Protein AF-A0A934AI30-F1 (afdb_monomer_lite)

Sequence (534 aa):
MLIITSDLHLTDQTLAPSVPAVAFDKLHAELEKLVKLNGHAELVLLGDAFDILRSSEWLVEICSKTFVPRAVDVRPWSGIDGPLRRVVSRVLGKIQEQHGPGFQRLRDISGLKITWVPGNHDRLVYYTPEGREFLRNLGIQVASHKLIQEQYGVLLRHGHGFDKWNIRGTNYKLAPLGDAIVVEIISRLQVEVAMERQISRFDHEDIAFLGALEYVRPHLHIPAWLRAVAEGIEDELLTNAVKTAWARVLSSFKKSQMLSLLKGNVEGEIIRLFLQTANLDGALINLLAPVEGYFTGTDKAREDALSDLAVTKENVDCIVCGHTHALAQGKDKKGRRYFNTGWWERSWSSALPDSDPMMVRVPLLIIHPKKGEPEMRFIDINEPIHWKAASFETLTTDGLLRRMTEMKTEEGKNAVLEQAAMQVFAKTSGVAISRLTHAGKTGFDMLVRNSLSPRAAGNTVAVQVKHTIVSGDLARLQKATKKASAQHAWLVTSDKVSQRTKAAAFAKNVTILDADTICRVARGRGLKSALLNL

pLDDT: mean 85.94, std 11.66, range [36.78, 98.62]

Structure (mmCIF, N/CA/C/O backbone):
data_AF-A0A934AI30-F1
#
_entry.id   AF-A0A934AI30-F1
#
loop_
_atom_site.group_PDB
_atom_site.id
_atom_site.type_symbol
_atom_site.label_atom_id
_atom_site.label_alt_id
_atom_site.label_comp_id
_atom_site.label_asym_id
_atom_site.label_entity_id
_atom_site.label_seq_id
_atom_site.pdbx_PDB_ins_code
_atom_site.Cartn_x
_atom_site.Cartn_y
_atom_site.Cartn_z
_atom_site.occupancy
_atom_site.B_iso_or_equiv
_atom_site.auth_seq_id
_atom_site.auth_comp_id
_atom_site.auth_asym_id
_atom_site.auth_atom_id
_atom_site.pdbx_PDB_model_num
ATOM 1 N N . MET A 1 1 ? -21.086 -6.780 19.510 1.00 95.75 1 MET A N 1
ATOM 2 C CA . MET A 1 1 ? -19.774 -6.255 19.977 1.00 95.75 1 MET A CA 1
ATOM 3 C C . MET A 1 1 ? -19.098 -5.519 18.829 1.00 95.75 1 MET A C 1
ATOM 5 O O . MET A 1 1 ? -19.250 -5.965 17.699 1.00 95.75 1 MET A O 1
ATOM 9 N N . LEU A 1 2 ? -18.365 -4.437 19.102 1.00 97.62 2 LEU A N 1
ATOM 10 C CA . LEU A 1 2 ? -17.553 -3.727 18.110 1.00 97.62 2 LEU A CA 1
ATOM 11 C C . LEU A 1 2 ? -16.067 -4.010 18.353 1.00 97.62 2 LEU A C 1
ATOM 13 O O . LEU A 1 2 ? -15.613 -3.937 19.492 1.00 97.62 2 LEU A O 1
ATOM 17 N N . ILE A 1 3 ? -15.329 -4.343 17.300 1.00 97.88 3 ILE A N 1
ATOM 18 C CA . ILE A 1 3 ? -13.900 -4.666 17.337 1.00 97.88 3 ILE A CA 1
ATOM 19 C C . ILE A 1 3 ? -13.233 -3.810 16.271 1.00 97.88 3 ILE A C 1
ATOM 21 O O . ILE A 1 3 ? -13.662 -3.831 15.123 1.00 97.88 3 ILE A O 1
ATOM 25 N N . ILE A 1 4 ? -12.222 -3.031 16.631 1.00 97.62 4 ILE A N 1
ATOM 26 C CA . ILE A 1 4 ? -11.605 -2.056 15.730 1.00 97.62 4 ILE A CA 1
ATOM 27 C C . ILE A 1 4 ? -10.114 -2.342 15.635 1.00 97.62 4 ILE A C 1
ATOM 29 O O . ILE A 1 4 ? -9.443 -2.533 16.647 1.00 97.62 4 ILE A O 1
ATOM 33 N N . THR A 1 5 ? -9.605 -2.335 14.413 1.00 95.38 5 THR A N 1
ATOM 34 C CA . THR A 1 5 ? -8.178 -2.397 14.104 1.00 95.38 5 THR A CA 1
ATOM 35 C C . THR A 1 5 ? -7.902 -1.475 12.922 1.00 95.38 5 THR A C 1
ATOM 37 O O . THR A 1 5 ? -8.815 -1.188 12.145 1.00 95.38 5 THR A O 1
ATOM 40 N N . SER A 1 6 ? -6.681 -0.976 12.786 1.00 92.94 6 SER A N 1
ATOM 41 C CA . SER A 1 6 ? -6.343 0.039 11.788 1.00 92.94 6 SER A CA 1
ATOM 42 C C . SER A 1 6 ? -4.993 -0.222 11.147 1.00 92.94 6 SER A C 1
ATOM 44 O O . SER A 1 6 ? -4.207 -1.014 11.667 1.00 92.94 6 SER A O 1
ATOM 46 N N . ASP A 1 7 ? -4.754 0.457 10.023 1.00 90.12 7 ASP A N 1
ATOM 47 C CA . ASP A 1 7 ? -3.445 0.570 9.385 1.00 90.12 7 ASP A CA 1
ATOM 48 C C . ASP A 1 7 ? -2.885 -0.817 9.076 1.00 90.12 7 ASP A C 1
ATOM 50 O O . ASP A 1 7 ? -1.745 -1.147 9.399 1.00 90.12 7 ASP A O 1
ATOM 54 N N . LEU A 1 8 ? -3.728 -1.684 8.488 1.00 90.50 8 LEU A N 1
ATOM 55 C CA . LEU A 1 8 ? -3.347 -3.072 8.240 1.00 90.50 8 LEU A CA 1
ATOM 56 C C . LEU A 1 8 ? -2.148 -3.191 7.284 1.00 90.50 8 LEU A C 1
ATOM 58 O O . LEU A 1 8 ? -1.372 -4.141 7.391 1.00 90.50 8 LEU A O 1
ATOM 62 N N . HIS A 1 9 ? -2.013 -2.236 6.359 1.00 91.69 9 HIS A N 1
ATOM 63 C CA . HIS A 1 9 ? -0.986 -2.204 5.319 1.00 91.69 9 HIS A CA 1
ATOM 64 C C . HIS A 1 9 ? -0.788 -3.567 4.632 1.00 91.69 9 HIS A C 1
ATOM 66 O O . HIS A 1 9 ? 0.316 -4.110 4.524 1.00 91.69 9 HIS A O 1
ATOM 72 N N . LEU A 1 10 ? -1.890 -4.161 4.167 1.00 93.94 10 LEU A N 1
ATOM 73 C CA . LEU A 1 10 ? -1.850 -5.382 3.369 1.00 93.94 10 LEU A CA 1
ATOM 74 C C . LEU A 1 10 ? -1.297 -5.050 1.977 1.00 93.94 10 LEU A C 1
ATOM 76 O O . LEU A 1 10 ? -1.958 -4.366 1.199 1.00 93.94 10 LEU A O 1
ATOM 80 N N . THR A 1 11 ? -0.089 -5.528 1.676 1.00 93.62 11 THR A N 1
ATOM 81 C CA . THR A 1 11 ? 0.674 -5.221 0.456 1.00 93.62 11 THR A CA 1
ATOM 82 C C . THR A 1 11 ? 0.681 -6.413 -0.506 1.00 93.62 11 THR A C 1
ATOM 84 O O . THR A 1 11 ? 0.358 -7.543 -0.119 1.00 93.62 11 THR A O 1
ATOM 87 N N . ASP A 1 12 ? 1.109 -6.176 -1.752 1.00 93.12 12 ASP A N 1
ATOM 88 C CA . ASP A 1 12 ? 1.423 -7.224 -2.737 1.00 93.12 12 ASP A CA 1
ATOM 89 C C . ASP A 1 12 ? 2.824 -7.846 -2.565 1.00 93.12 12 ASP A C 1
ATOM 91 O O . ASP A 1 12 ? 3.274 -8.606 -3.423 1.00 93.12 12 ASP A O 1
ATOM 95 N N . GLN A 1 13 ? 3.519 -7.477 -1.483 1.00 89.81 13 GLN A N 1
ATOM 96 C CA . GLN A 1 13 ? 4.874 -7.889 -1.117 1.00 89.81 13 GLN A CA 1
ATOM 97 C C . GLN A 1 13 ? 5.975 -7.589 -2.134 1.00 89.81 13 GLN A C 1
ATOM 99 O O . GLN A 1 13 ? 7.076 -8.123 -2.025 1.00 89.81 13 GLN A O 1
ATOM 104 N N . THR A 1 14 ? 5.732 -6.711 -3.110 1.00 89.38 14 THR A N 1
ATOM 105 C CA . THR A 1 14 ? 6.777 -6.400 -4.088 1.00 89.38 14 THR A CA 1
ATOM 106 C C . THR A 1 14 ? 7.824 -5.418 -3.567 1.00 89.38 14 THR A C 1
ATOM 108 O O . THR A 1 14 ? 8.987 -5.626 -3.879 1.00 89.38 14 THR A O 1
ATOM 111 N N . LEU A 1 15 ? 7.460 -4.382 -2.796 1.00 90.50 15 LEU A N 1
ATOM 112 C CA . LEU A 1 15 ? 8.412 -3.389 -2.242 1.00 90.50 15 LEU A CA 1
ATOM 113 C C . LEU A 1 15 ? 8.284 -3.152 -0.730 1.00 90.50 15 LEU A C 1
ATOM 115 O O . LEU A 1 15 ? 8.999 -2.335 -0.147 1.00 90.50 15 LEU A O 1
ATOM 119 N N . ALA A 1 16 ? 7.343 -3.822 -0.081 1.00 86.88 16 ALA A N 1
ATOM 120 C CA . ALA A 1 16 ? 7.267 -3.838 1.368 1.00 86.88 16 ALA A CA 1
ATOM 121 C C . ALA A 1 16 ? 6.655 -5.154 1.811 1.00 86.88 16 ALA A C 1
ATOM 123 O O . ALA A 1 16 ? 5.686 -5.612 1.193 1.00 86.88 16 ALA A O 1
ATOM 124 N N . PRO A 1 17 ? 7.166 -5.751 2.888 1.00 83.38 17 PRO A N 1
ATOM 125 C CA . PRO A 1 17 ? 6.588 -6.974 3.379 1.00 83.38 17 PRO A CA 1
ATOM 126 C C . PRO A 1 17 ? 5.211 -6.708 3.997 1.00 83.38 17 PRO A C 1
ATOM 128 O O . PRO A 1 17 ? 4.879 -5.590 4.404 1.00 83.38 17 PRO A O 1
ATOM 131 N N . SER A 1 18 ? 4.401 -7.757 4.075 1.00 86.88 18 SER A N 1
ATOM 132 C CA . SER A 1 18 ? 3.021 -7.661 4.541 1.00 86.88 18 SER A CA 1
ATOM 133 C C . SER A 1 18 ? 2.797 -8.427 5.839 1.00 86.88 18 SER A C 1
ATOM 135 O O . SER A 1 18 ? 3.696 -9.063 6.381 1.00 86.88 18 SER A O 1
ATOM 137 N N . VAL A 1 19 ? 1.565 -8.358 6.331 1.00 84.00 19 VAL A N 1
ATOM 138 C CA . VAL A 1 19 ? 1.079 -9.162 7.448 1.00 84.00 19 VAL A CA 1
ATOM 139 C C . VAL A 1 19 ? 1.203 -10.649 7.088 1.00 84.00 19 VAL A C 1
ATOM 141 O O . VAL A 1 19 ? 0.696 -11.053 6.034 1.00 84.00 19 VAL A O 1
ATOM 144 N N . PRO A 1 20 ? 1.879 -11.472 7.912 1.00 84.56 20 PRO A N 1
ATOM 145 C CA . PRO A 1 20 ? 2.058 -12.888 7.628 1.00 84.56 20 PRO A CA 1
ATOM 146 C C . PRO A 1 20 ? 0.739 -13.649 7.816 1.00 84.56 20 PRO A C 1
ATOM 148 O O . PRO A 1 20 ? -0.124 -13.252 8.597 1.00 84.56 20 PRO A O 1
ATOM 151 N N . ALA A 1 21 ? 0.580 -14.781 7.127 1.00 87.25 21 ALA A N 1
ATOM 152 C CA . ALA A 1 21 ? -0.666 -15.559 7.150 1.00 87.25 21 ALA A CA 1
ATOM 153 C C . ALA A 1 21 ? -1.085 -15.997 8.569 1.00 87.25 21 ALA A C 1
ATOM 155 O O . ALA A 1 21 ? -2.267 -15.956 8.905 1.00 87.25 21 ALA A O 1
ATOM 156 N N . VAL A 1 22 ? -0.113 -16.323 9.422 1.00 88.25 22 VAL A N 1
ATOM 157 C CA . VAL A 1 22 ? -0.325 -16.683 10.834 1.00 88.25 22 VAL A CA 1
ATOM 158 C C . VAL A 1 22 ? -1.008 -15.575 11.644 1.00 88.25 22 VAL A C 1
ATOM 160 O O . VAL A 1 22 ? -1.770 -15.863 12.564 1.00 88.25 22 VAL A O 1
ATOM 163 N N . ALA A 1 23 ? -0.818 -14.301 11.287 1.00 88.25 23 ALA A N 1
ATOM 164 C CA . ALA A 1 23 ? -1.532 -13.201 11.928 1.00 88.25 23 ALA A CA 1
ATOM 165 C C . ALA A 1 23 ? -3.039 -13.265 11.643 1.00 88.25 23 ALA A C 1
ATOM 167 O O . ALA A 1 23 ? -3.841 -13.023 12.543 1.00 88.25 23 ALA A O 1
ATOM 168 N N . PHE A 1 24 ? -3.433 -13.652 10.422 1.00 91.19 24 PHE A N 1
ATOM 169 C CA . PHE A 1 24 ? -4.838 -13.898 10.091 1.00 91.19 24 PHE A CA 1
ATOM 170 C C . PHE A 1 24 ? -5.397 -15.107 10.836 1.00 91.19 24 PHE A C 1
ATOM 172 O O . PHE A 1 24 ? -6.557 -15.071 11.230 1.00 91.19 24 PHE A O 1
ATOM 179 N N . ASP A 1 25 ? -4.599 -16.151 11.066 1.00 92.69 25 ASP A N 1
ATOM 180 C CA . ASP A 1 25 ? -5.043 -17.325 11.829 1.00 92.69 25 ASP A CA 1
ATOM 181 C C . ASP A 1 25 ? -5.297 -16.976 13.296 1.00 92.69 25 ASP A C 1
ATOM 183 O O . ASP A 1 25 ? -6.338 -17.328 13.857 1.00 92.69 25 ASP A O 1
ATOM 187 N N . LYS A 1 26 ? -4.388 -16.205 13.900 1.00 94.69 26 LYS A N 1
ATOM 188 C CA . LYS A 1 26 ? -4.548 -15.702 15.268 1.00 94.69 26 LYS A CA 1
ATOM 189 C C . LYS A 1 26 ? -5.729 -14.734 15.381 1.00 94.69 26 LYS A C 1
ATOM 191 O O . LYS A 1 26 ? -6.534 -14.862 16.301 1.00 94.69 26 LYS A O 1
ATOM 196 N N . LEU A 1 27 ? -5.879 -13.815 14.423 1.00 94.69 27 LEU A N 1
ATOM 197 C CA . LEU A 1 27 ? -7.029 -12.912 14.354 1.00 94.69 27 LEU A CA 1
ATOM 198 C C . LEU A 1 27 ? -8.343 -13.683 14.196 1.00 94.69 27 LEU A C 1
ATOM 200 O O . LEU A 1 27 ? -9.305 -13.393 14.899 1.00 94.69 27 LEU A O 1
ATOM 204 N N . HIS A 1 28 ? -8.383 -14.689 13.323 1.00 96.88 28 HIS A N 1
ATOM 205 C CA . HIS A 1 28 ? -9.548 -15.547 13.137 1.00 96.88 28 HIS A CA 1
ATOM 206 C C . HIS A 1 28 ? -9.946 -16.242 14.444 1.00 96.88 28 HIS A C 1
ATOM 208 O O . HIS A 1 28 ? -11.100 -16.141 14.857 1.00 96.88 28 HIS A O 1
ATOM 214 N N . ALA A 1 29 ? -9.000 -16.905 15.119 1.00 97.06 29 ALA A N 1
ATOM 215 C CA . ALA A 1 29 ? -9.260 -17.597 16.382 1.00 97.06 29 ALA A CA 1
ATOM 216 C C . ALA A 1 29 ? -9.801 -16.645 17.464 1.00 97.06 29 ALA A C 1
ATOM 218 O O . ALA A 1 29 ? -10.749 -16.974 18.184 1.00 97.06 29 ALA A O 1
ATOM 219 N N . GLU A 1 30 ? -9.236 -15.440 17.547 1.00 96.88 30 GLU A N 1
ATOM 220 C CA . GLU A 1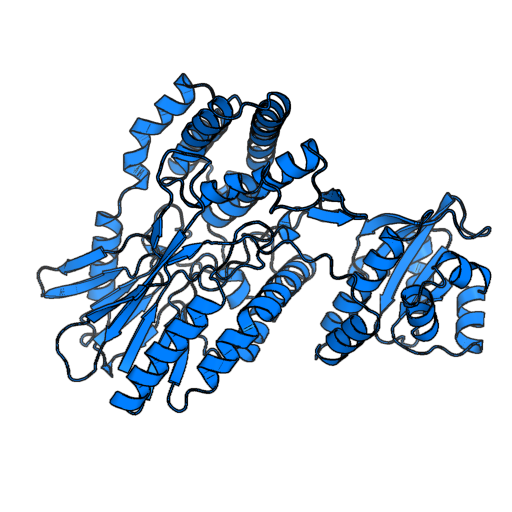 30 ? -9.666 -14.430 18.508 1.00 96.88 30 GLU A CA 1
ATOM 221 C C . GLU A 1 30 ? -11.077 -13.903 18.200 1.00 96.88 30 GLU A C 1
ATOM 223 O O . GLU A 1 30 ? -11.925 -13.813 19.092 1.00 96.88 30 GLU A O 1
ATOM 228 N N . LEU A 1 31 ? -11.377 -13.622 16.930 1.00 97.62 31 LEU A N 1
ATOM 229 C CA . LEU A 1 31 ? -12.705 -13.179 16.503 1.00 97.62 31 LEU A CA 1
ATOM 230 C C . LEU A 1 31 ? -13.761 -14.266 16.700 1.00 97.62 31 LEU A C 1
ATOM 232 O O . LEU A 1 31 ? -14.854 -13.970 17.180 1.00 97.62 31 LEU A O 1
ATOM 236 N N . GLU A 1 32 ? -13.441 -15.524 16.401 1.00 97.88 32 GLU A N 1
ATOM 237 C CA . GLU A 1 32 ? -14.349 -16.650 16.611 1.00 97.88 32 GLU A CA 1
ATOM 238 C C . GLU A 1 32 ? -14.714 -16.797 18.098 1.00 97.88 32 GLU A C 1
ATOM 240 O O . GLU A 1 32 ? -15.888 -16.948 18.447 1.00 97.88 32 GLU A O 1
ATOM 245 N N . LYS A 1 33 ? -13.729 -16.674 18.997 1.00 97.25 33 LYS A N 1
ATOM 246 C CA . LYS A 1 33 ? -13.949 -16.657 20.450 1.00 97.25 33 LYS A CA 1
ATOM 247 C C . LYS A 1 33 ? -14.855 -15.498 20.871 1.00 97.25 33 LYS A C 1
ATOM 249 O O . LYS A 1 33 ? -15.801 -15.703 21.634 1.00 97.25 33 LYS A O 1
ATOM 254 N N . LEU A 1 34 ? -14.591 -14.285 20.382 1.00 95.81 34 LEU A N 1
ATOM 255 C CA . LEU A 1 34 ? -15.389 -13.101 20.711 1.00 95.81 34 LEU A CA 1
ATOM 256 C C . LEU A 1 34 ? -16.832 -13.224 20.203 1.00 95.81 34 LEU A C 1
ATOM 258 O O . LEU A 1 34 ? -17.766 -12.879 20.932 1.00 95.81 34 LEU A O 1
ATOM 262 N N . VAL A 1 35 ? -17.037 -13.775 19.007 1.00 97.44 35 VAL A N 1
ATOM 263 C CA . VAL A 1 35 ? -18.371 -14.034 18.452 1.00 97.44 35 VAL A CA 1
ATOM 264 C C . VAL A 1 35 ? -19.100 -15.113 19.250 1.00 97.44 35 VAL A C 1
ATOM 266 O O . VAL A 1 35 ? -20.237 -14.875 19.649 1.00 97.44 35 VAL A O 1
ATOM 269 N N . LYS A 1 36 ? -18.454 -16.238 19.593 1.00 96.88 36 LYS A N 1
ATOM 270 C CA . LYS A 1 36 ? -19.055 -17.297 20.434 1.00 96.88 36 LYS A CA 1
ATOM 271 C C . LYS A 1 36 ? -19.569 -16.761 21.774 1.00 96.88 36 LYS A C 1
ATOM 273 O O . LYS A 1 36 ? -20.627 -17.175 22.233 1.00 96.88 36 LYS A O 1
ATOM 278 N N . LEU A 1 37 ? -18.852 -15.813 22.381 1.00 94.56 37 LEU A N 1
ATOM 279 C CA . LEU A 1 37 ? -19.237 -15.208 23.661 1.00 94.56 37 LEU A CA 1
ATOM 280 C C . LEU A 1 37 ? -20.383 -14.188 23.555 1.00 94.56 37 LEU A C 1
ATOM 282 O O . LEU A 1 37 ? -21.078 -13.959 24.541 1.00 94.56 37 LEU A O 1
ATOM 286 N N . ASN A 1 38 ? -20.568 -13.539 22.401 1.00 93.88 38 ASN A N 1
ATOM 287 C CA . ASN A 1 38 ? -21.497 -12.405 22.256 1.00 93.88 38 ASN A CA 1
ATOM 288 C C . ASN A 1 38 ? -22.635 -12.655 21.250 1.00 93.88 38 ASN A C 1
ATOM 290 O O . ASN A 1 38 ? -23.515 -11.807 21.096 1.00 93.88 38 ASN A O 1
ATOM 294 N N . GLY A 1 39 ? -22.603 -13.772 20.523 1.00 95.56 39 GLY A N 1
ATOM 295 C CA . GLY A 1 39 ? -23.504 -14.113 19.419 1.00 95.56 39 GLY A CA 1
ATOM 296 C C . GLY A 1 39 ? -23.260 -13.320 18.128 1.00 95.56 39 GLY A C 1
ATOM 297 O O . GLY A 1 39 ? -23.511 -13.837 17.045 1.00 95.56 39 GLY A O 1
ATOM 298 N N . HIS A 1 40 ? -22.766 -12.081 18.220 1.00 96.38 40 HIS A N 1
ATOM 299 C CA . HIS A 1 40 ? -22.479 -11.220 17.072 1.00 96.38 40 HIS A CA 1
ATOM 300 C C . HIS A 1 40 ? -21.312 -10.256 17.342 1.00 96.38 40 HIS A C 1
ATOM 302 O O . HIS A 1 40 ? -21.176 -9.686 18.437 1.00 96.38 40 HIS A O 1
ATOM 308 N N . ALA A 1 41 ? -20.507 -10.002 16.311 1.00 97.44 41 ALA A N 1
ATOM 309 C CA . ALA A 1 41 ? -19.459 -8.988 16.336 1.00 97.44 41 ALA A CA 1
ATOM 310 C C . ALA A 1 41 ? -19.353 -8.241 15.000 1.00 97.44 41 ALA A C 1
ATOM 312 O O . ALA A 1 41 ? -19.674 -8.776 13.942 1.00 97.44 41 ALA A O 1
ATOM 313 N N . GLU A 1 42 ? -18.882 -6.999 15.053 1.00 98.19 42 GLU A N 1
ATOM 314 C CA . GLU A 1 42 ? -18.486 -6.220 13.883 1.00 98.19 42 GLU A CA 1
ATOM 315 C C . GLU A 1 42 ? -16.998 -5.883 13.996 1.00 98.19 42 GLU A C 1
ATOM 317 O O . GLU A 1 42 ? -16.600 -5.169 14.916 1.00 98.19 42 GLU A O 1
ATOM 322 N N . LEU A 1 43 ? -16.195 -6.405 13.068 1.00 98.38 43 LEU A N 1
ATOM 323 C CA . LEU A 1 43 ? -14.812 -6.002 12.856 1.00 98.38 43 LEU A CA 1
ATOM 324 C C . LEU A 1 43 ? -14.791 -4.771 11.948 1.00 98.38 43 LEU A C 1
ATOM 326 O O . LEU A 1 43 ? -15.239 -4.835 10.803 1.00 98.38 43 LEU A O 1
ATOM 330 N N . VAL A 1 44 ? -14.241 -3.667 12.440 1.00 98.31 44 VAL A N 1
ATOM 331 C CA . VAL A 1 44 ? -14.003 -2.455 11.663 1.00 98.31 44 VAL A CA 1
ATOM 332 C C . VAL A 1 44 ? -12.522 -2.339 11.327 1.00 98.31 44 VAL A C 1
ATOM 334 O O . VAL A 1 44 ? -11.687 -2.260 12.225 1.00 98.31 44 VAL A O 1
ATOM 337 N N . LEU A 1 45 ? -12.222 -2.291 10.030 1.00 97.69 45 LEU A N 1
ATOM 338 C CA . LEU A 1 45 ? -10.912 -1.953 9.478 1.00 97.69 45 LEU A CA 1
ATOM 339 C C . LEU A 1 45 ? -10.845 -0.432 9.276 1.00 97.69 45 LEU A C 1
ATOM 341 O O . LEU A 1 45 ? -11.485 0.099 8.363 1.00 97.69 45 LEU A O 1
ATOM 345 N N . LEU A 1 46 ? -10.129 0.275 10.149 1.00 96.50 46 LEU A N 1
ATOM 346 C CA . LEU A 1 46 ? -10.175 1.735 10.289 1.00 96.50 46 LEU A CA 1
ATOM 347 C C . LEU A 1 46 ? -9.156 2.486 9.414 1.00 96.50 46 LEU A C 1
ATOM 349 O O . LEU A 1 46 ? -8.475 3.414 9.837 1.00 96.50 46 LEU A O 1
ATOM 353 N N . GLY A 1 47 ? -9.136 2.152 8.135 1.00 94.06 47 GLY A N 1
ATOM 354 C CA . GLY A 1 47 ? -8.333 2.847 7.138 1.00 94.06 47 GLY A CA 1
ATOM 355 C C . GLY A 1 47 ? -6.944 2.257 6.978 1.00 94.06 47 GLY A C 1
ATOM 356 O O . GLY A 1 47 ? -6.507 1.425 7.772 1.00 94.06 47 GLY A O 1
ATOM 357 N N . ASP A 1 48 ? -6.330 2.634 5.862 1.00 93.94 48 ASP A N 1
ATOM 358 C CA . ASP A 1 48 ? -5.026 2.202 5.361 1.00 93.94 48 ASP A CA 1
ATOM 359 C C . ASP A 1 48 ? -4.821 0.683 5.499 1.00 93.94 48 ASP A C 1
ATOM 361 O O . ASP A 1 48 ? -3.760 0.152 5.832 1.00 93.94 48 ASP A O 1
ATOM 365 N N . ALA A 1 49 ? -5.906 -0.049 5.229 1.00 95.06 49 ALA A N 1
ATOM 366 C CA . ALA A 1 49 ? -5.937 -1.496 5.357 1.00 95.06 49 ALA A CA 1
ATOM 367 C C . ALA A 1 49 ? -5.259 -2.177 4.162 1.00 95.06 49 ALA A C 1
ATOM 369 O O . ALA A 1 49 ? -4.638 -3.226 4.320 1.00 95.06 49 ALA A O 1
ATOM 370 N N . PHE A 1 50 ? -5.372 -1.585 2.970 1.00 96.31 50 PHE A N 1
ATOM 371 C CA . PHE A 1 50 ? -4.862 -2.144 1.721 1.00 96.31 50 PHE A CA 1
ATOM 372 C C . PHE A 1 50 ? -3.831 -1.196 1.121 1.00 96.31 50 PHE A C 1
ATOM 374 O O . PHE A 1 50 ? -4.168 -0.189 0.498 1.00 96.31 50 PHE A O 1
ATOM 381 N N . ASP A 1 51 ? -2.560 -1.540 1.281 1.00 94.62 51 ASP A N 1
ATOM 382 C CA . ASP A 1 51 ? -1.468 -0.696 0.830 1.00 94.62 51 ASP A CA 1
ATOM 383 C C . ASP A 1 51 ? -1.098 -1.032 -0.611 1.00 94.62 51 ASP A C 1
ATOM 385 O O . ASP A 1 51 ? -0.311 -1.931 -0.920 1.00 94.62 51 ASP A O 1
ATOM 389 N N . ILE A 1 52 ? -1.700 -0.269 -1.515 1.00 96.81 52 ILE A N 1
ATOM 390 C CA . ILE A 1 52 ? -1.374 -0.339 -2.932 1.00 96.81 52 ILE A CA 1
ATOM 391 C C . ILE A 1 52 ? -0.113 0.453 -3.280 1.00 96.81 52 ILE A C 1
ATOM 393 O O . ILE A 1 52 ? 0.407 0.274 -4.377 1.00 96.81 52 ILE A O 1
ATOM 397 N N . LEU A 1 53 ? 0.345 1.370 -2.422 1.00 96.19 53 LEU A N 1
ATOM 398 C CA . LEU A 1 53 ? 1.419 2.322 -2.725 1.00 96.19 53 LEU A CA 1
ATOM 399 C C . LEU A 1 53 ? 2.777 1.623 -2.747 1.00 96.19 53 LEU A C 1
ATOM 401 O O . LEU A 1 53 ? 3.641 1.967 -3.552 1.00 96.19 53 LEU A O 1
ATOM 405 N N . ARG A 1 54 ? 2.927 0.585 -1.924 1.00 93.62 54 ARG A N 1
ATOM 406 C CA . ARG A 1 54 ? 4.116 -0.271 -1.814 1.00 93.62 54 ARG A CA 1
ATOM 407 C C . ARG A 1 54 ? 4.260 -1.318 -2.921 1.00 93.62 54 ARG A C 1
ATOM 409 O O . ARG A 1 54 ? 4.856 -2.372 -2.707 1.00 93.62 54 ARG A O 1
ATOM 416 N N . SER A 1 55 ? 3.733 -1.030 -4.109 1.00 95.25 55 SER A N 1
ATOM 417 C CA . SER A 1 55 ? 3.855 -1.917 -5.261 1.00 95.25 55 SER A CA 1
ATOM 418 C C . SER A 1 55 ? 4.905 -1.438 -6.262 1.00 95.25 55 SER A C 1
ATOM 420 O O . SER A 1 55 ? 4.885 -0.288 -6.711 1.00 95.25 55 SER A O 1
ATOM 422 N N . SER A 1 56 ? 5.767 -2.350 -6.714 1.00 94.38 56 SER A N 1
ATOM 423 C CA . SER A 1 56 ? 6.691 -2.111 -7.830 1.00 94.38 56 SER A CA 1
ATOM 424 C C . SER A 1 56 ? 5.967 -1.782 -9.130 1.00 94.38 56 SER A C 1
ATOM 426 O O . SER A 1 56 ? 6.537 -1.129 -10.005 1.00 94.38 56 SER A O 1
ATOM 428 N N . GLU A 1 57 ? 4.677 -2.126 -9.225 1.00 94.12 57 GLU A N 1
ATOM 429 C CA . GLU A 1 57 ? 3.842 -1.837 -10.380 1.00 94.12 57 GLU A CA 1
ATOM 430 C C . GLU A 1 57 ? 3.731 -0.330 -10.682 1.00 94.12 57 GLU A C 1
ATOM 432 O O . GLU A 1 57 ? 3.398 0.015 -11.815 1.00 94.12 57 GLU A O 1
ATOM 437 N N . TRP A 1 58 ? 4.024 0.573 -9.743 1.00 95.88 58 TRP A N 1
ATOM 438 C CA . TRP A 1 58 ? 4.032 2.018 -10.015 1.00 95.88 58 TRP A CA 1
ATOM 439 C C . TRP A 1 58 ? 5.273 2.507 -10.757 1.00 95.88 58 TRP A C 1
ATOM 441 O O . TRP A 1 58 ? 5.221 3.556 -11.400 1.00 95.88 58 TRP A O 1
ATOM 451 N N . LEU A 1 59 ? 6.382 1.777 -10.652 1.00 95.44 59 LEU A N 1
ATOM 452 C CA . LEU A 1 59 ? 7.713 2.270 -11.005 1.00 95.44 59 LEU A CA 1
ATOM 453 C C . LEU A 1 59 ? 8.336 1.466 -12.145 1.00 95.44 59 LEU A C 1
ATOM 455 O O . LEU A 1 59 ? 8.872 2.045 -13.093 1.00 95.44 59 LEU A O 1
ATOM 459 N N . VAL A 1 60 ? 8.235 0.140 -12.072 1.00 92.69 60 VAL A N 1
ATOM 460 C CA . VAL A 1 60 ? 8.935 -0.774 -12.975 1.00 92.69 60 VAL A CA 1
ATOM 461 C C . VAL A 1 60 ? 8.053 -1.906 -13.466 1.00 92.69 60 VAL A C 1
ATOM 463 O O . VAL A 1 60 ? 6.982 -2.205 -12.936 1.00 92.69 60 VAL A O 1
ATOM 466 N N . GLU A 1 61 ? 8.535 -2.530 -14.529 1.00 85.75 61 GLU A N 1
ATOM 467 C CA . GLU A 1 61 ? 8.084 -3.812 -15.039 1.00 85.75 61 GLU A CA 1
ATOM 468 C C . GLU A 1 61 ? 9.242 -4.800 -14.971 1.00 85.75 61 GLU A C 1
ATOM 470 O O . GLU A 1 61 ? 10.411 -4.415 -14.986 1.00 85.75 61 GLU A O 1
ATOM 475 N N . ILE A 1 62 ? 8.915 -6.086 -14.902 1.00 75.00 62 ILE A N 1
ATOM 476 C CA . ILE A 1 62 ? 9.915 -7.148 -14.928 1.00 75.00 62 ILE A CA 1
ATOM 477 C C . ILE A 1 62 ? 9.966 -7.714 -16.343 1.00 75.00 62 ILE A C 1
ATOM 479 O O . ILE A 1 62 ? 9.022 -8.365 -16.794 1.00 75.00 62 ILE A O 1
ATOM 483 N N . CYS A 1 63 ? 11.091 -7.513 -17.021 1.00 69.50 63 CYS A N 1
ATOM 484 C CA . CYS A 1 63 ? 11.354 -8.022 -18.361 1.00 69.50 63 CYS A CA 1
ATOM 485 C C . CYS A 1 63 ? 12.573 -8.937 -18.309 1.00 69.50 63 CYS A C 1
ATOM 487 O O . CYS A 1 63 ? 13.660 -8.501 -17.972 1.00 69.50 63 CYS A O 1
ATOM 489 N N . SER A 1 64 ? 12.412 -10.225 -18.622 1.00 66.75 64 SER A N 1
ATOM 490 C CA . SER A 1 64 ? 13.538 -11.177 -18.683 1.00 66.75 64 SER A CA 1
ATOM 491 C C . SER A 1 64 ? 14.393 -11.224 -17.402 1.00 66.75 64 SER A C 1
ATOM 493 O O . SER A 1 64 ? 15.604 -11.397 -17.473 1.00 66.75 64 SER A O 1
ATOM 495 N N . LYS A 1 65 ? 13.745 -11.116 -16.230 1.00 70.12 65 LYS A N 1
ATOM 496 C CA . LYS A 1 65 ? 14.376 -11.015 -14.898 1.00 70.12 65 LYS A CA 1
ATOM 497 C C . LYS A 1 65 ? 15.142 -9.711 -14.639 1.00 70.12 65 LYS A C 1
ATOM 499 O O . LYS A 1 65 ? 15.893 -9.654 -13.680 1.00 70.12 65 LYS A O 1
ATOM 504 N N . THR A 1 66 ? 14.957 -8.660 -15.426 1.00 71.38 66 THR A N 1
ATOM 505 C CA . THR A 1 66 ? 15.477 -7.330 -15.095 1.00 71.38 66 THR A CA 1
ATOM 506 C C . THR A 1 66 ? 14.331 -6.364 -14.847 1.00 71.38 66 THR A C 1
ATOM 508 O O . THR A 1 66 ? 13.258 -6.473 -15.451 1.00 71.38 66 THR A O 1
ATOM 511 N N . PHE A 1 67 ? 14.545 -5.426 -13.928 1.00 84.94 67 PHE A N 1
ATOM 512 C CA . PHE A 1 67 ? 13.633 -4.308 -13.748 1.00 84.94 67 PHE A CA 1
ATOM 513 C C . PHE A 1 67 ? 13.868 -3.291 -14.857 1.00 84.94 67 PHE A C 1
ATOM 515 O O . PHE A 1 67 ? 14.991 -2.837 -15.078 1.00 84.94 67 PHE A O 1
ATOM 522 N N . VAL A 1 68 ? 12.798 -2.935 -15.556 1.00 82.31 68 VAL A N 1
ATOM 523 C CA . VAL A 1 68 ? 12.808 -1.865 -16.549 1.00 82.31 68 VAL A CA 1
ATOM 524 C C . VAL A 1 68 ? 11.823 -0.781 -16.128 1.00 82.31 68 VAL A C 1
ATOM 526 O O . VAL A 1 68 ? 10.734 -1.108 -15.645 1.00 82.31 68 VAL A O 1
ATOM 529 N N . PRO A 1 69 ? 12.158 0.508 -16.304 1.00 87.31 69 PRO A N 1
ATOM 530 C CA . PRO A 1 69 ? 11.211 1.582 -16.058 1.00 87.31 69 PRO A CA 1
ATOM 531 C C . PRO A 1 69 ? 9.926 1.375 -16.855 1.00 87.31 69 PRO A C 1
ATOM 533 O O . PRO A 1 69 ? 9.952 0.983 -18.026 1.00 87.31 69 PRO A O 1
ATOM 536 N N . ARG A 1 70 ? 8.794 1.682 -16.226 1.00 84.88 70 ARG A N 1
ATOM 537 C CA . ARG A 1 70 ? 7.491 1.691 -16.894 1.00 84.88 70 ARG A CA 1
ATOM 538 C C . ARG A 1 70 ? 7.522 2.572 -18.142 1.00 84.88 70 ARG A C 1
ATOM 540 O O . ARG A 1 70 ? 7.924 3.731 -18.090 1.00 84.88 70 ARG A O 1
ATOM 547 N N . ALA A 1 71 ? 6.986 2.055 -19.247 1.00 77.06 71 ALA A N 1
ATOM 548 C CA . ALA A 1 71 ? 6.847 2.829 -20.483 1.00 77.06 71 ALA A CA 1
ATOM 549 C C . ALA A 1 71 ? 5.851 3.999 -20.355 1.00 77.06 71 ALA A C 1
ATOM 551 O O . ALA A 1 71 ? 5.935 4.974 -21.103 1.00 77.06 71 ALA A O 1
ATOM 552 N N . VAL A 1 72 ? 4.881 3.888 -19.439 1.00 80.12 72 VAL A N 1
ATOM 553 C CA . VAL A 1 72 ? 3.888 4.930 -19.158 1.00 80.12 72 VAL A CA 1
ATOM 554 C C . VAL A 1 72 ? 4.055 5.389 -17.719 1.00 80.12 72 VAL A C 1
ATOM 556 O O . VAL A 1 72 ? 3.912 4.593 -16.792 1.00 80.12 72 VAL A O 1
ATOM 559 N N . ASP A 1 73 ? 4.310 6.681 -17.546 1.00 88.19 73 ASP A N 1
ATOM 560 C CA . ASP A 1 73 ? 4.486 7.291 -16.235 1.00 88.19 73 ASP A CA 1
ATOM 561 C C . ASP A 1 73 ? 3.125 7.517 -15.554 1.00 88.19 73 ASP A C 1
ATOM 563 O O . ASP A 1 73 ? 2.484 8.556 -15.716 1.00 88.19 73 ASP A O 1
ATOM 567 N N . VAL A 1 74 ? 2.635 6.489 -14.857 1.00 92.94 74 VAL A N 1
ATOM 568 C CA . VAL A 1 74 ? 1.370 6.506 -14.107 1.00 92.94 74 VAL A CA 1
ATOM 569 C C . VAL A 1 74 ? 1.674 6.398 -12.621 1.00 92.94 74 VAL A C 1
ATOM 571 O O . VAL A 1 74 ? 2.425 5.515 -12.206 1.00 92.94 74 VAL A O 1
ATOM 574 N N . ARG A 1 75 ? 1.071 7.270 -11.809 1.00 95.06 75 ARG A N 1
ATOM 575 C CA . ARG A 1 75 ? 1.277 7.316 -10.356 1.00 95.06 75 ARG A CA 1
ATOM 576 C C . ARG A 1 75 ? -0.035 7.374 -9.589 1.00 95.06 75 ARG A C 1
ATOM 578 O O . ARG A 1 75 ? -1.044 7.761 -10.174 1.00 95.06 75 ARG A O 1
ATOM 585 N N . PRO A 1 76 ? -0.047 7.065 -8.279 1.00 95.06 76 PRO A N 1
ATOM 586 C CA . PRO A 1 76 ? -1.281 7.081 -7.496 1.00 95.06 76 PRO A CA 1
ATOM 587 C C . PRO A 1 76 ? -2.022 8.422 -7.492 1.00 95.06 76 PRO A C 1
ATOM 589 O O . PRO A 1 76 ? -3.241 8.446 -7.336 1.00 95.06 76 PRO A O 1
ATOM 592 N N . TRP A 1 77 ? -1.320 9.540 -7.700 1.00 93.56 77 TRP A N 1
ATOM 593 C CA . TRP A 1 77 ? -1.906 10.882 -7.818 1.00 93.56 77 TRP A CA 1
ATOM 594 C C . TRP A 1 77 ? -2.301 11.282 -9.246 1.00 93.56 77 TRP A C 1
ATOM 596 O O . TRP A 1 77 ? -2.812 12.384 -9.446 1.00 93.56 77 TRP A O 1
ATOM 606 N N . SER A 1 78 ? -2.093 10.422 -10.246 1.00 93.44 78 SER A N 1
ATOM 607 C CA . SER A 1 78 ? -2.605 10.644 -11.600 1.00 93.44 78 SER A CA 1
ATOM 608 C C . SER A 1 78 ? -4.144 10.617 -11.625 1.00 93.44 78 SER A C 1
ATOM 610 O O . SER A 1 78 ? -4.810 10.141 -10.696 1.00 93.44 78 SER A O 1
ATOM 612 N N . GLY A 1 79 ? -4.729 11.138 -12.708 1.00 92.75 79 GLY A N 1
ATOM 613 C CA . GLY A 1 79 ? -6.174 11.071 -12.931 1.00 92.75 79 GLY A CA 1
ATOM 614 C C . GLY A 1 79 ? -6.683 9.626 -12.938 1.00 92.75 79 GLY A C 1
ATOM 615 O O . GLY A 1 79 ? -5.998 8.726 -13.419 1.00 92.75 79 GLY A O 1
ATOM 616 N N . ILE A 1 80 ? -7.890 9.397 -12.407 1.00 93.88 80 ILE A N 1
ATOM 617 C CA . ILE A 1 80 ? -8.513 8.065 -12.406 1.00 93.88 80 ILE A CA 1
ATOM 618 C C . ILE A 1 80 ? -9.022 7.745 -13.815 1.00 93.88 80 ILE A C 1
ATOM 620 O O . ILE A 1 80 ? -10.183 7.977 -14.146 1.00 93.88 80 ILE A O 1
ATOM 624 N N . ASP A 1 81 ? -8.129 7.222 -14.647 1.00 92.19 81 ASP A N 1
ATOM 625 C CA . ASP A 1 81 ? -8.376 6.840 -16.033 1.00 92.19 81 ASP A CA 1
ATOM 626 C C . ASP A 1 81 ? -7.986 5.371 -16.301 1.00 92.19 81 ASP A C 1
ATOM 628 O O . ASP A 1 81 ? -7.662 4.614 -15.387 1.00 92.19 81 ASP A O 1
ATOM 632 N N . GLY A 1 82 ? -8.066 4.928 -17.560 1.00 86.12 82 GLY A N 1
ATOM 633 C CA . GLY A 1 82 ? -7.759 3.543 -17.940 1.00 86.12 82 GLY A CA 1
ATOM 634 C C . GLY A 1 82 ? -6.355 3.068 -17.519 1.00 86.12 82 GLY A C 1
ATOM 635 O O . GLY A 1 82 ? -6.253 2.015 -16.889 1.00 86.12 82 GLY A O 1
ATOM 636 N N . PRO A 1 83 ? -5.271 3.796 -17.857 1.00 89.94 83 PRO A N 1
ATOM 637 C CA . PRO A 1 83 ? -3.917 3.490 -17.393 1.00 89.94 83 PRO A CA 1
ATOM 638 C C . PRO A 1 83 ? -3.788 3.302 -15.879 1.00 89.94 83 PRO A C 1
ATOM 640 O O . PRO A 1 83 ? -3.285 2.259 -15.459 1.00 89.94 83 PRO A O 1
ATOM 643 N N . LEU A 1 84 ? -4.277 4.249 -15.071 1.00 94.44 84 LEU A N 1
ATOM 644 C CA . LEU A 1 84 ? -4.234 4.130 -13.610 1.00 94.44 84 LEU A CA 1
ATOM 645 C C . LEU A 1 84 ? -5.031 2.919 -13.122 1.00 94.44 84 LEU A C 1
ATOM 647 O O . LEU A 1 84 ? -4.517 2.110 -12.350 1.00 94.44 84 LEU A O 1
ATOM 651 N N . ARG A 1 85 ? -6.261 2.751 -13.613 1.00 94.38 85 ARG A N 1
ATOM 652 C CA . ARG A 1 85 ? -7.136 1.639 -13.222 1.00 94.38 85 ARG A CA 1
ATOM 653 C C . ARG A 1 85 ? -6.516 0.272 -13.500 1.00 94.38 85 ARG A C 1
ATOM 655 O O . ARG A 1 85 ? -6.677 -0.632 -12.690 1.00 94.38 85 ARG A O 1
ATOM 662 N N . ARG A 1 86 ? -5.744 0.117 -14.583 1.00 89.88 86 ARG A N 1
ATOM 663 C CA . ARG A 1 86 ? -5.005 -1.130 -14.852 1.00 89.88 86 ARG A CA 1
ATOM 664 C C . ARG A 1 86 ? -3.911 -1.406 -13.827 1.00 89.88 86 ARG A C 1
ATOM 666 O O . ARG A 1 86 ? -3.758 -2.555 -13.428 1.00 89.88 86 ARG A O 1
ATOM 673 N N . VAL A 1 87 ? -3.160 -0.384 -13.408 1.00 94.38 87 VAL A N 1
ATOM 674 C CA . VAL A 1 87 ? -2.161 -0.549 -12.339 1.00 94.38 87 VAL A CA 1
ATOM 675 C C . VAL A 1 87 ? -2.867 -0.966 -11.051 1.00 94.38 87 VAL A C 1
ATOM 677 O O . VAL A 1 87 ? -2.537 -2.009 -10.500 1.00 94.38 87 VAL A O 1
ATOM 680 N N . VAL A 1 88 ? -3.915 -0.237 -10.651 1.00 96.69 88 VAL A N 1
ATOM 681 C CA . VAL A 1 88 ? -4.723 -0.555 -9.459 1.00 96.69 88 VAL A CA 1
ATOM 682 C C . VAL A 1 88 ? -5.264 -1.985 -9.514 1.00 96.69 88 VAL A C 1
ATOM 684 O O . VAL A 1 88 ? -5.099 -2.729 -8.554 1.00 96.69 88 VAL A O 1
ATOM 687 N N . SER A 1 89 ? -5.838 -2.407 -10.645 1.00 95.38 89 SER A N 1
ATOM 688 C CA . SER A 1 89 ? -6.347 -3.771 -10.827 1.00 95.38 89 SER A CA 1
ATOM 689 C C . SER A 1 89 ? -5.272 -4.834 -10.608 1.00 95.38 89 SER A C 1
ATOM 691 O O . SER A 1 89 ? -5.558 -5.859 -9.995 1.00 95.38 89 SER A O 1
ATOM 693 N N . ARG A 1 90 ? -4.048 -4.620 -11.114 1.00 93.44 90 ARG A N 1
ATOM 694 C CA . ARG A 1 90 ? -2.949 -5.581 -10.948 1.00 93.44 90 ARG A CA 1
ATOM 695 C C . ARG A 1 90 ? -2.479 -5.652 -9.501 1.00 93.44 90 ARG A C 1
ATOM 697 O O . ARG A 1 90 ? -2.316 -6.755 -8.989 1.00 93.44 90 ARG A O 1
ATOM 704 N N . VAL A 1 91 ? -2.303 -4.503 -8.848 1.00 96.31 91 VAL A N 1
ATOM 705 C CA . VAL A 1 91 ? -1.881 -4.448 -7.439 1.00 96.31 91 VAL A CA 1
ATOM 706 C C . VAL A 1 91 ? -2.922 -5.118 -6.543 1.00 96.31 91 VAL A C 1
ATOM 708 O O . VAL A 1 91 ? -2.593 -6.034 -5.796 1.00 96.31 91 VAL A O 1
ATOM 711 N N . LEU A 1 92 ? -4.198 -4.745 -6.682 1.00 97.12 92 LEU A N 1
ATOM 712 C CA . LEU A 1 92 ? -5.288 -5.345 -5.909 1.00 97.12 92 LEU A CA 1
ATOM 713 C C . LEU A 1 92 ? -5.464 -6.836 -6.199 1.00 97.12 92 LEU A C 1
ATOM 715 O O . LEU A 1 92 ? -5.761 -7.595 -5.284 1.00 97.12 92 LEU A O 1
ATOM 719 N N . GLY A 1 93 ? -5.247 -7.277 -7.441 1.00 94.75 93 GLY A N 1
ATOM 720 C CA . GLY A 1 93 ? -5.261 -8.697 -7.789 1.00 94.75 93 GLY A CA 1
ATOM 721 C C . GLY A 1 93 ? -4.206 -9.501 -7.024 1.00 94.75 93 GLY A C 1
ATOM 722 O O . GLY A 1 93 ? -4.513 -10.581 -6.528 1.00 94.75 93 GLY A O 1
ATOM 723 N N . LYS A 1 94 ? -2.992 -8.961 -6.864 1.00 94.19 94 LYS A N 1
ATOM 724 C CA . LYS A 1 94 ? -1.934 -9.602 -6.066 1.00 94.19 94 LYS A CA 1
ATOM 725 C C . LYS A 1 94 ? -2.239 -9.576 -4.565 1.00 94.19 94 LYS A C 1
ATOM 727 O O . LYS A 1 94 ? -2.063 -10.587 -3.894 1.00 94.19 94 LYS A O 1
ATOM 732 N N . ILE A 1 95 ? -2.754 -8.457 -4.046 1.00 95.56 95 ILE A N 1
ATOM 733 C CA . ILE A 1 95 ? -3.213 -8.362 -2.647 1.00 95.56 95 ILE A CA 1
ATOM 734 C C . ILE A 1 95 ? -4.319 -9.398 -2.385 1.00 95.56 95 ILE A C 1
ATOM 736 O O . ILE A 1 95 ? -4.283 -10.096 -1.374 1.00 95.56 95 ILE A O 1
ATOM 740 N N . GLN A 1 96 ? -5.275 -9.543 -3.309 1.00 94.88 96 GLN A N 1
ATOM 741 C CA . GLN A 1 96 ? -6.357 -10.529 -3.236 1.00 94.88 96 GLN A CA 1
ATOM 742 C C . GLN A 1 96 ? -5.823 -11.962 -3.236 1.00 94.88 96 GLN A C 1
ATOM 744 O O . GLN A 1 96 ? -6.280 -12.780 -2.446 1.00 94.88 96 GLN A O 1
ATOM 749 N N . GLU A 1 97 ? -4.878 -12.276 -4.119 1.00 89.31 97 GLU A N 1
ATOM 750 C CA . GLU A 1 97 ? -4.251 -13.598 -4.197 1.00 89.31 97 GLU A CA 1
ATOM 751 C C . GLU A 1 97 ? -3.564 -13.968 -2.878 1.00 89.31 97 GLU A C 1
ATOM 753 O O . GLU A 1 97 ? -3.680 -15.092 -2.395 1.00 89.31 97 GLU A O 1
ATOM 758 N N . GLN A 1 98 ? -2.902 -12.994 -2.260 1.00 89.75 98 GLN A N 1
ATOM 759 C CA . GLN A 1 98 ? -2.144 -13.206 -1.039 1.00 89.75 98 GLN A CA 1
ATOM 760 C C . GLN A 1 98 ? -3.017 -13.281 0.221 1.00 89.75 98 GLN A C 1
ATOM 762 O O . GLN A 1 98 ? -2.795 -14.142 1.070 1.00 89.75 98 GLN A O 1
ATOM 767 N N . HIS A 1 99 ? -4.001 -12.389 0.354 1.00 93.81 99 HIS A N 1
ATOM 768 C CA . HIS A 1 99 ? -4.761 -12.196 1.598 1.00 93.81 99 HIS A CA 1
ATOM 769 C C . HIS A 1 99 ? -6.218 -12.658 1.516 1.00 93.81 99 HIS A C 1
ATOM 771 O O . HIS A 1 99 ? -6.880 -12.820 2.541 1.00 93.81 99 HIS A O 1
ATOM 777 N N . GLY A 1 100 ? -6.725 -12.922 0.311 1.00 95.12 100 GLY A N 1
ATOM 778 C CA . GLY A 1 100 ? -8.082 -13.413 0.070 1.00 95.12 100 GLY A CA 1
ATOM 779 C C . GLY A 1 100 ? -8.443 -14.664 0.878 1.00 95.12 100 GLY A C 1
ATOM 780 O O . GLY A 1 100 ? -9.525 -14.675 1.467 1.00 95.12 100 GLY A O 1
ATOM 781 N N . PRO A 1 101 ? -7.561 -15.680 1.000 1.00 95.19 101 PRO A N 1
ATOM 782 C CA . PRO A 1 101 ? -7.824 -16.839 1.853 1.00 95.19 101 PRO A CA 1
ATOM 783 C C . PRO A 1 101 ? -8.040 -16.482 3.331 1.00 95.19 101 PRO A C 1
ATOM 785 O O . PRO A 1 101 ? -8.886 -17.090 3.982 1.00 95.19 101 PRO A O 1
ATOM 788 N N . GLY A 1 102 ? -7.318 -15.488 3.860 1.00 95.19 102 GLY A N 1
ATOM 789 C CA . GLY A 1 102 ? -7.500 -15.008 5.233 1.00 95.19 102 GLY A CA 1
ATOM 790 C C . GLY A 1 102 ? -8.875 -14.371 5.429 1.00 95.19 102 GLY A C 1
ATOM 791 O O . GLY A 1 102 ? -9.609 -14.740 6.341 1.00 95.19 102 GLY A O 1
ATOM 792 N N . PHE A 1 103 ? -9.281 -13.489 4.513 1.00 97.12 103 PHE A N 1
ATOM 793 C CA . PHE A 1 103 ? -10.619 -12.890 4.539 1.00 97.12 103 PHE A CA 1
ATOM 794 C C . PHE A 1 103 ? -11.743 -13.903 4.323 1.00 97.12 103 PHE A C 1
ATOM 796 O O . PHE A 1 103 ? -12.794 -13.761 4.940 1.00 97.12 103 PHE A O 1
ATOM 803 N N . GLN A 1 104 ? -11.542 -14.932 3.493 1.00 96.38 104 GLN A N 1
ATOM 804 C CA . GLN A 1 104 ? -12.510 -16.022 3.362 1.00 96.38 104 GLN A CA 1
ATOM 805 C C . GLN A 1 104 ? -12.763 -16.679 4.721 1.00 96.38 104 GLN A C 1
ATOM 807 O O . GLN A 1 104 ? -13.918 -16.762 5.124 1.00 96.38 104 GLN A O 1
ATOM 812 N N . ARG A 1 105 ? -11.702 -17.036 5.460 1.00 96.94 105 ARG A N 1
ATOM 813 C CA . ARG A 1 105 ? -11.843 -17.607 6.808 1.00 96.94 105 ARG A CA 1
ATOM 814 C C . ARG A 1 105 ? -12.603 -16.671 7.744 1.00 96.94 105 ARG A C 1
ATOM 816 O O . ARG A 1 105 ? -13.494 -17.112 8.455 1.00 96.94 105 ARG A O 1
ATOM 823 N N . LEU A 1 106 ? -12.301 -15.369 7.719 1.00 97.31 106 LEU A N 1
ATOM 824 C CA . LEU A 1 106 ? -13.031 -14.396 8.541 1.00 97.31 106 LEU A CA 1
ATOM 825 C C . LEU A 1 106 ? -14.531 -14.365 8.212 1.00 97.31 106 LEU A C 1
ATOM 827 O O . LEU A 1 106 ? -15.350 -14.288 9.121 1.00 97.31 106 LEU A O 1
ATOM 831 N N . ARG A 1 107 ? -14.911 -14.460 6.933 1.00 96.19 107 ARG A N 1
ATOM 832 C CA . ARG A 1 107 ? -16.326 -14.511 6.526 1.00 96.19 107 ARG A CA 1
ATOM 833 C C . ARG A 1 107 ? -17.052 -15.771 6.970 1.00 96.19 107 ARG A C 1
ATOM 835 O O . ARG A 1 107 ? -18.267 -15.725 7.137 1.00 96.19 107 ARG A O 1
ATOM 842 N N . ASP A 1 108 ? -16.329 -16.871 7.132 1.00 97.31 108 ASP A N 1
ATOM 843 C CA . ASP A 1 108 ? -16.908 -18.147 7.545 1.00 97.31 108 ASP A CA 1
ATOM 844 C C . ASP A 1 108 ? -17.299 -18.137 9.040 1.00 97.31 108 ASP A C 1
ATOM 846 O O . ASP A 1 108 ? -18.055 -18.999 9.495 1.00 97.31 108 ASP A O 1
ATOM 850 N N . ILE A 1 109 ? -16.868 -17.123 9.807 1.00 98.25 109 ILE A N 1
ATOM 851 C CA . ILE A 1 109 ? -17.311 -16.897 11.188 1.00 98.25 109 ILE A CA 1
ATOM 852 C C . ILE A 1 109 ? -18.764 -16.393 11.184 1.00 98.25 109 ILE A C 1
ATOM 854 O O . ILE A 1 109 ? -19.046 -15.203 11.024 1.00 98.25 109 ILE A O 1
ATOM 858 N N . SER A 1 110 ? -19.709 -17.306 11.420 1.00 98.06 110 SER A N 1
ATOM 859 C CA . SER A 1 110 ? -21.134 -16.976 11.549 1.00 98.06 110 SER A CA 1
ATOM 860 C C . SER A 1 110 ? -21.373 -15.917 12.631 1.00 98.06 110 SER A C 1
ATOM 862 O O . SER A 1 110 ? -21.019 -16.121 13.788 1.00 98.06 110 SER A O 1
ATOM 864 N N . GLY A 1 111 ? -22.022 -14.807 12.269 1.00 97.62 111 GLY A N 1
ATOM 865 C CA . GLY A 1 111 ? -22.291 -13.683 13.176 1.00 97.62 111 GLY A CA 1
ATOM 866 C C . GLY A 1 111 ? -21.199 -12.606 13.200 1.00 97.62 111 GLY A C 1
ATOM 867 O O . GLY A 1 111 ? -21.347 -11.621 13.929 1.00 97.62 111 GLY A O 1
ATOM 868 N N . LEU A 1 112 ? -20.133 -12.754 12.403 1.00 98.50 112 LEU A N 1
ATOM 869 C CA . LEU A 1 112 ? -19.151 -11.699 12.170 1.00 98.50 112 LEU A CA 1
ATOM 870 C C . LEU A 1 112 ? -19.541 -10.843 10.959 1.00 98.50 112 LEU A C 1
ATOM 872 O O . LEU A 1 112 ? -19.769 -11.337 9.857 1.00 98.50 112 LEU A O 1
ATOM 876 N N . LYS A 1 113 ? -19.553 -9.528 11.158 1.00 98.38 113 LYS A N 1
ATOM 877 C CA . LYS A 1 113 ? -19.634 -8.525 10.095 1.00 98.38 113 LYS A CA 1
ATOM 878 C C . LYS A 1 113 ? -18.277 -7.847 9.942 1.00 98.38 113 LYS A C 1
ATOM 880 O O . LYS A 1 113 ? -17.656 -7.513 10.946 1.00 98.38 113 LYS A O 1
ATOM 885 N N . ILE A 1 114 ? -17.842 -7.592 8.709 1.00 98.56 114 ILE A N 1
ATOM 886 C CA . ILE A 1 114 ? -16.613 -6.836 8.436 1.00 98.56 114 ILE A CA 1
ATOM 887 C C . ILE A 1 114 ? -16.981 -5.533 7.736 1.00 98.56 114 ILE A C 1
ATOM 889 O O . ILE A 1 114 ? -17.592 -5.547 6.665 1.00 98.56 114 ILE A O 1
ATOM 893 N N . THR A 1 115 ? -16.587 -4.412 8.328 1.00 98.62 115 THR A N 1
ATOM 894 C CA . THR A 1 115 ? -16.785 -3.070 7.780 1.00 98.62 115 THR A CA 1
ATOM 895 C C . THR A 1 115 ? -15.434 -2.391 7.605 1.00 98.62 115 THR A C 1
ATOM 897 O O . THR A 1 115 ? -14.556 -2.517 8.448 1.00 98.62 115 THR A O 1
ATOM 900 N N . TRP A 1 116 ? -15.253 -1.648 6.523 1.00 98.44 116 TRP A N 1
ATOM 901 C CA . TRP A 1 116 ? -14.051 -0.863 6.273 1.00 98.44 116 TRP A CA 1
ATOM 902 C C . TRP A 1 116 ? -14.392 0.616 6.156 1.00 98.44 116 TRP A C 1
ATOM 904 O O . TRP A 1 116 ? -15.336 0.999 5.457 1.00 98.44 116 TRP A O 1
ATOM 914 N N . VAL A 1 117 ? -13.614 1.430 6.862 1.00 97.31 117 VAL A N 1
ATOM 915 C CA . VAL A 1 117 ? -13.655 2.890 6.825 1.00 97.31 117 VAL A CA 1
ATOM 916 C C . VAL A 1 117 ? -12.381 3.341 6.110 1.00 97.31 117 VAL A C 1
ATOM 918 O O . VAL A 1 117 ? -11.310 3.106 6.649 1.00 97.31 117 VAL A O 1
ATOM 921 N N . PRO A 1 118 ? -12.451 3.958 4.922 1.00 95.50 118 PRO A N 1
ATOM 922 C CA . PRO A 1 118 ? -11.259 4.341 4.165 1.00 95.50 118 PRO A CA 1
ATOM 923 C C . PRO A 1 118 ? -10.349 5.332 4.909 1.00 95.50 118 PRO A C 1
ATOM 925 O O . PRO A 1 118 ? -10.817 6.303 5.515 1.00 95.50 118 PRO A O 1
ATOM 928 N N . GLY A 1 119 ? -9.040 5.099 4.799 1.00 92.94 119 GLY A N 1
ATOM 929 C CA . GLY A 1 119 ? -7.977 6.042 5.145 1.00 92.94 119 GLY A CA 1
ATOM 930 C C . GLY A 1 119 ? -7.572 6.950 3.978 1.00 92.94 119 GLY A C 1
ATOM 931 O O . GLY A 1 119 ? -8.271 7.052 2.965 1.00 92.94 119 GLY A O 1
ATOM 932 N N . ASN A 1 120 ? -6.464 7.677 4.127 1.00 90.25 120 ASN A N 1
ATOM 933 C CA . ASN A 1 120 ? -5.959 8.579 3.080 1.00 90.25 120 ASN A CA 1
ATOM 934 C C . ASN A 1 120 ? -5.234 7.824 1.963 1.00 90.25 120 ASN A C 1
ATOM 936 O O . ASN A 1 120 ? -5.352 8.224 0.802 1.00 90.25 120 ASN A O 1
ATOM 940 N N . HIS A 1 121 ? -4.532 6.736 2.283 1.00 92.12 121 HIS A N 1
ATOM 941 C CA . HIS A 1 121 ? -3.814 5.919 1.298 1.00 92.12 121 HIS A CA 1
ATOM 942 C C . HIS A 1 121 ? -4.757 4.958 0.547 1.00 92.12 121 HIS A C 1
ATOM 944 O O . HIS A 1 121 ? -4.489 4.522 -0.573 1.00 92.12 121 HIS A O 1
ATOM 950 N N . ASP A 1 122 ? -5.947 4.743 1.101 1.00 94.81 122 ASP A N 1
ATOM 951 C CA . ASP A 1 122 ? -7.030 3.926 0.554 1.00 94.81 122 ASP A CA 1
ATOM 952 C C . ASP A 1 122 ? -7.800 4.555 -0.626 1.00 94.81 122 ASP A C 1
ATOM 954 O O . ASP A 1 122 ? -8.705 3.938 -1.203 1.00 94.81 122 ASP A O 1
ATOM 958 N N . ARG A 1 123 ? -7.474 5.795 -1.011 1.00 94.56 123 ARG A N 1
ATOM 959 C CA . ARG A 1 123 ? -8.208 6.590 -2.012 1.00 94.56 123 ARG A CA 1
ATOM 960 C C . ARG A 1 123 ? -8.563 5.804 -3.273 1.00 94.56 123 ARG A C 1
ATOM 962 O O . ARG A 1 123 ? -9.704 5.837 -3.738 1.00 94.56 123 ARG A O 1
ATOM 969 N N . LEU A 1 124 ? -7.589 5.122 -3.869 1.00 97.12 124 LEU A N 1
ATOM 970 C CA . LEU A 1 124 ? -7.818 4.394 -5.117 1.00 97.12 124 LEU A CA 1
ATOM 971 C C . LEU A 1 124 ? -8.627 3.117 -4.904 1.00 97.12 124 LEU A C 1
ATOM 973 O O . LEU A 1 124 ? -9.385 2.749 -5.796 1.00 97.12 124 LEU A O 1
ATOM 977 N N . VAL A 1 125 ? -8.553 2.493 -3.730 1.00 97.88 125 VAL A N 1
ATOM 978 C CA . VAL A 1 125 ? -9.431 1.372 -3.374 1.00 97.88 125 VAL A CA 1
ATOM 979 C C . VAL A 1 125 ? -10.883 1.857 -3.271 1.00 97.88 125 VAL A C 1
ATOM 981 O O . VAL A 1 125 ? -11.798 1.230 -3.796 1.00 97.88 125 VAL A O 1
ATOM 984 N N . TYR A 1 126 ? -11.104 3.035 -2.684 1.00 96.88 126 TYR A N 1
ATOM 985 C CA . TYR A 1 126 ? -12.445 3.599 -2.520 1.00 96.88 126 TYR A CA 1
ATOM 986 C C . TYR A 1 126 ? -13.059 4.107 -3.842 1.00 96.88 126 TYR A C 1
ATOM 988 O O . TYR A 1 126 ? -14.214 3.815 -4.178 1.00 96.88 126 TYR A O 1
ATOM 996 N N . TYR A 1 127 ? -12.303 4.891 -4.618 1.00 96.38 127 TYR A N 1
ATOM 997 C CA . TYR A 1 127 ? -12.853 5.629 -5.761 1.00 96.38 127 TYR A CA 1
ATOM 998 C C . TYR A 1 127 ? -12.841 4.857 -7.088 1.00 96.38 127 TYR A C 1
ATOM 1000 O O . TYR A 1 127 ? -13.611 5.205 -7.991 1.00 96.38 127 TYR A O 1
ATOM 1008 N N . THR A 1 128 ? -12.051 3.790 -7.228 1.00 97.12 128 THR A N 1
ATOM 1009 C CA . THR A 1 128 ? -12.019 3.004 -8.474 1.00 97.12 128 THR A CA 1
ATOM 1010 C C . THR A 1 128 ? -13.097 1.908 -8.503 1.00 97.12 128 THR A C 1
ATOM 1012 O O . THR A 1 128 ? -13.466 1.366 -7.459 1.00 97.12 128 THR A O 1
ATOM 1015 N N . PRO A 1 129 ? -13.647 1.564 -9.684 1.00 97.00 129 PRO A N 1
ATOM 1016 C CA . PRO A 1 129 ? -14.477 0.368 -9.840 1.00 97.00 129 PRO A CA 1
ATOM 1017 C C . PRO A 1 129 ? -13.769 -0.915 -9.388 1.00 97.00 129 PRO A C 1
ATOM 1019 O O . PRO A 1 129 ? -14.387 -1.734 -8.714 1.00 97.00 129 PRO A O 1
ATOM 1022 N N . GLU A 1 130 ? -12.480 -1.042 -9.706 1.00 97.19 130 GLU A N 1
ATOM 1023 C CA . GLU A 1 130 ? -11.630 -2.184 -9.359 1.00 97.19 130 GLU A CA 1
ATOM 1024 C C . GLU A 1 130 ? -11.538 -2.371 -7.841 1.00 97.19 130 GLU A C 1
ATOM 1026 O O . GLU A 1 130 ? -11.729 -3.474 -7.337 1.00 97.19 130 GLU A O 1
ATOM 1031 N N . GLY A 1 131 ? -11.322 -1.283 -7.097 1.00 97.50 131 GLY A N 1
ATOM 1032 C CA . GLY A 1 131 ? -11.283 -1.310 -5.638 1.00 97.50 131 GLY A CA 1
ATOM 1033 C C . GLY A 1 131 ? -12.617 -1.691 -4.995 1.00 97.50 131 GLY A C 1
ATOM 1034 O O . GLY A 1 131 ? -12.652 -2.497 -4.066 1.00 97.50 131 GLY A O 1
ATOM 1035 N N . ARG A 1 132 ? -13.745 -1.218 -5.541 1.00 97.44 132 ARG A N 1
ATOM 1036 C CA . ARG A 1 132 ? -15.078 -1.636 -5.066 1.00 97.44 132 ARG A CA 1
ATOM 1037 C C . ARG A 1 132 ? -15.365 -3.111 -5.336 1.00 97.44 132 ARG A C 1
ATOM 1039 O O . ARG A 1 132 ? -16.018 -3.762 -4.523 1.00 97.44 132 ARG A O 1
ATOM 1046 N N . GLU A 1 133 ? -14.935 -3.632 -6.481 1.00 97.25 133 GLU A N 1
ATOM 1047 C CA . GLU A 1 133 ? -15.055 -5.058 -6.788 1.00 97.25 133 GLU A CA 1
ATOM 1048 C C . GLU A 1 133 ? -14.171 -5.902 -5.867 1.00 97.25 133 GLU A C 1
ATOM 1050 O O . GLU A 1 133 ? -14.653 -6.881 -5.302 1.00 97.25 133 GLU A O 1
ATOM 1055 N N . PHE A 1 134 ? -12.928 -5.477 -5.643 1.00 98.06 134 PHE A N 1
ATOM 1056 C CA . PHE A 1 134 ? -11.999 -6.091 -4.699 1.00 98.06 134 PHE A CA 1
ATOM 1057 C C . PHE A 1 134 ? -12.605 -6.213 -3.289 1.00 98.06 134 PHE A C 1
ATOM 1059 O O . PHE A 1 134 ? -12.723 -7.321 -2.768 1.00 98.06 134 PHE A O 1
ATOM 1066 N N . LEU A 1 135 ? -13.114 -5.119 -2.712 1.00 98.31 135 LEU A N 1
ATOM 1067 C CA . LEU A 1 135 ? -13.742 -5.135 -1.380 1.00 98.31 135 LEU A CA 1
ATOM 1068 C C . LEU A 1 135 ? -14.976 -6.048 -1.320 1.00 98.31 135 LEU A C 1
ATOM 1070 O O . LEU A 1 135 ? -15.175 -6.772 -0.343 1.00 98.31 135 LEU A O 1
ATOM 1074 N N . ARG A 1 136 ? -15.783 -6.074 -2.389 1.00 97.62 136 ARG A N 1
ATOM 1075 C CA . ARG A 1 136 ? -16.935 -6.981 -2.503 1.00 97.62 136 ARG A CA 1
ATOM 1076 C C . ARG A 1 136 ? -16.497 -8.444 -2.541 1.00 97.62 136 ARG A C 1
ATOM 1078 O O . ARG A 1 136 ? -17.115 -9.273 -1.882 1.00 97.62 136 ARG A O 1
ATOM 1085 N N . ASN A 1 137 ? -15.428 -8.756 -3.272 1.00 96.06 137 ASN A N 1
ATOM 1086 C CA . ASN A 1 137 ? -14.855 -10.100 -3.341 1.00 96.06 137 ASN A CA 1
ATOM 1087 C C . ASN A 1 137 ? -14.225 -10.531 -2.011 1.00 96.06 137 ASN A C 1
ATOM 1089 O O . ASN A 1 137 ? -14.140 -11.730 -1.755 1.00 96.06 137 ASN A O 1
ATOM 1093 N N . LEU A 1 138 ? -13.837 -9.584 -1.151 1.00 96.69 138 LEU A N 1
ATOM 1094 C CA . LEU A 1 138 ? -13.457 -9.817 0.246 1.00 96.69 138 LEU A CA 1
ATOM 1095 C C . LEU A 1 138 ? -14.652 -9.838 1.213 1.00 96.69 138 LEU A C 1
ATOM 1097 O O . LEU A 1 138 ? -14.502 -10.278 2.347 1.00 96.69 138 LEU A O 1
ATOM 1101 N N . GLY A 1 139 ? -15.869 -9.539 0.748 1.00 97.19 139 GLY A N 1
ATOM 1102 C CA . GLY A 1 139 ? -17.092 -9.517 1.561 1.00 97.19 139 GLY A CA 1
ATOM 1103 C C . GLY A 1 139 ? -17.045 -8.460 2.660 1.00 97.19 139 GLY A C 1
ATOM 1104 O O . GLY A 1 139 ? -17.581 -8.660 3.745 1.00 97.19 139 GLY A O 1
ATOM 1105 N N . ILE A 1 140 ? -16.382 -7.345 2.366 1.00 98.31 140 ILE A N 1
ATOM 1106 C CA . ILE A 1 140 ? -16.231 -6.205 3.261 1.00 98.31 140 ILE A CA 1
ATOM 1107 C C . ILE A 1 140 ? -17.316 -5.182 2.935 1.00 98.31 140 ILE A C 1
ATOM 1109 O O . ILE A 1 140 ? -17.482 -4.772 1.781 1.00 98.31 140 ILE A O 1
ATOM 1113 N N . GLN A 1 141 ? -18.038 -4.727 3.956 1.00 98.31 141 GLN A N 1
ATOM 1114 C CA . GLN A 1 141 ? -18.945 -3.597 3.823 1.00 98.31 141 GLN A CA 1
ATOM 1115 C C . GLN A 1 141 ? -18.157 -2.285 3.818 1.00 98.31 141 GLN A C 1
ATOM 1117 O O . GLN A 1 141 ? -17.342 -2.027 4.696 1.00 98.31 141 GLN A O 1
ATOM 1122 N N . VAL A 1 142 ? -18.441 -1.418 2.849 1.00 97.94 142 VAL A N 1
ATOM 1123 C CA . VAL A 1 142 ? -17.785 -0.112 2.729 1.00 97.94 142 VAL A CA 1
ATOM 1124 C C . VAL A 1 142 ? -18.592 0.945 3.473 1.00 97.94 142 VAL A C 1
ATOM 1126 O O . VAL A 1 142 ? -19.768 1.158 3.172 1.00 97.94 142 VAL A O 1
ATOM 1129 N N . ALA A 1 143 ? -17.962 1.611 4.436 1.00 97.06 143 ALA A N 1
ATOM 1130 C CA . ALA A 1 143 ? -18.486 2.812 5.069 1.00 97.06 143 ALA A CA 1
ATOM 1131 C C . ALA A 1 143 ? -18.000 4.075 4.336 1.00 97.06 143 ALA A C 1
ATOM 1133 O O . ALA A 1 143 ? -17.162 4.025 3.435 1.00 97.06 143 ALA A O 1
ATOM 1134 N N . SER A 1 144 ? -18.530 5.233 4.732 1.00 94.44 144 SER A N 1
ATOM 1135 C CA . SER A 1 144 ? -17.938 6.515 4.337 1.00 94.44 144 SER A CA 1
ATOM 1136 C C . SER A 1 144 ? -16.608 6.743 5.071 1.00 94.44 144 SER A C 1
ATOM 1138 O O . SER A 1 144 ? -16.231 5.951 5.928 1.00 94.44 144 SER A O 1
ATOM 1140 N N . HIS A 1 145 ? -15.938 7.872 4.828 1.00 93.06 145 HIS A N 1
ATOM 1141 C CA . HIS A 1 145 ? -14.724 8.297 5.558 1.00 93.06 145 HIS A CA 1
ATOM 1142 C C . HIS A 1 145 ? -14.910 8.494 7.076 1.00 93.06 145 HIS A C 1
ATOM 1144 O O . HIS A 1 145 ? -13.961 8.806 7.795 1.00 93.06 145 HIS A O 1
ATOM 1150 N N . LYS A 1 146 ? -16.143 8.329 7.560 1.00 93.62 146 LYS A N 1
ATOM 1151 C CA . LYS A 1 146 ? -16.503 8.191 8.968 1.00 93.62 146 LYS A CA 1
ATOM 1152 C C . LYS A 1 146 ? -17.607 7.148 9.150 1.00 93.62 146 LYS A C 1
ATOM 1154 O O . LYS A 1 146 ? -18.449 6.960 8.265 1.00 93.62 146 LYS A O 1
ATOM 1159 N N . LEU A 1 147 ? -17.648 6.525 10.321 1.00 95.50 147 LEU A N 1
ATOM 1160 C CA . LEU A 1 147 ? -18.696 5.598 10.736 1.00 95.50 147 LEU A CA 1
ATOM 1161 C C . LEU A 1 147 ? -19.135 5.936 12.163 1.00 95.50 147 LEU A C 1
ATOM 1163 O O . LEU A 1 147 ? -18.323 5.917 13.081 1.00 95.50 147 LEU A O 1
ATOM 1167 N N . ILE A 1 148 ? -20.416 6.258 12.343 1.00 95.38 148 ILE A N 1
ATOM 1168 C CA . ILE A 1 148 ? -21.011 6.486 13.666 1.00 95.38 148 ILE A CA 1
ATOM 1169 C C . ILE A 1 148 ? -21.739 5.212 14.075 1.00 95.38 148 ILE A C 1
ATOM 1171 O O . ILE A 1 148 ? -22.574 4.706 13.327 1.00 95.38 148 ILE A O 1
ATOM 1175 N N . GLN A 1 149 ? -21.435 4.721 15.269 1.00 94.56 149 GLN A N 1
ATOM 1176 C CA . GLN A 1 149 ? -22.083 3.570 15.875 1.00 94.56 149 GLN A CA 1
ATOM 1177 C C . GLN A 1 149 ? -22.770 4.002 17.171 1.00 94.56 149 GLN A C 1
ATOM 1179 O O . GLN A 1 149 ? -22.209 3.890 18.260 1.00 94.56 149 GLN A O 1
ATOM 1184 N N . GLU A 1 150 ? -23.996 4.513 17.045 1.00 92.25 150 GLU A N 1
ATOM 1185 C CA . GLU A 1 150 ? -24.751 5.115 18.158 1.00 92.25 150 GLU A CA 1
ATOM 1186 C C . GLU A 1 150 ? -24.967 4.135 19.314 1.00 92.25 150 GLU A C 1
ATOM 1188 O O . GLU A 1 150 ? -24.800 4.504 20.469 1.00 92.25 150 GLU A O 1
ATOM 1193 N N . GLN A 1 151 ? -25.223 2.861 19.005 1.00 91.31 151 GLN A N 1
ATOM 1194 C CA . GLN A 1 151 ? -25.359 1.787 19.998 1.00 91.31 151 GLN A CA 1
ATOM 1195 C C . GLN A 1 151 ? -24.112 1.580 20.880 1.00 91.31 151 GLN A C 1
ATOM 1197 O O . GLN A 1 151 ? -24.207 0.960 21.935 1.00 91.31 151 GLN A O 1
ATOM 1202 N N . TYR A 1 152 ? -22.946 2.056 20.432 1.00 92.81 152 TYR A N 1
ATOM 1203 C CA . TYR A 1 152 ? -21.684 1.991 21.167 1.00 92.81 152 TYR A CA 1
ATOM 1204 C C . TYR A 1 152 ? -21.200 3.376 21.624 1.00 92.81 152 TYR A C 1
ATOM 1206 O O . TYR A 1 152 ? -20.170 3.448 22.282 1.00 92.81 152 TYR A O 1
ATOM 1214 N N . GLY A 1 153 ? -21.896 4.464 21.267 1.00 92.44 153 GLY A N 1
ATOM 1215 C CA . GLY A 1 153 ? -21.475 5.837 21.569 1.00 92.44 153 GLY A CA 1
ATOM 1216 C C . GLY A 1 153 ? -20.192 6.280 20.855 1.00 92.44 153 GLY A C 1
ATOM 1217 O O . GLY A 1 153 ? -19.474 7.141 21.363 1.00 92.44 153 GLY A O 1
ATOM 1218 N N . VAL A 1 154 ? -19.868 5.686 19.697 1.00 94.44 154 VAL A N 1
ATOM 1219 C CA . VAL A 1 154 ? -18.538 5.813 19.070 1.00 94.44 154 VAL A CA 1
ATOM 1220 C C . VAL A 1 154 ? -18.593 6.419 17.664 1.00 94.44 154 VAL A C 1
ATOM 1222 O O . VAL A 1 154 ? -19.406 6.023 16.825 1.00 94.44 154 VAL A O 1
ATOM 1225 N N . LEU A 1 155 ? -17.668 7.343 17.392 1.00 95.31 155 LEU A N 1
ATOM 1226 C CA . LEU A 1 155 ? -17.306 7.841 16.065 1.00 95.31 155 LEU A CA 1
ATOM 1227 C C . LEU A 1 155 ? -15.971 7.225 15.630 1.00 95.31 155 LEU A C 1
ATOM 1229 O O . LEU A 1 155 ? -14.953 7.385 16.295 1.00 95.31 155 LEU A O 1
ATOM 1233 N N . LEU A 1 156 ? -15.972 6.562 14.480 1.00 95.69 156 LEU A N 1
ATOM 1234 C CA . LEU A 1 156 ? -14.792 5.968 13.861 1.00 95.69 156 LEU A CA 1
ATOM 1235 C C . LEU A 1 156 ? -14.405 6.783 12.626 1.00 95.69 156 LEU A C 1
ATOM 1237 O O . LEU A 1 156 ? -15.246 7.025 11.755 1.00 95.69 156 LEU A O 1
ATOM 1241 N N . ARG A 1 157 ? -13.139 7.180 12.520 1.00 93.25 157 ARG A N 1
ATOM 1242 C CA . ARG A 1 157 ? -12.540 7.748 11.300 1.00 93.25 157 ARG A CA 1
ATOM 1243 C C . ARG A 1 157 ? -11.042 7.476 11.293 1.00 93.25 157 ARG A C 1
ATOM 1245 O O . ARG A 1 157 ? -10.467 7.335 12.352 1.00 93.25 157 ARG A O 1
ATOM 1252 N N . HIS A 1 158 ? -10.386 7.470 10.138 1.00 91.69 158 HIS A N 1
ATOM 1253 C CA . HIS A 1 158 ? -8.951 7.164 10.103 1.00 91.69 158 HIS A CA 1
ATOM 1254 C C . HIS A 1 158 ? -8.094 8.207 10.858 1.00 91.69 158 HIS A C 1
ATOM 1256 O O . HIS A 1 158 ? -7.263 7.844 11.678 1.00 91.69 158 HIS A O 1
ATOM 1262 N N . GLY A 1 159 ? -8.346 9.510 10.676 1.00 87.88 159 GLY A N 1
ATOM 1263 C CA . GLY A 1 159 ? -7.700 10.580 11.465 1.00 87.88 159 GLY A CA 1
ATOM 1264 C C . GLY A 1 159 ? -6.729 11.485 10.696 1.00 87.88 159 GLY A C 1
ATOM 1265 O O . GLY A 1 159 ? -6.342 12.523 11.216 1.00 87.88 159 GLY A O 1
ATOM 1266 N N . HIS A 1 160 ? -6.433 11.191 9.427 1.00 86.69 160 HIS A N 1
ATOM 1267 C CA . HIS A 1 160 ? -5.569 12.030 8.573 1.00 86.69 160 HIS A CA 1
ATOM 1268 C C . HIS A 1 160 ? -6.049 13.463 8.357 1.00 86.69 160 HIS A C 1
ATOM 1270 O O . HIS A 1 160 ? -5.274 14.333 7.979 1.00 86.69 160 HIS A O 1
ATOM 1276 N N . GLY A 1 161 ? -7.331 13.733 8.614 1.00 84.12 161 GLY A N 1
ATOM 1277 C CA . GLY A 1 161 ? -7.862 15.095 8.596 1.00 84.12 161 GLY A CA 1
ATOM 1278 C C . GLY A 1 161 ? -7.253 16.006 9.667 1.00 84.12 161 GLY A C 1
ATOM 1279 O O . GLY A 1 161 ? -7.454 17.212 9.587 1.00 84.12 161 GLY A O 1
ATOM 1280 N N . PHE A 1 162 ? -6.534 15.442 10.642 1.00 84.12 162 PHE A N 1
ATOM 1281 C CA . PHE A 1 162 ? -5.836 16.164 11.706 1.00 84.12 162 PHE A CA 1
ATOM 1282 C C . PHE A 1 162 ? -4.315 16.248 11.471 1.00 84.12 162 PHE A C 1
ATOM 1284 O O . PHE A 1 162 ? -3.612 16.895 12.243 1.00 84.12 162 PHE A O 1
ATOM 1291 N N . ASP A 1 163 ? -3.797 15.625 10.405 1.00 79.19 163 ASP A N 1
ATOM 1292 C CA . ASP A 1 163 ? -2.375 15.661 10.056 1.00 79.19 163 ASP A CA 1
ATOM 1293 C C . ASP A 1 163 ? -2.094 16.680 8.946 1.00 79.19 163 ASP A C 1
ATOM 1295 O O . ASP A 1 163 ? -2.452 16.491 7.785 1.00 79.19 163 ASP A O 1
ATOM 1299 N N . LYS A 1 164 ? -1.360 17.740 9.291 1.00 75.94 164 LYS A N 1
ATOM 1300 C CA . LYS A 1 164 ? -0.955 18.832 8.389 1.00 75.94 164 LYS A CA 1
ATOM 1301 C C . LYS A 1 164 ? -0.305 18.361 7.086 1.00 75.94 164 LYS A C 1
ATOM 1303 O O . LYS A 1 164 ? -0.493 19.012 6.063 1.00 75.94 164 LYS A O 1
ATOM 1308 N N . TRP A 1 165 ? 0.392 17.226 7.088 1.00 71.44 165 TRP A N 1
ATOM 1309 C CA . TRP A 1 165 ? 1.093 16.699 5.911 1.00 71.44 165 TRP A CA 1
ATOM 1310 C C . TRP A 1 165 ? 0.192 15.898 4.970 1.00 71.44 165 TRP A C 1
ATOM 1312 O O . TRP A 1 165 ? 0.467 15.781 3.770 1.00 71.44 165 TRP A O 1
ATOM 1322 N N . ASN A 1 166 ? -0.915 15.390 5.504 1.00 74.31 166 ASN A N 1
ATOM 1323 C CA . ASN A 1 166 ? -1.932 14.658 4.762 1.00 74.31 166 ASN A CA 1
ATOM 1324 C C . ASN A 1 166 ? -3.187 15.509 4.482 1.00 74.31 166 ASN A C 1
ATOM 1326 O O . ASN A 1 166 ? -4.039 15.112 3.682 1.00 74.31 166 ASN A O 1
ATOM 1330 N N . ILE A 1 167 ? -3.280 16.720 5.050 1.00 61.16 167 ILE A N 1
ATOM 1331 C CA . ILE A 1 167 ? -4.379 17.664 4.826 1.00 61.16 167 ILE A CA 1
ATOM 1332 C C . ILE A 1 167 ? -4.302 18.252 3.408 1.00 61.16 167 ILE A C 1
ATOM 1334 O O . ILE A 1 167 ? -3.622 19.231 3.114 1.00 61.16 167 ILE A O 1
ATOM 1338 N N . ARG A 1 168 ? -5.140 17.703 2.525 1.00 66.75 168 ARG A N 1
ATOM 1339 C CA . ARG A 1 168 ? -5.795 18.462 1.441 1.00 66.75 168 ARG A CA 1
ATOM 1340 C C . ARG A 1 168 ? -7.240 18.793 1.817 1.00 66.75 168 ARG A C 1
ATOM 1342 O O . ARG A 1 168 ? -8.162 18.692 1.005 1.00 66.75 168 ARG A O 1
ATOM 1349 N N . GLY A 1 169 ? -7.434 19.140 3.088 1.00 62.81 169 GLY A N 1
ATOM 1350 C CA . GLY A 1 169 ? -8.744 19.299 3.711 1.00 62.81 169 GLY A CA 1
ATOM 1351 C C . GLY A 1 169 ? -9.539 17.992 3.734 1.00 62.81 169 GLY A C 1
ATOM 1352 O O . GLY A 1 169 ? -8.983 16.899 3.753 1.00 62.81 169 GLY A O 1
ATOM 1353 N N . THR A 1 170 ? -10.863 18.107 3.677 1.00 66.25 170 THR A N 1
ATOM 1354 C CA . THR A 1 170 ? -11.807 16.979 3.583 1.00 66.25 170 THR A CA 1
ATOM 1355 C C . THR A 1 170 ? -11.968 16.450 2.151 1.00 66.25 170 THR A C 1
ATOM 1357 O O . THR A 1 170 ? -12.914 15.716 1.857 1.00 66.25 170 THR A O 1
ATOM 1360 N N . ASN A 1 171 ? -11.074 16.815 1.222 1.00 83.75 171 ASN A N 1
ATOM 1361 C CA . ASN A 1 171 ? -11.140 16.345 -0.157 1.00 83.75 171 ASN A CA 1
ATOM 1362 C C . ASN A 1 171 ? -10.382 15.027 -0.338 1.00 83.75 171 ASN A C 1
ATOM 1364 O O . ASN A 1 171 ? -9.320 14.967 -0.958 1.00 83.75 171 ASN A O 1
ATOM 1368 N N . TYR A 1 172 ? -11.007 13.952 0.130 1.00 84.31 172 TYR A N 1
ATOM 1369 C CA . TYR A 1 172 ? -10.510 12.580 0.023 1.00 84.31 172 TYR A CA 1
ATOM 1370 C C . TYR A 1 172 ? -10.253 12.104 -1.418 1.00 84.31 172 TYR A C 1
ATOM 1372 O O . TYR A 1 172 ? -9.663 11.049 -1.621 1.00 84.31 172 TYR A O 1
ATOM 1380 N N . LYS A 1 173 ? -10.694 12.841 -2.450 1.00 87.50 173 LYS A N 1
ATOM 1381 C CA . LYS A 1 173 ? -10.417 12.490 -3.853 1.00 87.50 173 LYS A CA 1
ATOM 1382 C C . LYS A 1 173 ? -9.001 12.847 -4.289 1.00 87.50 173 LYS A C 1
ATOM 1384 O O . LYS A 1 173 ? -8.569 12.348 -5.331 1.00 87.50 173 LYS A O 1
ATOM 1389 N N . LEU A 1 174 ? -8.299 13.698 -3.545 1.00 88.00 174 LEU A N 1
ATOM 1390 C CA . LEU A 1 174 ? -6.925 14.087 -3.842 1.00 88.00 174 LEU A CA 1
ATOM 1391 C C . LEU A 1 174 ? -5.945 13.166 -3.112 1.00 88.00 174 LEU A C 1
ATOM 1393 O O . LEU A 1 174 ? -6.190 12.775 -1.979 1.00 88.00 174 LEU A O 1
ATOM 1397 N N . ALA A 1 175 ? -4.837 12.828 -3.769 1.00 90.25 175 ALA A N 1
ATOM 1398 C CA . ALA A 1 175 ? -3.767 12.066 -3.133 1.00 90.25 175 ALA A CA 1
ATOM 1399 C C . ALA A 1 175 ? -3.029 12.936 -2.095 1.00 90.25 175 ALA A C 1
ATOM 1401 O O . ALA A 1 175 ? -2.722 14.099 -2.407 1.00 90.25 175 ALA A O 1
ATOM 1402 N N . PRO A 1 176 ? -2.733 12.413 -0.894 1.00 88.94 176 PRO A N 1
ATOM 1403 C CA . PRO A 1 176 ? -1.900 13.107 0.081 1.00 88.94 176 PRO A CA 1
ATOM 1404 C C . PRO A 1 176 ? -0.441 13.208 -0.393 1.00 88.94 176 PRO A C 1
ATOM 1406 O O . PRO A 1 176 ? -0.009 12.490 -1.296 1.00 88.94 176 PRO A O 1
ATOM 1409 N N . LEU A 1 177 ? 0.349 14.098 0.221 1.00 87.38 177 LEU A N 1
ATOM 1410 C CA . LEU A 1 177 ? 1.792 14.169 -0.050 1.00 87.38 177 LEU A CA 1
ATOM 1411 C C . LEU A 1 177 ? 2.505 12.868 0.346 1.00 87.38 177 LEU A C 1
ATOM 1413 O O . LEU A 1 177 ? 3.436 12.456 -0.349 1.00 87.38 177 LEU A O 1
ATOM 1417 N N . GLY A 1 178 ? 2.026 12.211 1.409 1.00 87.75 178 GLY A N 1
ATOM 1418 C CA . GLY A 1 178 ? 2.531 10.920 1.867 1.00 87.75 178 GLY A CA 1
ATOM 1419 C C . GLY A 1 178 ? 2.595 9.870 0.754 1.00 87.75 178 GLY A C 1
ATOM 1420 O O . GLY A 1 178 ? 3.614 9.196 0.638 1.00 87.75 178 GLY A O 1
ATOM 1421 N N . ASP A 1 179 ? 1.602 9.809 -0.147 1.00 92.75 179 ASP A N 1
ATOM 1422 C CA . ASP A 1 179 ? 1.616 8.888 -1.300 1.00 92.75 179 ASP A CA 1
ATOM 1423 C C . ASP A 1 179 ? 2.863 9.082 -2.170 1.00 92.75 179 ASP A C 1
ATOM 1425 O O . ASP A 1 179 ? 3.484 8.124 -2.632 1.00 92.75 179 ASP A O 1
ATOM 1429 N N . ALA A 1 180 ? 3.234 10.341 -2.407 1.00 92.62 180 ALA A N 1
ATOM 1430 C CA . ALA A 1 180 ? 4.377 10.679 -3.239 1.00 92.62 180 ALA A CA 1
ATOM 1431 C C . ALA A 1 180 ? 5.696 10.345 -2.545 1.00 92.62 180 ALA A C 1
ATOM 1433 O O . ALA A 1 180 ? 6.603 9.848 -3.202 1.00 92.62 180 ALA A O 1
ATOM 1434 N N . ILE A 1 181 ? 5.794 10.566 -1.233 1.00 91.81 181 ILE A N 1
ATOM 1435 C CA . ILE A 1 181 ? 6.968 10.176 -0.441 1.00 91.81 181 ILE A CA 1
ATOM 1436 C C . ILE A 1 181 ? 7.126 8.649 -0.464 1.00 91.81 181 ILE A C 1
ATOM 1438 O O . ILE A 1 181 ? 8.205 8.142 -0.774 1.00 91.81 181 ILE A O 1
ATOM 1442 N N . VAL A 1 182 ? 6.046 7.904 -0.216 1.00 93.38 182 VAL A N 1
ATOM 1443 C CA . VAL A 1 182 ? 6.069 6.435 -0.222 1.00 93.38 182 VAL A CA 1
ATOM 1444 C C . VAL A 1 182 ? 6.503 5.894 -1.583 1.00 93.38 182 VAL A C 1
ATOM 1446 O O . VAL A 1 182 ? 7.377 5.027 -1.633 1.00 93.38 182 VAL A O 1
ATOM 1449 N N . VAL A 1 183 ? 5.950 6.404 -2.687 1.00 95.75 183 VAL A N 1
ATOM 1450 C CA . VAL A 1 183 ? 6.247 5.883 -4.032 1.00 95.75 183 VAL A CA 1
ATOM 1451 C C . VAL A 1 183 ? 7.574 6.399 -4.591 1.00 95.75 183 VAL A C 1
ATOM 1453 O O . VAL A 1 183 ? 8.398 5.607 -5.038 1.00 95.75 183 VAL A O 1
ATOM 1456 N N . GLU A 1 184 ? 7.803 7.712 -4.599 1.00 95.50 184 GLU A N 1
ATOM 1457 C CA . GLU A 1 184 ? 8.955 8.308 -5.294 1.00 95.50 184 GLU A CA 1
ATOM 1458 C C . GLU A 1 184 ? 10.230 8.336 -4.470 1.00 95.50 184 GLU A C 1
ATOM 1460 O O . GLU A 1 184 ? 11.293 8.468 -5.067 1.00 95.50 184 GLU A O 1
ATOM 1465 N N . ILE A 1 185 ? 10.140 8.254 -3.141 1.00 95.38 185 ILE A N 1
ATOM 1466 C CA . ILE A 1 185 ? 11.318 8.285 -2.272 1.00 95.38 185 ILE A CA 1
ATOM 1467 C C . ILE A 1 185 ? 11.598 6.883 -1.758 1.00 95.38 185 ILE A C 1
ATOM 1469 O O . ILE A 1 185 ? 12.612 6.289 -2.116 1.00 95.38 185 ILE A O 1
ATOM 1473 N N . ILE A 1 186 ? 10.682 6.325 -0.965 1.00 94.69 186 ILE A N 1
ATOM 1474 C CA . ILE A 1 186 ? 10.962 5.072 -0.261 1.00 94.69 186 ILE A CA 1
ATOM 1475 C C . ILE A 1 186 ? 10.990 3.886 -1.233 1.00 94.69 186 ILE A C 1
ATOM 1477 O O . ILE A 1 186 ? 11.972 3.153 -1.306 1.00 94.69 186 ILE A O 1
ATOM 1481 N N . SER A 1 187 ? 9.921 3.713 -2.009 1.00 95.69 187 SER A N 1
ATOM 1482 C CA . SER A 1 187 ? 9.764 2.577 -2.925 1.00 95.69 187 SER A CA 1
ATOM 1483 C C . SER A 1 187 ? 10.722 2.675 -4.118 1.00 95.69 187 SER A C 1
ATOM 1485 O O . SER A 1 187 ? 11.311 1.679 -4.535 1.00 95.69 187 SER A O 1
ATOM 1487 N N . ARG A 1 188 ? 10.941 3.887 -4.648 1.00 96.75 188 ARG A N 1
ATOM 1488 C CA . ARG A 1 188 ? 11.889 4.106 -5.749 1.00 96.75 188 ARG A CA 1
ATOM 1489 C C . ARG A 1 188 ? 13.333 3.829 -5.357 1.00 96.75 188 ARG A C 1
ATOM 1491 O O . ARG A 1 188 ? 14.057 3.313 -6.198 1.00 96.75 188 ARG A O 1
ATOM 1498 N N . LEU A 1 189 ? 13.756 4.119 -4.127 1.00 97.12 189 LEU A N 1
ATOM 1499 C CA . LEU A 1 189 ? 15.133 3.834 -3.719 1.00 97.12 189 LEU A CA 1
ATOM 1500 C C . LEU A 1 189 ? 15.469 2.345 -3.856 1.00 97.12 189 LEU A C 1
ATOM 1502 O O . LEU A 1 189 ? 16.489 2.012 -4.451 1.00 97.12 189 LEU A O 1
ATOM 1506 N N . GLN A 1 190 ? 14.574 1.460 -3.412 1.00 95.31 190 GLN A N 1
ATOM 1507 C CA . GLN A 1 190 ? 14.737 0.012 -3.585 1.00 95.31 190 GLN A CA 1
ATOM 1508 C C . GLN A 1 190 ? 14.862 -0.382 -5.063 1.00 95.31 190 GLN A C 1
ATOM 1510 O O . GLN A 1 190 ? 15.724 -1.174 -5.432 1.00 95.31 190 GLN A O 1
ATOM 1515 N N . VAL A 1 191 ? 14.023 0.205 -5.922 1.00 95.81 191 VAL A N 1
ATOM 1516 C CA . VAL A 1 191 ? 14.038 -0.022 -7.375 1.00 95.81 191 VAL A CA 1
ATOM 1517 C C . VAL A 1 191 ? 15.344 0.431 -8.020 1.00 95.81 191 VAL A C 1
ATOM 1519 O O . VAL A 1 191 ? 15.920 -0.309 -8.812 1.00 95.81 191 VAL A O 1
ATOM 1522 N N . GLU A 1 192 ? 15.815 1.632 -7.697 1.00 97.00 192 GLU A N 1
ATOM 1523 C CA . GLU A 1 192 ? 17.039 2.191 -8.273 1.00 97.00 192 GLU A CA 1
ATOM 1524 C C . GLU A 1 192 ? 18.272 1.391 -7.829 1.00 97.00 192 GLU A C 1
ATOM 1526 O O . GLU A 1 192 ? 19.123 1.093 -8.664 1.00 97.00 192 GLU A O 1
ATOM 1531 N N . VAL A 1 193 ? 18.336 0.963 -6.560 1.00 95.62 193 VAL A N 1
ATOM 1532 C CA . VAL A 1 193 ? 19.397 0.060 -6.075 1.00 95.62 193 VAL A CA 1
ATOM 1533 C C . VAL A 1 193 ? 19.335 -1.286 -6.796 1.00 95.62 193 VAL A C 1
ATOM 1535 O O . VAL A 1 193 ? 20.361 -1.766 -7.277 1.00 95.62 193 VAL A O 1
ATOM 1538 N N . ALA A 1 194 ? 18.140 -1.865 -6.959 1.00 93.50 194 ALA A N 1
ATOM 1539 C CA . ALA A 1 194 ? 17.970 -3.120 -7.685 1.00 93.50 194 ALA A CA 1
ATOM 1540 C C . ALA A 1 194 ? 18.444 -3.026 -9.139 1.00 93.50 194 ALA A C 1
ATOM 1542 O O . ALA A 1 194 ? 19.126 -3.921 -9.630 1.00 93.50 194 ALA A O 1
ATOM 1543 N N . MET A 1 195 ? 18.111 -1.935 -9.829 1.00 91.50 195 MET A N 1
ATOM 1544 C CA . MET A 1 195 ? 18.543 -1.703 -11.206 1.00 91.50 195 MET A CA 1
ATOM 1545 C C . MET A 1 195 ? 20.057 -1.493 -11.308 1.00 91.50 195 MET A C 1
ATOM 1547 O O . MET A 1 195 ? 20.682 -2.083 -12.187 1.00 91.50 195 MET A O 1
ATOM 1551 N N . GLU A 1 196 ? 20.646 -0.703 -10.407 1.00 90.88 196 GLU A N 1
ATOM 1552 C CA . GLU A 1 196 ? 22.092 -0.447 -10.370 1.00 90.88 196 GLU A CA 1
ATOM 1553 C C . GLU A 1 196 ? 22.885 -1.742 -10.139 1.00 90.88 196 GLU A C 1
ATOM 1555 O O . GLU A 1 196 ? 23.895 -1.986 -10.796 1.00 90.88 196 GLU A O 1
ATOM 1560 N N . ARG A 1 197 ? 22.381 -2.615 -9.258 1.00 89.69 197 ARG A N 1
ATOM 1561 C CA . ARG A 1 197 ? 22.987 -3.911 -8.912 1.00 89.69 197 ARG A CA 1
ATOM 1562 C C . ARG A 1 197 ? 22.548 -5.065 -9.818 1.00 89.69 197 ARG A C 1
ATOM 1564 O O . ARG A 1 197 ? 22.976 -6.195 -9.613 1.00 89.69 197 ARG A O 1
ATOM 1571 N N . GLN A 1 198 ? 21.697 -4.800 -10.813 1.00 86.06 198 GLN A N 1
ATOM 1572 C CA . GLN A 1 198 ? 21.106 -5.811 -11.703 1.00 86.06 198 GLN A CA 1
ATOM 1573 C C . GLN A 1 198 ? 20.402 -6.956 -10.951 1.00 86.06 198 GLN A C 1
ATOM 1575 O O . GLN A 1 198 ? 20.342 -8.098 -11.411 1.00 86.06 198 GLN A O 1
ATOM 1580 N N . ILE A 1 199 ? 19.840 -6.644 -9.788 1.00 86.81 199 ILE A N 1
ATOM 1581 C CA . ILE A 1 199 ? 19.106 -7.590 -8.965 1.00 86.81 199 ILE A CA 1
ATOM 1582 C C . ILE A 1 199 ? 17.682 -7.709 -9.501 1.00 86.81 199 ILE A C 1
ATOM 1584 O O . ILE A 1 199 ? 17.022 -6.728 -9.833 1.00 86.81 199 ILE A O 1
ATOM 1588 N N . SER A 1 200 ? 17.195 -8.944 -9.570 1.00 82.62 200 SER A N 1
ATOM 1589 C CA . SER A 1 200 ? 15.887 -9.271 -10.146 1.00 82.62 200 SER A CA 1
ATOM 1590 C C . SER A 1 200 ? 14.755 -9.371 -9.123 1.00 82.62 200 SER A C 1
ATOM 1592 O O . SER A 1 200 ? 13.592 -9.489 -9.508 1.00 82.62 200 SER A O 1
ATOM 1594 N N . ARG A 1 201 ? 15.076 -9.356 -7.824 1.00 84.12 201 ARG A N 1
ATOM 1595 C CA . ARG A 1 201 ? 14.130 -9.572 -6.725 1.00 84.12 201 ARG A CA 1
ATOM 1596 C C . ARG A 1 201 ? 14.376 -8.594 -5.583 1.00 84.12 201 ARG A C 1
ATOM 1598 O O . ARG A 1 201 ? 15.518 -8.370 -5.211 1.00 84.12 201 ARG A O 1
ATOM 1605 N N . PHE A 1 202 ? 13.309 -8.065 -4.998 1.00 87.56 202 PHE A N 1
ATOM 1606 C CA . PHE A 1 202 ? 13.412 -7.098 -3.902 1.00 87.56 202 PHE A CA 1
ATOM 1607 C C . PHE A 1 202 ? 13.685 -7.729 -2.531 1.00 87.56 202 PHE A C 1
ATOM 1609 O O . PHE A 1 202 ? 14.095 -7.026 -1.618 1.00 87.56 202 PHE A O 1
ATOM 1616 N N . ASP A 1 203 ? 13.523 -9.047 -2.401 1.00 84.00 203 ASP A N 1
ATOM 1617 C CA . ASP A 1 203 ? 13.871 -9.803 -1.193 1.00 84.00 203 ASP A CA 1
ATOM 1618 C C . ASP A 1 203 ? 15.349 -10.227 -1.140 1.00 84.00 203 ASP A C 1
ATOM 1620 O O . ASP A 1 203 ? 15.740 -11.001 -0.274 1.00 84.00 203 ASP A O 1
ATOM 1624 N N . HIS A 1 204 ? 16.171 -9.754 -2.080 1.00 85.88 204 HIS A N 1
ATOM 1625 C CA . HIS A 1 204 ? 17.618 -9.943 -2.039 1.00 85.88 204 HIS A CA 1
ATOM 1626 C C . HIS A 1 204 ? 18.218 -9.156 -0.868 1.00 85.88 204 HIS A C 1
ATOM 1628 O O . HIS A 1 204 ? 17.806 -8.021 -0.639 1.00 85.88 204 HIS A O 1
ATOM 1634 N N . GLU A 1 205 ? 19.213 -9.710 -0.173 1.00 83.50 205 GLU A N 1
ATOM 1635 C CA . GLU A 1 205 ? 19.833 -9.102 1.018 1.00 83.50 205 GLU A CA 1
ATOM 1636 C C . GLU A 1 205 ? 20.329 -7.662 0.776 1.00 83.50 205 GLU A C 1
ATOM 1638 O O . GLU A 1 205 ? 19.961 -6.762 1.526 1.00 83.50 205 GLU A O 1
ATOM 1643 N N . ASP A 1 206 ? 20.998 -7.410 -0.359 1.00 86.19 206 ASP A N 1
ATOM 1644 C CA . ASP A 1 206 ? 21.405 -6.074 -0.842 1.00 86.19 206 ASP A CA 1
ATOM 1645 C C . ASP A 1 206 ? 20.276 -5.028 -0.985 1.00 86.19 206 ASP A C 1
ATOM 1647 O O . ASP A 1 206 ? 20.555 -3.851 -1.211 1.00 86.19 206 ASP A O 1
ATOM 1651 N N . ILE A 1 207 ? 18.999 -5.420 -0.938 1.00 89.31 207 ILE A N 1
ATOM 1652 C CA . ILE A 1 207 ? 17.855 -4.503 -1.089 1.00 89.31 207 ILE A CA 1
ATOM 1653 C C . ILE A 1 207 ? 16.896 -4.594 0.092 1.00 89.31 207 ILE A C 1
ATOM 1655 O O . ILE A 1 207 ? 16.350 -3.571 0.502 1.00 89.31 207 ILE A O 1
ATOM 1659 N N . ALA A 1 208 ? 16.663 -5.789 0.634 1.00 85.12 208 ALA A N 1
ATOM 1660 C CA . ALA A 1 208 ? 15.607 -6.055 1.606 1.00 85.12 208 ALA A CA 1
ATOM 1661 C C . ALA A 1 208 ? 15.703 -5.147 2.845 1.00 85.12 208 ALA A C 1
ATOM 1663 O O . ALA A 1 208 ? 14.671 -4.711 3.368 1.00 85.12 208 ALA A O 1
ATOM 1664 N N . PHE A 1 209 ? 16.922 -4.773 3.261 1.00 85.00 209 PHE A N 1
ATOM 1665 C CA . PHE A 1 209 ? 17.152 -3.847 4.376 1.00 85.00 209 PHE A CA 1
ATOM 1666 C C . PHE A 1 209 ? 16.521 -2.461 4.145 1.00 85.00 209 PHE A C 1
ATOM 1668 O O . PHE A 1 209 ? 16.088 -1.806 5.091 1.00 85.00 209 PHE A O 1
ATOM 1675 N N . LEU A 1 210 ? 16.384 -2.010 2.892 1.00 89.88 210 LEU A N 1
ATOM 1676 C CA . LEU A 1 210 ? 15.728 -0.742 2.547 1.00 89.88 210 LEU A CA 1
ATOM 1677 C C . LEU A 1 210 ? 14.211 -0.781 2.794 1.00 89.88 210 LEU A C 1
ATOM 1679 O O . LEU A 1 210 ? 13.562 0.267 2.795 1.00 89.88 210 LEU A O 1
ATOM 1683 N N . GLY A 1 211 ? 13.629 -1.954 3.064 1.00 84.50 211 GLY A N 1
ATOM 1684 C CA . GLY A 1 211 ? 12.286 -2.067 3.636 1.00 84.50 211 GLY A CA 1
ATOM 1685 C C . GLY A 1 211 ? 12.145 -1.331 4.971 1.00 84.50 211 GLY A C 1
ATOM 1686 O O . GLY A 1 211 ? 11.073 -0.804 5.272 1.00 84.50 211 GLY A O 1
ATOM 1687 N N . ALA A 1 212 ? 13.237 -1.211 5.733 1.00 82.75 212 ALA A N 1
ATOM 1688 C CA . ALA A 1 212 ? 13.270 -0.535 7.027 1.00 82.75 212 ALA A CA 1
ATOM 1689 C C . ALA A 1 212 ? 12.967 0.970 6.954 1.00 82.75 212 ALA A C 1
ATOM 1691 O O . ALA A 1 212 ? 12.554 1.572 7.945 1.00 82.75 212 ALA A O 1
ATOM 1692 N N . LEU A 1 213 ? 13.114 1.589 5.776 1.00 86.88 213 LEU A N 1
ATOM 1693 C CA . LEU A 1 213 ? 12.792 3.003 5.549 1.00 86.88 213 LEU A CA 1
ATOM 1694 C C . LEU A 1 213 ? 11.353 3.355 5.923 1.00 86.88 213 LEU A C 1
ATOM 1696 O O . LEU A 1 213 ? 11.046 4.498 6.255 1.00 86.88 213 LEU A O 1
ATOM 1700 N N . GLU A 1 214 ? 10.456 2.372 5.876 1.00 81.44 214 GLU A N 1
ATOM 1701 C CA . GLU A 1 214 ? 9.09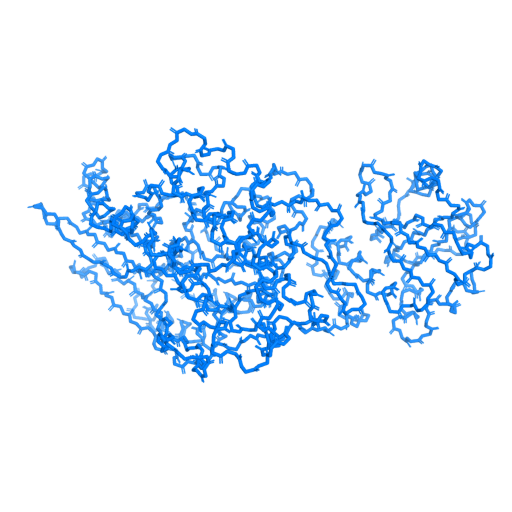2 2.520 6.358 1.00 81.44 214 GLU A CA 1
ATOM 1702 C C . GLU A 1 214 ? 8.994 2.908 7.828 1.00 81.44 214 GLU A C 1
ATOM 1704 O O . GLU A 1 214 ? 8.000 3.526 8.193 1.00 81.44 214 GLU A O 1
ATOM 1709 N N . TYR A 1 215 ? 9.978 2.585 8.656 1.00 78.06 215 TYR A N 1
ATOM 1710 C CA . TYR A 1 215 ? 9.933 2.821 10.102 1.00 78.06 215 TYR A CA 1
ATOM 1711 C C . TYR A 1 215 ? 10.696 4.063 10.514 1.00 78.06 215 TYR A C 1
ATOM 1713 O O . TYR A 1 215 ? 10.574 4.507 11.651 1.00 78.06 215 TYR A O 1
ATOM 1721 N N . VAL A 1 216 ? 11.429 4.670 9.582 1.00 81.44 216 VAL A N 1
ATOM 1722 C CA . VAL A 1 216 ? 12.112 5.927 9.846 1.00 81.44 216 VAL A CA 1
ATOM 1723 C C . VAL A 1 216 ? 11.050 7.014 10.006 1.00 81.44 216 VAL A C 1
ATOM 1725 O O . VAL A 1 216 ? 10.370 7.415 9.052 1.00 81.44 216 VAL A O 1
ATOM 1728 N N . ARG A 1 217 ? 10.837 7.421 11.258 1.00 78.62 217 ARG A N 1
ATOM 1729 C CA . ARG A 1 217 ? 9.872 8.440 11.664 1.00 78.62 217 ARG A CA 1
ATOM 1730 C C . ARG A 1 217 ? 10.569 9.486 12.535 1.00 78.62 217 ARG A C 1
ATOM 1732 O O . ARG A 1 217 ? 11.272 9.092 13.458 1.00 78.62 217 ARG A O 1
ATOM 1739 N N . PRO A 1 218 ? 10.313 10.779 12.278 1.00 80.62 218 PRO A N 1
ATOM 1740 C CA . PRO A 1 218 ? 9.639 11.316 11.088 1.00 80.62 218 PRO A CA 1
ATOM 1741 C C . PRO A 1 218 ? 10.393 10.968 9.789 1.00 80.62 218 PRO A C 1
ATOM 1743 O O . PRO A 1 218 ? 11.592 10.707 9.805 1.00 80.62 218 PRO A O 1
ATOM 1746 N N . HIS A 1 219 ? 9.713 10.980 8.633 1.00 85.38 219 HIS A N 1
ATOM 1747 C CA . HIS A 1 219 ? 10.359 10.660 7.341 1.00 85.38 219 HIS A CA 1
ATOM 1748 C C . HIS A 1 219 ? 11.533 11.589 6.997 1.00 85.38 219 HIS A C 1
ATOM 1750 O O . HIS A 1 219 ? 12.382 11.229 6.186 1.00 85.38 219 HIS A O 1
ATOM 1756 N N . LEU A 1 220 ? 11.625 12.759 7.633 1.00 86.06 220 LEU A N 1
ATOM 1757 C CA . LEU A 1 220 ? 12.793 13.632 7.524 1.00 86.06 220 LEU A CA 1
ATOM 1758 C C . LEU A 1 220 ? 14.100 12.994 8.004 1.00 86.06 220 LEU A C 1
ATOM 1760 O O . LEU A 1 220 ? 15.159 13.456 7.596 1.00 86.06 220 LEU A O 1
ATOM 1764 N N . HIS A 1 221 ? 14.052 11.951 8.833 1.00 87.75 221 HIS A N 1
ATOM 1765 C CA . HIS A 1 221 ? 15.246 11.241 9.298 1.00 87.75 221 HIS A CA 1
ATOM 1766 C C . HIS A 1 221 ? 15.779 10.221 8.290 1.00 87.75 221 HIS A C 1
ATOM 1768 O O . HIS A 1 221 ? 16.866 9.687 8.494 1.00 87.75 221 HIS A O 1
ATOM 1774 N N . ILE A 1 222 ? 15.069 9.965 7.183 1.00 91.19 222 ILE A N 1
ATOM 1775 C CA . ILE A 1 222 ? 15.507 9.019 6.142 1.00 91.19 222 ILE A CA 1
ATOM 1776 C C . ILE A 1 222 ? 16.958 9.264 5.687 1.00 91.19 222 ILE A C 1
ATOM 1778 O O . ILE A 1 222 ? 17.705 8.293 5.627 1.00 91.19 222 ILE A O 1
ATOM 1782 N N . PRO A 1 223 ? 17.415 10.502 5.413 1.00 92.88 223 PRO A N 1
ATOM 1783 C CA . PRO A 1 223 ? 18.790 10.744 4.990 1.00 92.88 223 PRO A CA 1
ATOM 1784 C C . PRO A 1 223 ? 19.814 10.414 6.085 1.00 92.88 223 PRO A C 1
ATOM 1786 O O . PRO A 1 223 ? 20.862 9.853 5.783 1.00 92.88 223 PRO A O 1
ATOM 1789 N N . ALA A 1 224 ? 19.508 10.721 7.352 1.00 88.19 224 ALA A N 1
ATOM 1790 C CA . ALA A 1 224 ? 20.365 10.378 8.490 1.00 88.19 224 ALA A CA 1
ATOM 1791 C C . ALA A 1 224 ? 20.500 8.859 8.637 1.00 88.19 224 ALA A C 1
ATOM 1793 O O . ALA A 1 224 ? 21.607 8.334 8.735 1.00 88.19 224 ALA A O 1
ATOM 1794 N N . TRP A 1 225 ? 19.366 8.158 8.584 1.00 90.50 225 TRP A N 1
ATOM 1795 C CA . TRP A 1 225 ? 19.319 6.704 8.651 1.00 90.50 225 TRP A CA 1
ATOM 1796 C C . TRP A 1 225 ? 20.060 6.058 7.473 1.00 90.50 225 TRP A C 1
ATOM 1798 O O . TRP A 1 225 ? 20.915 5.205 7.683 1.00 90.50 225 TRP A O 1
ATOM 1808 N N . LEU A 1 226 ? 19.808 6.514 6.240 1.00 91.69 226 LEU A N 1
ATOM 1809 C CA . LEU A 1 226 ? 20.485 6.009 5.040 1.00 91.69 226 LEU A CA 1
ATOM 1810 C C . LEU A 1 226 ? 21.991 6.215 5.102 1.00 91.69 226 LEU A C 1
ATOM 1812 O O . LEU A 1 226 ? 22.737 5.347 4.659 1.00 91.69 226 LEU A O 1
ATOM 1816 N N . ARG A 1 227 ? 22.439 7.351 5.641 1.00 90.31 227 ARG A N 1
ATOM 1817 C CA . ARG A 1 227 ? 23.859 7.611 5.847 1.00 90.31 227 ARG A CA 1
ATOM 1818 C C . ARG A 1 227 ? 24.467 6.591 6.807 1.00 90.31 227 ARG A C 1
ATOM 1820 O O . ARG A 1 227 ? 25.461 5.977 6.444 1.00 90.31 227 ARG A O 1
ATOM 1827 N N . ALA A 1 228 ? 23.860 6.396 7.978 1.00 85.50 228 ALA A N 1
ATOM 1828 C CA . ALA A 1 228 ? 24.351 5.444 8.972 1.00 85.50 228 ALA A CA 1
ATOM 1829 C C . ALA A 1 228 ? 24.402 4.012 8.415 1.00 85.50 228 ALA A C 1
ATOM 1831 O O . ALA A 1 228 ? 25.392 3.311 8.595 1.00 85.50 228 ALA A O 1
ATOM 1832 N N . VAL A 1 229 ? 23.372 3.601 7.669 1.00 85.38 229 VAL A N 1
ATOM 1833 C CA . VAL A 1 229 ? 23.352 2.292 7.005 1.00 85.38 229 VAL A CA 1
ATOM 1834 C C . VAL A 1 229 ? 24.442 2.190 5.940 1.00 85.38 229 VAL A C 1
ATOM 1836 O O . VAL A 1 229 ? 25.183 1.218 5.930 1.00 85.38 229 VAL A O 1
ATOM 1839 N N . ALA A 1 230 ? 24.597 3.198 5.080 1.00 87.44 230 ALA A N 1
ATOM 1840 C CA . ALA A 1 230 ? 25.638 3.209 4.053 1.00 87.44 230 ALA A CA 1
ATOM 1841 C C . ALA A 1 230 ? 27.065 3.239 4.634 1.00 87.44 230 ALA A C 1
ATOM 1843 O O . ALA A 1 230 ? 27.989 2.768 3.982 1.00 87.44 230 ALA A O 1
ATOM 1844 N N . GLU A 1 231 ? 27.261 3.798 5.831 1.00 86.38 231 GLU A N 1
ATOM 1845 C CA . GLU A 1 231 ? 28.535 3.751 6.565 1.00 86.38 231 GLU A CA 1
ATOM 1846 C C . GLU A 1 231 ? 28.794 2.373 7.203 1.00 86.38 231 GLU A C 1
ATOM 1848 O O . GLU A 1 231 ? 29.950 2.026 7.428 1.00 86.38 231 GLU A O 1
ATOM 1853 N N . GLY A 1 232 ? 27.743 1.587 7.465 1.00 83.50 232 GLY A N 1
ATOM 1854 C CA . GLY A 1 232 ? 27.829 0.234 8.024 1.00 83.50 232 GLY A CA 1
ATOM 1855 C C . GLY A 1 232 ? 27.908 -0.904 6.996 1.00 83.50 232 GLY A C 1
ATOM 1856 O O . GLY A 1 232 ? 28.141 -2.043 7.387 1.00 83.50 232 GLY A O 1
ATOM 1857 N N . ILE A 1 233 ? 27.709 -0.634 5.702 1.00 86.00 233 ILE A N 1
ATOM 1858 C CA . ILE A 1 233 ? 27.813 -1.641 4.634 1.00 86.00 233 ILE A CA 1
ATOM 1859 C C . ILE A 1 233 ? 29.290 -1.850 4.259 1.00 86.00 233 ILE A C 1
ATOM 1861 O O . ILE A 1 233 ? 29.944 -0.929 3.768 1.00 86.00 233 ILE A O 1
ATOM 1865 N N . GLU A 1 234 ? 29.794 -3.078 4.427 1.00 86.19 234 GLU A N 1
ATOM 1866 C CA . GLU A 1 234 ? 31.171 -3.451 4.053 1.00 86.19 234 GLU A CA 1
ATOM 1867 C C . GLU A 1 234 ? 31.393 -3.497 2.526 1.00 86.19 234 GLU A C 1
ATOM 1869 O O . GLU A 1 234 ? 32.485 -3.188 2.047 1.00 86.19 234 GLU A O 1
ATOM 1874 N N . ASP A 1 235 ? 30.364 -3.848 1.742 1.00 84.81 235 ASP A N 1
ATOM 1875 C CA . ASP A 1 235 ? 30.425 -3.866 0.273 1.00 84.81 235 ASP A CA 1
ATOM 1876 C C . ASP A 1 235 ? 30.427 -2.434 -0.300 1.00 84.81 235 ASP A C 1
ATOM 1878 O O . ASP A 1 235 ? 29.387 -1.786 -0.447 1.00 84.81 235 ASP A O 1
ATOM 1882 N N . GLU A 1 236 ? 31.608 -1.953 -0.697 1.00 92.00 236 GLU A N 1
ATOM 1883 C CA . GLU A 1 236 ? 31.793 -0.627 -1.297 1.00 92.00 236 GLU A CA 1
ATOM 1884 C C . GLU A 1 236 ? 30.928 -0.409 -2.556 1.00 92.00 236 GLU A C 1
ATOM 1886 O O . GLU A 1 236 ? 30.404 0.691 -2.774 1.00 92.00 236 GLU A O 1
ATOM 1891 N N . LEU A 1 237 ? 30.720 -1.445 -3.378 1.00 86.88 237 LEU A N 1
ATOM 1892 C CA . LEU A 1 237 ? 29.865 -1.345 -4.563 1.00 86.88 237 LEU A CA 1
ATOM 1893 C C . LEU A 1 237 ? 28.405 -1.134 -4.160 1.00 86.88 237 LEU A C 1
ATOM 1895 O O . LEU A 1 237 ? 27.678 -0.415 -4.847 1.00 86.88 237 LEU A O 1
ATOM 1899 N N . LEU A 1 238 ? 27.955 -1.752 -3.066 1.00 90.38 238 LEU A N 1
ATOM 1900 C CA . LEU A 1 238 ? 26.584 -1.605 -2.579 1.00 90.38 238 LEU A CA 1
ATOM 1901 C C . LEU A 1 238 ? 26.392 -0.219 -1.964 1.00 90.38 238 LEU A C 1
ATOM 1903 O O . LEU A 1 238 ? 25.435 0.477 -2.303 1.00 90.38 238 LEU A O 1
ATOM 1907 N N . THR A 1 239 ? 27.352 0.235 -1.161 1.00 91.88 239 THR A N 1
ATOM 1908 C CA . THR A 1 239 ? 27.388 1.596 -0.611 1.00 91.88 239 THR A CA 1
ATOM 1909 C C . THR A 1 239 ? 27.305 2.657 -1.711 1.00 91.88 239 THR A C 1
ATOM 1911 O O . THR A 1 239 ? 26.506 3.598 -1.627 1.00 91.88 239 THR A O 1
ATOM 1914 N N . ASN A 1 240 ? 28.081 2.498 -2.786 1.00 92.38 240 ASN A N 1
ATOM 1915 C CA . ASN A 1 240 ? 28.052 3.409 -3.931 1.00 92.38 240 ASN A CA 1
ATOM 1916 C C . ASN A 1 240 ? 26.730 3.336 -4.709 1.00 92.38 240 ASN A C 1
ATOM 1918 O O . ASN A 1 240 ? 26.212 4.378 -5.128 1.00 92.38 240 ASN A O 1
ATOM 1922 N N . ALA A 1 241 ? 26.149 2.141 -4.860 1.00 93.50 241 ALA A N 1
ATOM 1923 C CA . ALA A 1 241 ? 24.835 1.966 -5.472 1.00 93.50 241 ALA A CA 1
ATOM 1924 C C . ALA A 1 241 ? 23.735 2.685 -4.675 1.00 93.50 241 ALA A C 1
ATOM 1926 O O . ALA A 1 241 ? 22.949 3.425 -5.265 1.00 93.50 241 ALA A O 1
ATOM 1927 N N . VAL A 1 242 ? 23.717 2.559 -3.342 1.00 93.69 242 VAL A N 1
ATOM 1928 C CA . VAL A 1 242 ? 22.750 3.242 -2.461 1.00 93.69 242 VAL A CA 1
ATOM 1929 C C . VAL A 1 242 ? 22.873 4.763 -2.565 1.00 93.69 242 VAL A C 1
ATOM 1931 O O . VAL A 1 242 ? 21.868 5.445 -2.769 1.00 93.69 242 VAL A O 1
ATOM 1934 N N . LYS A 1 243 ? 24.094 5.312 -2.492 1.00 95.38 243 LYS A N 1
ATOM 1935 C CA . LYS A 1 243 ? 24.337 6.764 -2.609 1.00 95.38 243 LYS A CA 1
ATOM 1936 C C . LYS A 1 243 ? 23.893 7.306 -3.970 1.00 95.38 243 LYS A C 1
ATOM 1938 O O . LYS A 1 243 ? 23.212 8.330 -4.052 1.00 95.38 243 LYS A O 1
ATOM 1943 N N . THR A 1 244 ? 24.232 6.588 -5.039 1.00 95.88 244 THR A N 1
ATOM 1944 C CA . THR A 1 244 ? 23.866 6.958 -6.411 1.00 95.88 244 THR A CA 1
ATOM 1945 C C . THR A 1 244 ? 22.353 6.892 -6.613 1.00 95.88 244 THR A C 1
ATOM 1947 O O . THR A 1 244 ? 21.752 7.836 -7.135 1.00 95.88 244 THR A O 1
ATOM 1950 N N . ALA A 1 245 ? 21.716 5.811 -6.158 1.00 96.62 245 ALA A N 1
ATOM 1951 C CA . ALA A 1 245 ? 20.271 5.633 -6.206 1.00 96.62 245 ALA A CA 1
ATOM 1952 C C . ALA A 1 245 ? 19.544 6.732 -5.417 1.00 96.62 245 ALA A C 1
ATOM 1954 O O . ALA A 1 245 ? 18.585 7.311 -5.925 1.00 96.62 245 ALA A O 1
ATOM 1955 N N . TRP A 1 246 ? 20.038 7.102 -4.231 1.00 97.50 246 TRP A N 1
ATOM 1956 C CA . TRP A 1 246 ? 19.481 8.191 -3.426 1.00 97.50 246 TRP A CA 1
ATOM 1957 C C . TRP A 1 246 ? 19.503 9.538 -4.158 1.00 97.50 246 TRP A C 1
ATOM 1959 O O . TRP A 1 246 ? 18.481 10.227 -4.250 1.00 97.50 246 TRP A O 1
ATOM 1969 N N . ALA A 1 247 ? 20.636 9.894 -4.766 1.00 96.56 247 ALA A N 1
ATOM 1970 C CA . ALA A 1 247 ? 20.743 11.116 -5.554 1.00 96.56 247 ALA A CA 1
ATOM 1971 C C . ALA A 1 247 ? 19.761 11.127 -6.746 1.00 96.56 247 ALA A C 1
ATOM 1973 O O . ALA A 1 247 ? 19.112 12.149 -7.013 1.00 96.56 247 ALA A O 1
ATOM 1974 N N . ARG A 1 248 ? 19.596 9.989 -7.442 1.00 96.81 248 ARG A N 1
ATOM 1975 C CA . ARG A 1 248 ? 18.623 9.836 -8.543 1.00 96.81 248 ARG A CA 1
ATOM 1976 C C . ARG A 1 248 ? 17.182 9.953 -8.055 1.00 96.81 248 ARG A C 1
ATOM 1978 O O . ARG A 1 248 ? 16.401 10.677 -8.673 1.00 96.81 248 ARG A O 1
ATOM 1985 N N . VAL A 1 249 ? 16.850 9.317 -6.933 1.00 96.94 249 VAL A N 1
ATOM 1986 C CA . VAL A 1 249 ? 15.543 9.399 -6.267 1.00 96.94 249 VAL A CA 1
ATOM 1987 C C . VAL A 1 249 ? 15.162 10.850 -5.992 1.00 96.94 249 VAL A C 1
ATOM 1989 O O . VAL A 1 249 ? 14.114 11.306 -6.452 1.00 96.94 249 VAL A O 1
ATOM 1992 N N . LEU A 1 250 ? 16.032 11.619 -5.331 1.00 96.06 250 LEU A N 1
ATOM 1993 C CA . LEU A 1 250 ? 15.753 13.025 -5.027 1.00 96.06 250 LEU A CA 1
ATOM 1994 C C . LEU A 1 250 ? 15.658 13.887 -6.293 1.00 96.06 250 LEU A C 1
ATOM 1996 O O . LEU A 1 250 ? 14.820 14.786 -6.372 1.00 96.06 250 LEU A O 1
ATOM 2000 N N . SER A 1 251 ? 16.480 13.606 -7.308 1.00 95.25 251 SER A N 1
ATOM 2001 C CA . SER A 1 251 ? 16.406 14.270 -8.617 1.00 95.25 251 SER A CA 1
ATOM 2002 C C . SER A 1 251 ? 15.089 13.981 -9.351 1.00 95.25 251 SER A C 1
ATOM 2004 O O . SER A 1 251 ? 14.507 14.881 -9.959 1.00 95.25 251 SER A O 1
ATOM 2006 N N . SER A 1 252 ? 14.582 12.749 -9.264 1.00 93.06 252 SER A N 1
ATOM 2007 C CA . SER A 1 252 ? 13.271 12.363 -9.794 1.00 93.06 252 SER A CA 1
ATOM 2008 C C . SER A 1 252 ? 12.145 13.046 -9.019 1.00 93.06 252 SER A C 1
ATOM 2010 O O . SER A 1 252 ? 11.274 13.678 -9.618 1.00 93.06 252 SER A O 1
ATOM 2012 N N . PHE A 1 253 ? 12.201 13.018 -7.683 1.00 93.94 253 PHE A N 1
ATOM 2013 C CA . PHE A 1 253 ? 11.187 13.644 -6.839 1.00 93.94 253 PHE A CA 1
ATOM 2014 C C . PHE A 1 253 ? 11.088 15.153 -7.081 1.00 93.94 253 PHE A C 1
ATOM 2016 O O . PHE A 1 253 ? 9.977 15.664 -7.199 1.00 93.94 253 PHE A O 1
ATOM 2023 N N . LYS A 1 254 ? 12.224 15.847 -7.285 1.00 93.31 254 LYS A N 1
ATOM 2024 C CA . LYS A 1 254 ? 12.291 17.266 -7.705 1.00 93.31 254 LYS A CA 1
ATOM 2025 C C . LYS A 1 254 ? 11.435 17.583 -8.938 1.00 93.31 254 LYS A C 1
ATOM 2027 O O . LYS A 1 254 ? 10.958 18.707 -9.074 1.00 93.31 254 LYS A O 1
ATOM 2032 N N . LYS A 1 255 ? 11.238 16.608 -9.828 1.00 91.12 255 LYS A N 1
ATOM 2033 C CA . LYS A 1 255 ? 10.460 16.739 -11.070 1.00 91.12 255 LYS A CA 1
ATOM 2034 C C . LYS A 1 255 ? 8.998 16.312 -10.905 1.00 91.12 255 LYS A C 1
ATOM 2036 O O . LYS A 1 255 ? 8.211 16.494 -11.832 1.00 91.12 255 LYS A O 1
ATOM 2041 N N . SER A 1 256 ? 8.621 15.751 -9.755 1.00 88.38 256 SER A N 1
ATOM 2042 C CA . SER A 1 256 ? 7.258 15.290 -9.501 1.00 88.38 256 SER A CA 1
ATOM 2043 C C . SER A 1 256 ? 6.276 16.458 -9.491 1.00 88.38 256 SER A C 1
ATOM 2045 O O . SER A 1 256 ? 6.505 17.497 -8.867 1.00 88.38 256 SER A O 1
ATOM 2047 N N . GLN A 1 257 ? 5.114 16.249 -10.112 1.00 87.31 257 GLN A N 1
ATOM 2048 C CA . GLN A 1 257 ? 4.000 17.199 -10.073 1.00 87.31 257 GLN A CA 1
ATOM 2049 C C . GLN A 1 257 ? 3.553 17.504 -8.634 1.00 87.31 257 GLN A C 1
ATOM 2051 O O . GLN A 1 257 ? 3.051 18.593 -8.372 1.00 87.31 257 GLN A O 1
ATOM 2056 N N . MET A 1 258 ? 3.778 16.593 -7.683 1.00 86.19 258 MET A N 1
ATOM 2057 C CA . MET A 1 258 ? 3.373 16.773 -6.287 1.00 86.19 258 MET A CA 1
ATOM 2058 C C . MET A 1 258 ? 4.124 17.904 -5.575 1.00 86.19 258 MET A C 1
ATOM 2060 O O . MET A 1 258 ? 3.512 18.614 -4.783 1.00 86.19 258 MET A O 1
ATOM 2064 N N . LEU A 1 259 ? 5.395 18.154 -5.905 1.00 84.38 259 LEU A N 1
ATOM 2065 C CA . LEU A 1 259 ? 6.142 19.281 -5.330 1.00 84.38 259 LEU A CA 1
ATOM 2066 C C . LEU A 1 259 ? 5.584 20.635 -5.750 1.00 84.38 259 LEU A C 1
ATOM 2068 O O . LEU A 1 259 ? 5.660 21.601 -4.995 1.00 84.38 259 LEU A O 1
ATOM 2072 N N . SER A 1 260 ? 5.001 20.716 -6.949 1.00 85.44 260 SER A N 1
ATOM 2073 C CA . SER A 1 260 ? 4.381 21.959 -7.409 1.00 85.44 260 SER A CA 1
ATOM 2074 C C . SER A 1 260 ? 3.220 22.400 -6.510 1.00 85.44 260 SER A C 1
ATOM 2076 O O . SER A 1 260 ? 2.961 23.596 -6.405 1.00 85.44 260 SER A O 1
ATOM 2078 N N . LEU A 1 261 ? 2.587 21.452 -5.810 1.00 80.94 261 LEU A N 1
ATOM 2079 C CA . LEU A 1 261 ? 1.450 21.678 -4.916 1.00 80.94 261 LEU A CA 1
ATOM 2080 C C . LEU A 1 261 ? 1.871 22.186 -3.529 1.00 80.94 261 LEU A C 1
ATOM 2082 O O . LEU A 1 261 ? 1.017 22.610 -2.761 1.00 80.94 261 LEU A O 1
ATOM 2086 N N . LEU A 1 262 ? 3.173 22.173 -3.231 1.00 81.62 262 LEU A N 1
ATOM 2087 C CA . LEU A 1 262 ? 3.770 22.700 -2.000 1.00 81.62 262 LEU A CA 1
ATOM 2088 C C . LEU A 1 262 ? 4.455 24.059 -2.225 1.00 81.62 262 LEU A C 1
ATOM 2090 O O . LEU A 1 262 ? 5.258 24.519 -1.419 1.00 81.62 262 LEU A O 1
ATOM 2094 N N . LYS A 1 263 ? 4.245 24.713 -3.371 1.00 81.81 263 LYS A N 1
ATOM 2095 C CA . LYS A 1 263 ? 4.880 26.012 -3.617 1.00 81.81 263 LYS A CA 1
ATOM 2096 C C . LYS A 1 263 ? 4.269 27.082 -2.708 1.00 81.81 263 LYS A C 1
ATOM 2098 O O . LYS A 1 263 ? 3.083 27.367 -2.813 1.00 81.81 263 LYS A O 1
ATOM 2103 N N . GLY A 1 264 ? 5.110 27.709 -1.884 1.00 80.94 264 GLY A N 1
ATOM 2104 C CA . GLY A 1 264 ? 4.748 28.878 -1.076 1.00 80.94 264 GLY A CA 1
ATOM 2105 C C . GLY A 1 264 ? 4.262 28.571 0.342 1.00 80.94 264 GLY A C 1
ATOM 2106 O O . GLY A 1 264 ? 3.847 29.498 1.028 1.00 80.94 264 GLY A O 1
ATOM 2107 N N . ASN A 1 265 ? 4.320 27.312 0.791 1.00 84.25 265 ASN A N 1
ATOM 2108 C CA . ASN A 1 265 ? 4.061 26.937 2.183 1.00 84.25 265 ASN A CA 1
ATOM 2109 C C . ASN A 1 265 ? 5.339 26.454 2.894 1.00 84.25 265 ASN A C 1
ATOM 2111 O O . ASN A 1 265 ? 6.351 26.150 2.256 1.00 84.25 265 ASN A O 1
ATOM 2115 N N . VAL A 1 266 ? 5.287 26.401 4.228 1.00 86.12 266 VAL A N 1
ATOM 2116 C CA . VAL A 1 266 ? 6.417 25.995 5.086 1.00 86.12 266 VAL A CA 1
ATOM 2117 C C . VAL A 1 266 ? 6.839 24.557 4.779 1.00 86.12 266 VAL A C 1
ATOM 2119 O O . VAL A 1 266 ? 8.028 24.258 4.698 1.00 86.12 266 VAL A O 1
ATOM 2122 N N . GLU A 1 267 ? 5.868 23.684 4.525 1.00 84.44 267 GLU A N 1
ATOM 2123 C CA . GLU A 1 267 ? 6.074 22.290 4.148 1.00 84.44 267 GLU A CA 1
ATOM 2124 C C . GLU A 1 267 ? 6.931 22.163 2.883 1.00 84.44 267 GLU A C 1
ATOM 2126 O O . GLU A 1 267 ? 7.843 21.340 2.817 1.00 84.44 267 GLU A O 1
ATOM 2131 N N . GLY A 1 268 ? 6.685 23.012 1.887 1.00 87.81 268 GLY A N 1
ATOM 2132 C CA . GLY A 1 268 ? 7.457 23.064 0.655 1.00 87.81 268 GLY A CA 1
ATOM 2133 C C . GLY A 1 268 ? 8.905 23.484 0.866 1.00 87.81 268 GLY A C 1
ATOM 2134 O O . GLY A 1 268 ? 9.786 22.908 0.229 1.00 87.81 268 GLY A O 1
ATOM 2135 N N . GLU A 1 269 ? 9.174 24.445 1.754 1.00 89.50 269 GLU A N 1
ATOM 2136 C CA . GLU A 1 269 ? 10.552 24.830 2.094 1.00 89.50 269 GLU A CA 1
ATOM 2137 C C . GLU A 1 269 ? 11.284 23.705 2.828 1.00 89.50 269 GLU A C 1
ATOM 2139 O O . GLU A 1 269 ? 12.425 23.388 2.486 1.00 89.50 269 GLU A O 1
ATOM 2144 N N . ILE A 1 270 ? 10.611 23.030 3.764 1.00 88.88 270 ILE A N 1
ATOM 2145 C CA . ILE A 1 270 ? 11.189 21.881 4.469 1.00 88.88 270 ILE A CA 1
ATOM 2146 C C . ILE A 1 270 ? 11.523 20.754 3.484 1.00 88.88 270 ILE A C 1
ATOM 2148 O O . ILE A 1 270 ? 12.618 20.193 3.521 1.00 88.88 270 ILE A O 1
ATOM 2152 N N . ILE A 1 271 ? 10.621 20.450 2.547 1.00 89.38 271 ILE A N 1
ATOM 2153 C CA . ILE A 1 271 ? 10.881 19.442 1.515 1.00 89.38 271 ILE A CA 1
ATOM 2154 C C . ILE A 1 271 ? 12.027 19.872 0.587 1.00 89.38 271 ILE A C 1
ATOM 2156 O O . ILE A 1 271 ? 12.823 19.031 0.171 1.00 89.38 271 ILE A O 1
ATOM 2160 N N . ARG A 1 272 ? 12.186 21.164 0.276 1.00 90.44 272 ARG A N 1
ATOM 2161 C CA . ARG A 1 272 ? 13.349 21.642 -0.494 1.00 90.44 272 ARG A CA 1
ATOM 2162 C C . ARG A 1 272 ? 14.658 21.458 0.259 1.00 90.44 272 ARG A C 1
ATOM 2164 O O . ARG A 1 272 ? 15.629 21.054 -0.375 1.00 90.44 272 ARG A O 1
ATOM 2171 N N . LEU A 1 273 ? 14.676 21.703 1.569 1.00 89.94 273 LEU A N 1
ATOM 2172 C CA . LEU A 1 273 ? 15.836 21.423 2.415 1.00 89.94 273 LEU A CA 1
ATOM 2173 C C . LEU A 1 273 ? 16.150 19.919 2.429 1.00 89.94 273 LEU A C 1
ATOM 2175 O O . LEU A 1 273 ? 17.277 19.525 2.145 1.00 89.94 273 LEU A O 1
ATOM 2179 N N . PHE A 1 274 ? 15.140 19.065 2.625 1.00 91.38 274 PHE A N 1
ATOM 2180 C CA . PHE A 1 274 ? 15.287 17.607 2.530 1.00 91.38 274 PHE A CA 1
ATOM 2181 C C . PHE A 1 274 ? 15.905 17.174 1.192 1.00 91.38 274 PHE A C 1
ATOM 2183 O O . PHE A 1 274 ? 16.814 16.347 1.142 1.00 91.38 274 PHE A O 1
ATOM 2190 N N . LEU A 1 275 ? 15.475 17.786 0.089 1.00 92.38 275 LEU A N 1
ATOM 2191 C CA . LEU A 1 275 ? 15.961 17.506 -1.262 1.00 92.38 275 LEU A CA 1
ATOM 2192 C C . LEU A 1 275 ? 17.423 17.928 -1.526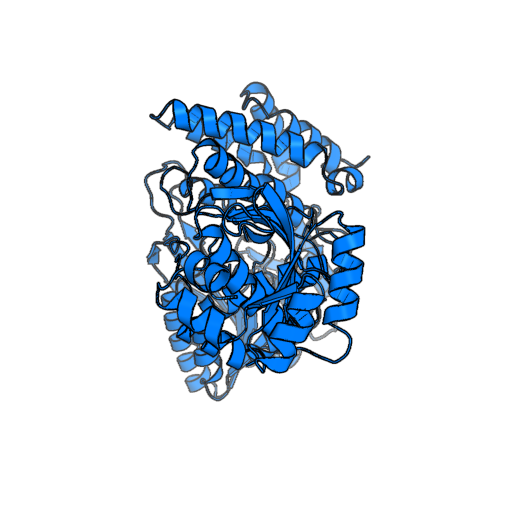 1.00 92.38 275 LEU A C 1
ATOM 2194 O O . LEU A 1 275 ? 17.965 17.611 -2.595 1.00 92.38 275 LEU A O 1
ATOM 2198 N N . GLN A 1 276 ? 18.060 18.653 -0.603 1.00 92.62 276 GLN A N 1
ATOM 2199 C CA . GLN A 1 276 ? 19.489 18.986 -0.655 1.00 92.62 276 GLN A CA 1
ATOM 2200 C C . GLN A 1 276 ? 20.372 17.867 -0.083 1.00 92.62 276 GLN A C 1
ATOM 2202 O O . GLN A 1 276 ? 21.571 17.850 -0.342 1.00 92.62 276 GLN A O 1
ATOM 2207 N N . THR A 1 277 ? 19.795 16.865 0.587 1.00 92.00 277 THR A N 1
ATOM 2208 C CA . THR A 1 277 ? 20.527 15.732 1.188 1.00 92.00 277 THR A CA 1
ATOM 2209 C C . THR A 1 277 ? 20.986 14.664 0.180 1.00 92.00 277 THR A C 1
ATOM 2211 O O . THR A 1 277 ? 21.303 13.542 0.565 1.00 92.00 277 THR A O 1
ATOM 2214 N N . ALA A 1 278 ? 21.052 14.983 -1.119 1.00 92.75 278 ALA A N 1
ATOM 2215 C CA . ALA A 1 278 ? 21.384 14.032 -2.191 1.00 92.75 278 ALA A CA 1
ATOM 2216 C C . ALA A 1 278 ? 22.763 13.379 -2.037 1.00 92.75 278 ALA A C 1
ATOM 2218 O O . ALA A 1 278 ? 22.940 12.235 -2.442 1.00 92.75 278 ALA A O 1
ATOM 2219 N N . ASN A 1 279 ? 23.708 14.083 -1.414 1.00 90.25 279 ASN A N 1
ATOM 2220 C CA . ASN A 1 279 ? 25.055 13.578 -1.152 1.00 90.25 279 ASN A CA 1
ATOM 2221 C C . ASN A 1 279 ? 25.200 12.943 0.241 1.00 90.25 279 ASN A C 1
ATOM 2223 O O . ASN A 1 279 ? 26.310 12.589 0.622 1.00 90.25 279 ASN A O 1
ATOM 2227 N N . LEU A 1 280 ? 24.106 12.839 1.010 1.00 88.88 280 LEU A N 1
ATOM 2228 C CA . LEU A 1 280 ? 24.109 12.389 2.408 1.00 88.88 280 LEU A CA 1
ATOM 2229 C C . LEU A 1 280 ? 25.107 13.166 3.293 1.00 88.88 280 LEU A C 1
ATOM 2231 O O . LEU A 1 280 ? 25.718 12.613 4.203 1.00 88.88 280 LEU A O 1
ATOM 2235 N N . ASP A 1 281 ? 25.269 14.465 3.029 1.00 87.00 281 ASP A N 1
ATOM 2236 C CA . ASP A 1 281 ? 26.143 15.349 3.804 1.00 87.00 281 ASP A CA 1
ATOM 2237 C C . ASP A 1 281 ? 25.601 15.558 5.228 1.00 87.00 281 ASP A C 1
ATOM 2239 O O . ASP A 1 281 ? 24.447 15.953 5.424 1.00 87.00 281 ASP A O 1
ATOM 2243 N N . GLY A 1 282 ? 26.446 15.321 6.233 1.00 84.25 282 GLY A N 1
ATOM 2244 C CA . GLY A 1 282 ? 26.071 15.420 7.642 1.00 84.25 282 GLY A CA 1
ATOM 2245 C C . GLY A 1 282 ? 25.602 16.789 8.104 1.00 84.25 282 GLY A C 1
ATOM 2246 O O . GLY A 1 282 ? 24.685 16.864 8.917 1.00 84.25 282 GLY A O 1
ATOM 2247 N N . ALA A 1 283 ? 26.198 17.868 7.601 1.00 84.94 283 ALA A N 1
ATOM 2248 C CA . ALA A 1 283 ? 25.823 19.214 8.011 1.00 84.94 283 ALA A CA 1
ATOM 2249 C C . ALA A 1 283 ? 24.399 19.541 7.544 1.00 84.94 283 ALA A C 1
ATOM 2251 O O . ALA A 1 283 ? 23.596 20.045 8.328 1.00 84.94 283 ALA A O 1
ATOM 2252 N N . LEU A 1 284 ? 24.054 19.177 6.304 1.00 83.56 284 LEU A N 1
ATOM 2253 C CA . LEU A 1 284 ? 22.701 19.357 5.766 1.00 83.56 284 LEU A CA 1
ATOM 2254 C C . LEU A 1 284 ? 21.667 18.480 6.478 1.00 83.56 284 LEU A C 1
ATOM 2256 O O . LEU A 1 284 ? 20.549 18.925 6.723 1.00 83.56 284 LEU A O 1
ATOM 2260 N N . ILE A 1 285 ? 22.040 17.252 6.839 1.00 85.88 285 ILE A N 1
ATOM 2261 C CA . ILE A 1 285 ? 21.176 16.354 7.614 1.00 85.88 285 ILE A CA 1
ATOM 2262 C C . ILE A 1 285 ? 20.890 16.944 9.000 1.00 85.88 285 ILE A C 1
ATOM 2264 O O . ILE A 1 285 ? 19.738 16.973 9.429 1.00 85.88 285 ILE A O 1
ATOM 2268 N N . ASN A 1 286 ? 21.904 17.490 9.674 1.00 85.44 286 ASN A N 1
ATOM 2269 C CA . ASN A 1 286 ? 21.741 18.100 10.995 1.00 85.44 286 ASN A CA 1
ATOM 2270 C C . ASN A 1 286 ? 20.837 19.344 10.968 1.00 85.44 286 ASN A C 1
ATOM 2272 O O . ASN A 1 286 ? 20.162 19.627 11.956 1.00 85.44 286 ASN A O 1
ATOM 2276 N N . LEU A 1 287 ? 20.753 20.053 9.835 1.00 86.12 287 LEU A N 1
ATOM 2277 C CA . LEU A 1 287 ? 19.809 21.164 9.654 1.00 86.12 287 LEU A CA 1
ATOM 2278 C C . LEU A 1 287 ? 18.336 20.718 9.616 1.00 86.12 287 LEU A C 1
ATOM 2280 O O . LEU A 1 287 ? 17.455 21.560 9.782 1.00 86.12 287 LEU A O 1
ATOM 2284 N N . LEU A 1 288 ? 18.044 19.424 9.427 1.00 84.44 288 LEU A N 1
ATOM 2285 C CA . LEU A 1 288 ? 16.677 18.893 9.487 1.00 84.44 288 LEU A CA 1
ATOM 2286 C C . LEU A 1 288 ? 16.193 18.639 10.923 1.00 84.44 288 LEU A C 1
ATOM 2288 O O . LEU A 1 288 ? 14.986 18.612 11.153 1.00 84.44 288 LEU A O 1
ATOM 2292 N N . ALA A 1 289 ? 17.093 18.489 11.899 1.00 83.44 289 ALA A N 1
ATOM 2293 C CA . ALA A 1 289 ? 16.704 18.185 13.278 1.00 83.44 289 ALA A CA 1
ATOM 2294 C C . ALA A 1 289 ? 15.853 19.297 13.938 1.00 83.44 289 ALA A C 1
ATOM 2296 O O . ALA A 1 289 ? 14.824 18.980 14.530 1.00 83.44 289 ALA A O 1
ATOM 2297 N N . PRO A 1 290 ? 16.162 20.605 13.796 1.00 82.56 290 PRO A N 1
ATOM 2298 C CA . PRO A 1 290 ? 15.354 21.661 14.414 1.00 82.56 290 PRO A CA 1
ATOM 2299 C C . PRO A 1 290 ? 13.920 21.761 13.875 1.00 82.56 290 PRO A C 1
ATOM 2301 O O . PRO A 1 290 ? 13.041 22.270 14.570 1.00 82.56 290 PRO A O 1
ATOM 2304 N N . VAL A 1 291 ? 13.661 21.293 12.647 1.00 82.94 291 VAL A N 1
ATOM 2305 C CA . VAL A 1 291 ? 12.314 21.329 12.049 1.00 82.94 291 VAL A CA 1
ATOM 2306 C C . VAL A 1 291 ? 11.470 20.107 12.413 1.00 82.94 291 VAL A C 1
ATOM 2308 O O . VAL A 1 291 ? 10.278 20.093 12.122 1.00 82.94 291 VAL A O 1
ATOM 2311 N N . GLU A 1 292 ? 12.035 19.112 13.100 1.00 76.50 292 GLU A N 1
ATOM 2312 C CA . GLU A 1 292 ? 11.340 17.891 13.525 1.00 76.50 292 GLU A CA 1
ATOM 2313 C C . GLU A 1 292 ? 10.118 18.163 14.407 1.00 76.50 292 GLU A C 1
ATOM 2315 O O . GLU A 1 292 ? 9.081 17.528 14.223 1.00 76.50 292 GLU A O 1
ATOM 2320 N N . GLY A 1 293 ? 10.188 19.154 15.301 1.00 73.56 293 GLY A N 1
ATOM 2321 C CA . GLY A 1 293 ? 9.053 19.539 16.150 1.00 73.56 293 GLY A CA 1
ATOM 2322 C C . GLY A 1 293 ? 7.810 19.968 15.357 1.00 73.56 293 GLY A C 1
ATOM 2323 O O . GLY A 1 293 ? 6.694 19.930 15.869 1.00 73.56 293 GLY A O 1
ATOM 2324 N N . TYR A 1 294 ? 7.975 20.329 14.080 1.00 73.12 294 TYR A N 1
ATOM 2325 C CA . TYR A 1 294 ? 6.861 20.602 13.175 1.00 73.12 294 TYR A CA 1
ATOM 2326 C C . TYR A 1 294 ? 6.118 19.322 12.736 1.00 73.12 294 TYR A C 1
ATOM 2328 O O . TYR A 1 294 ? 4.940 19.383 12.380 1.00 73.12 294 TYR A O 1
ATOM 2336 N N . PHE A 1 295 ? 6.786 18.165 12.773 1.00 67.81 295 PHE A N 1
ATOM 2337 C CA . PHE A 1 295 ? 6.276 16.864 12.325 1.00 67.81 295 PHE A CA 1
ATOM 2338 C C . PHE A 1 295 ? 5.673 16.023 13.451 1.00 67.81 295 PHE A C 1
ATOM 2340 O O . PHE A 1 295 ? 4.830 15.174 13.185 1.00 67.81 295 PHE A O 1
ATOM 2347 N N . THR A 1 296 ? 6.071 16.245 14.703 1.00 65.31 296 THR A N 1
ATOM 2348 C CA . THR A 1 296 ? 5.738 15.362 15.835 1.00 65.31 296 THR A CA 1
ATOM 2349 C C . THR A 1 296 ? 4.525 15.814 16.658 1.00 65.31 296 THR A C 1
ATOM 2351 O O . THR A 1 296 ? 4.330 15.348 17.776 1.00 65.31 296 THR A O 1
ATOM 2354 N N . GLY A 1 297 ? 3.667 16.690 16.119 1.00 63.09 297 GLY A N 1
ATOM 2355 C CA . GLY A 1 297 ? 2.525 17.304 16.819 1.00 63.09 297 GLY A CA 1
ATOM 2356 C C . GLY A 1 297 ? 1.333 16.382 17.135 1.00 63.09 297 GLY A C 1
ATOM 2357 O O . GLY A 1 297 ? 0.190 16.759 16.874 1.00 63.09 297 GLY A O 1
ATOM 2358 N N . THR A 1 298 ? 1.569 15.193 17.694 1.00 61.94 298 THR A N 1
ATOM 2359 C CA . THR A 1 298 ? 0.550 14.188 18.055 1.00 61.94 298 THR A CA 1
ATOM 2360 C C . THR A 1 298 ? -0.493 14.719 19.043 1.00 61.94 298 THR A C 1
ATOM 2362 O O . THR A 1 298 ? -1.675 14.388 18.927 1.00 61.94 298 THR A O 1
ATOM 2365 N N . ASP A 1 299 ? -0.094 15.603 19.961 1.00 66.88 299 ASP A N 1
ATOM 2366 C CA . ASP A 1 299 ? -1.009 16.240 20.912 1.00 66.88 299 ASP A CA 1
ATOM 2367 C C . ASP A 1 299 ? -2.072 17.091 20.223 1.00 66.88 299 ASP A C 1
ATOM 2369 O O . ASP A 1 299 ? -3.252 17.007 20.566 1.00 66.88 299 ASP A O 1
ATOM 2373 N N . LYS A 1 300 ? -1.686 17.830 19.180 1.00 80.12 300 LYS A N 1
ATOM 2374 C CA . LYS A 1 300 ? -2.634 18.644 18.422 1.00 80.12 300 LYS A CA 1
ATOM 2375 C C . LYS A 1 300 ? -3.651 17.776 17.681 1.00 80.12 300 LYS A C 1
ATOM 2377 O O . LYS A 1 300 ? -4.836 18.087 17.691 1.00 80.12 300 LYS A O 1
ATOM 2382 N N . ALA A 1 301 ? -3.219 16.659 17.093 1.00 79.56 301 ALA A N 1
ATOM 2383 C CA . ALA A 1 301 ? -4.133 15.751 16.401 1.00 79.56 301 ALA A CA 1
ATOM 2384 C C . ALA A 1 301 ? -5.194 15.163 17.350 1.00 79.56 301 ALA A C 1
ATOM 2386 O O . ALA A 1 301 ? -6.362 15.039 16.980 1.00 79.56 301 ALA A O 1
ATOM 2387 N N . ARG A 1 302 ? -4.807 14.848 18.594 1.00 85.00 302 ARG A N 1
ATOM 2388 C CA . ARG A 1 302 ? -5.732 14.419 19.654 1.00 85.00 302 ARG A CA 1
ATOM 2389 C C . ARG A 1 302 ? -6.719 15.526 20.034 1.00 85.00 302 ARG A C 1
ATOM 2391 O O . ARG A 1 302 ? -7.912 15.256 20.160 1.00 85.00 302 ARG A O 1
ATOM 2398 N N . GLU A 1 303 ? -6.241 16.751 20.234 1.00 86.50 303 GLU A N 1
ATOM 2399 C CA . GLU A 1 303 ? -7.089 17.905 20.564 1.00 86.50 303 GLU A CA 1
ATOM 2400 C C . GLU A 1 303 ? -8.092 18.222 19.446 1.00 86.50 303 GLU A C 1
ATOM 2402 O O . GLU A 1 303 ? -9.282 18.418 19.717 1.00 86.50 303 GLU A O 1
ATOM 2407 N N . ASP A 1 304 ? -7.642 18.195 18.191 1.00 87.06 304 ASP A N 1
ATOM 2408 C CA . ASP A 1 304 ? -8.483 18.405 17.013 1.00 87.06 304 ASP A CA 1
ATOM 2409 C C . ASP A 1 304 ? -9.539 17.286 16.890 1.00 87.06 304 ASP A C 1
ATOM 2411 O O . ASP A 1 304 ? -10.715 17.562 16.640 1.00 87.06 304 ASP A O 1
ATOM 2415 N N . ALA A 1 305 ? -9.168 16.029 17.165 1.00 85.69 305 ALA A N 1
ATOM 2416 C CA . ALA A 1 305 ? -10.092 14.892 17.186 1.00 85.69 305 ALA A CA 1
ATOM 2417 C C . ALA A 1 305 ? -11.165 15.007 18.287 1.00 85.69 305 ALA A C 1
ATOM 2419 O O . ALA A 1 305 ? -12.350 14.774 18.042 1.00 85.69 305 ALA A O 1
ATOM 2420 N N . LEU A 1 306 ? -10.782 15.407 19.502 1.00 86.19 306 LEU A N 1
ATOM 2421 C CA . LEU A 1 306 ? -11.727 15.647 20.602 1.00 86.19 306 LEU A CA 1
ATOM 2422 C C . LEU A 1 306 ? -12.632 16.866 20.344 1.00 86.19 306 LEU A C 1
ATOM 2424 O O . LEU A 1 306 ? -13.775 16.916 20.816 1.00 86.19 306 LEU A O 1
ATOM 2428 N N . SER A 1 307 ? -12.142 17.838 19.575 1.00 86.62 307 SER A N 1
ATOM 2429 C CA . SER A 1 307 ? -12.926 18.988 19.118 1.00 86.62 307 SER A CA 1
ATOM 2430 C C . SER A 1 307 ? -13.956 18.582 18.057 1.00 86.62 307 SER A C 1
ATOM 2432 O O . SER A 1 307 ? -15.111 18.990 18.153 1.00 86.62 307 SER A O 1
ATOM 2434 N N . ASP A 1 308 ? -13.597 17.699 17.120 1.00 83.06 308 ASP A N 1
ATOM 2435 C CA . ASP A 1 308 ? -14.518 17.104 16.130 1.00 83.06 308 ASP A CA 1
ATOM 2436 C C . ASP A 1 308 ? -15.664 16.325 16.803 1.00 83.06 308 ASP A C 1
ATOM 2438 O O . ASP A 1 308 ? -16.831 16.397 16.406 1.00 83.06 308 ASP A O 1
ATOM 2442 N N . LEU A 1 309 ? -15.369 15.652 17.917 1.00 81.75 309 LEU A N 1
ATOM 2443 C CA . LEU A 1 309 ? -16.391 15.000 18.730 1.00 81.75 309 LEU A CA 1
ATOM 2444 C C . LEU A 1 309 ? -17.366 16.009 19.372 1.00 81.75 309 LEU A C 1
ATOM 2446 O O . LEU A 1 309 ? -18.516 15.670 19.619 1.00 81.75 309 LEU A O 1
ATOM 2450 N N . ALA A 1 310 ? -16.946 17.256 19.637 1.00 74.00 310 ALA A N 1
ATOM 2451 C CA . ALA A 1 310 ? -17.788 18.278 20.293 1.00 74.00 310 ALA A CA 1
ATOM 2452 C C . ALA A 1 310 ? -18.906 18.812 19.411 1.00 74.00 310 ALA A C 1
ATOM 2454 O O . ALA A 1 310 ? -19.899 19.320 19.923 1.00 74.00 310 ALA A O 1
ATOM 2455 N N . VAL A 1 311 ? -18.727 18.687 18.102 1.00 75.75 311 VAL A N 1
ATOM 2456 C CA . VAL A 1 311 ? -19.696 19.102 17.089 1.00 75.75 311 VAL A CA 1
ATOM 2457 C C . VAL A 1 311 ? -20.492 17.919 16.526 1.00 75.75 311 VAL A C 1
ATOM 2459 O O . VAL A 1 311 ? -21.320 18.095 15.634 1.00 75.75 311 VAL A O 1
ATOM 2462 N N . THR A 1 312 ? -20.248 16.706 17.031 1.00 78.19 312 THR A N 1
ATOM 2463 C CA . THR A 1 312 ? -20.968 15.486 16.642 1.00 78.19 312 THR A CA 1
ATOM 2464 C C . THR A 1 312 ? -22.245 15.313 17.489 1.00 78.19 312 THR A C 1
ATOM 2466 O O . THR A 1 312 ? -22.427 15.999 18.490 1.00 78.19 312 THR A O 1
ATOM 2469 N N . LYS A 1 313 ? -23.168 14.433 17.060 1.00 73.81 313 LYS A N 1
ATOM 2470 C CA . LYS A 1 313 ? -24.436 14.106 17.748 1.00 73.81 313 LYS A CA 1
ATOM 2471 C C . LYS A 1 313 ? -24.255 13.915 19.264 1.00 73.81 313 LYS A C 1
ATOM 2473 O O . LYS A 1 313 ? -23.271 13.318 19.686 1.00 73.81 313 LYS A O 1
ATOM 2478 N N . GLU A 1 314 ? -25.268 14.301 20.044 1.00 72.44 314 GLU A N 1
ATOM 2479 C CA . GLU A 1 314 ? -25.252 14.286 21.521 1.00 72.44 314 GLU A CA 1
ATOM 2480 C C . GLU A 1 314 ? -24.918 12.920 22.150 1.00 72.44 314 GLU A C 1
ATOM 2482 O O . GLU A 1 314 ? -24.361 12.870 23.241 1.00 72.44 314 GLU A O 1
ATOM 2487 N N . ASN A 1 315 ? -25.188 11.814 21.449 1.00 83.62 315 ASN A N 1
ATOM 2488 C CA . ASN A 1 315 ? -25.008 10.451 21.966 1.00 83.62 315 ASN A CA 1
ATOM 2489 C C . ASN A 1 315 ? -23.637 9.822 21.642 1.00 83.62 315 ASN A C 1
ATOM 2491 O O . ASN A 1 315 ? -23.501 8.602 21.720 1.00 83.62 315 ASN A O 1
ATOM 2495 N N . VAL A 1 316 ? -22.637 10.604 21.222 1.00 89.44 316 VAL A N 1
ATOM 2496 C CA . VAL A 1 316 ? -21.285 10.097 20.928 1.00 89.44 316 VAL A CA 1
ATOM 2497 C C . VAL A 1 316 ? -20.286 10.684 21.921 1.00 89.44 316 VAL A C 1
ATOM 2499 O O . VAL A 1 316 ? -20.050 11.890 21.938 1.00 89.44 316 VAL A O 1
ATOM 2502 N N . ASP A 1 317 ? -19.666 9.824 22.728 1.00 91.12 317 ASP A N 1
ATOM 2503 C CA . ASP A 1 317 ? -18.710 10.217 23.771 1.00 91.12 317 ASP A CA 1
ATOM 2504 C C . ASP A 1 317 ? -17.291 9.682 23.533 1.00 91.12 317 ASP A C 1
ATOM 2506 O O . ASP A 1 317 ? -16.384 9.961 24.318 1.00 91.12 317 ASP A O 1
ATOM 2510 N N . CYS A 1 318 ? -17.087 8.944 22.441 1.00 93.62 318 CYS A N 1
ATOM 2511 C CA . CYS A 1 318 ? -15.823 8.317 22.095 1.00 93.62 318 CYS A CA 1
ATOM 2512 C C . CYS A 1 318 ? -15.492 8.526 20.613 1.00 93.62 318 CYS A C 1
ATOM 2514 O O . CYS A 1 318 ? -16.313 8.250 19.738 1.00 93.62 318 CYS A O 1
ATOM 2516 N N . ILE A 1 319 ? -14.264 8.953 20.318 1.00 94.06 319 ILE A N 1
ATOM 2517 C CA . ILE A 1 319 ? -13.704 8.968 18.963 1.00 94.06 319 ILE A CA 1
ATOM 2518 C C . ILE A 1 319 ? -12.535 7.986 18.865 1.00 94.06 319 ILE A C 1
ATOM 2520 O O . ILE A 1 319 ? -11.682 7.932 19.752 1.00 94.06 319 ILE A O 1
ATOM 2524 N N . VAL A 1 320 ? -12.504 7.205 17.787 1.00 95.06 320 VAL A N 1
ATOM 2525 C CA . VAL A 1 320 ? -11.410 6.278 17.480 1.00 95.06 320 VAL A CA 1
ATOM 2526 C C . VAL A 1 320 ? -10.790 6.653 16.139 1.00 95.06 320 VAL A C 1
ATOM 2528 O O . VAL A 1 320 ? -11.506 6.829 15.148 1.00 95.06 320 VAL A O 1
ATOM 2531 N N . CYS A 1 321 ? -9.463 6.755 16.145 1.00 93.19 321 CYS A N 1
ATOM 2532 C CA . CYS A 1 321 ? -8.582 7.039 15.018 1.00 93.19 321 CYS A CA 1
ATOM 2533 C C . CYS A 1 321 ? -7.543 5.919 14.823 1.00 93.19 321 CYS A C 1
ATOM 2535 O O . CYS A 1 321 ? -7.329 5.117 15.728 1.00 93.19 321 CYS A O 1
ATOM 2537 N N . GLY A 1 322 ? -6.883 5.893 13.664 1.00 84.06 322 GLY A N 1
ATOM 2538 C CA . GLY A 1 322 ? -5.762 4.991 13.345 1.00 84.06 322 GLY A CA 1
ATOM 2539 C C . GLY A 1 322 ? -4.502 5.671 12.780 1.00 84.06 322 GLY A C 1
ATOM 2540 O O . GLY A 1 322 ? -3.390 5.184 12.932 1.00 84.06 322 GLY A O 1
ATOM 2541 N N . HIS A 1 323 ? -4.652 6.879 12.240 1.00 81.19 323 HIS A N 1
ATOM 2542 C CA . HIS A 1 323 ? -3.678 7.533 11.365 1.00 81.19 323 HIS A CA 1
ATOM 2543 C C . HIS A 1 323 ? -2.295 7.860 11.945 1.00 81.19 323 HIS A C 1
ATOM 2545 O O . HIS A 1 323 ? -1.320 7.936 11.210 1.00 81.19 323 HIS A O 1
ATOM 2551 N N . THR A 1 324 ? -2.164 8.143 13.244 1.00 70.06 324 THR A N 1
ATOM 2552 C CA . THR A 1 324 ? -0.877 8.658 13.766 1.00 70.06 324 THR A CA 1
ATOM 2553 C C . THR A 1 324 ? 0.158 7.557 13.977 1.00 70.06 324 THR A C 1
ATOM 2555 O O . THR A 1 324 ? 1.247 7.854 14.464 1.00 70.06 324 THR A O 1
ATOM 2558 N N . HIS A 1 325 ? -0.188 6.298 13.671 1.00 70.62 325 HIS A N 1
ATOM 2559 C CA . HIS A 1 325 ? 0.615 5.075 13.814 1.00 70.62 325 HIS A CA 1
ATOM 2560 C C . HIS A 1 325 ? 1.116 4.779 15.243 1.00 70.62 325 HIS A C 1
ATOM 2562 O O . HIS A 1 325 ? 1.578 3.677 15.521 1.00 70.62 325 HIS A O 1
ATOM 2568 N N . ALA A 1 326 ? 0.983 5.728 16.167 1.00 77.50 326 ALA A N 1
ATOM 2569 C CA . ALA A 1 326 ? 1.236 5.594 17.587 1.00 77.50 326 ALA A CA 1
ATOM 2570 C C . ALA A 1 326 ? -0.072 5.329 18.335 1.00 77.50 326 ALA A C 1
ATOM 2572 O O . ALA A 1 326 ? -1.057 6.057 18.170 1.00 77.50 326 ALA A O 1
ATOM 2573 N N . LEU A 1 327 ? -0.042 4.315 19.198 1.00 84.25 327 LEU A N 1
ATOM 2574 C CA . LEU A 1 327 ? -1.090 4.075 20.179 1.00 84.25 327 LEU A CA 1
ATOM 2575 C C . LEU A 1 327 ? -1.201 5.288 21.100 1.00 84.25 327 LEU A C 1
ATOM 2577 O O . LEU A 1 327 ? -0.221 5.718 21.707 1.00 84.25 327 LEU A O 1
ATOM 2581 N N . ALA A 1 328 ? -2.405 5.832 21.215 1.00 87.12 328 ALA A N 1
ATOM 2582 C CA . ALA A 1 328 ? -2.666 6.967 22.084 1.00 87.12 328 ALA A CA 1
ATOM 2583 C C . ALA A 1 328 ? -4.069 6.868 22.671 1.00 87.12 328 ALA A C 1
ATOM 2585 O O . ALA A 1 328 ? -5.003 6.406 22.023 1.00 87.12 328 ALA A O 1
ATOM 2586 N N . GLN A 1 329 ? -4.227 7.342 23.898 1.00 91.50 329 GLN A N 1
ATOM 2587 C CA . GLN A 1 329 ? -5.529 7.461 24.536 1.00 91.50 329 GLN A CA 1
ATOM 2588 C C . GLN A 1 329 ? -5.604 8.763 25.319 1.00 91.50 329 GLN A C 1
ATOM 2590 O O . GLN A 1 329 ? -4.595 9.273 25.805 1.00 91.50 329 GLN A O 1
ATOM 2595 N N . GLY A 1 330 ? -6.803 9.316 25.441 1.00 90.81 330 GLY A N 1
ATOM 2596 C CA . GLY A 1 330 ? -7.009 10.538 26.201 1.00 90.81 330 GLY A CA 1
ATOM 2597 C C . GLY A 1 330 ? -8.468 10.778 26.532 1.00 90.81 330 GLY A C 1
ATOM 2598 O O . GLY A 1 330 ? -9.365 10.167 25.951 1.00 90.81 330 GLY A O 1
ATOM 2599 N N . LYS A 1 331 ? -8.693 11.696 27.471 1.00 92.06 331 LYS A N 1
ATOM 2600 C CA . LYS A 1 331 ? -10.016 12.222 27.793 1.00 92.06 331 LYS A CA 1
ATOM 2601 C C . LYS A 1 331 ? -9.984 13.746 27.755 1.00 92.06 331 LYS A C 1
ATOM 2603 O O . LYS A 1 331 ? -8.954 14.348 28.060 1.00 92.06 331 LYS A O 1
ATOM 2608 N N . ASP A 1 332 ? -11.091 14.363 27.369 1.00 89.62 332 ASP A N 1
ATOM 2609 C CA . ASP A 1 332 ? -11.269 15.808 27.500 1.00 89.62 332 ASP A CA 1
ATOM 2610 C C . ASP A 1 332 ? -11.845 16.189 28.880 1.00 89.62 332 ASP A C 1
ATOM 2612 O O . ASP A 1 332 ? -12.131 15.334 29.721 1.00 89.62 332 ASP A O 1
ATOM 2616 N N . LYS A 1 333 ? -12.066 17.490 29.114 1.00 88.94 333 LYS A N 1
ATOM 2617 C CA . LYS A 1 333 ? -12.647 18.001 30.373 1.00 88.94 333 LYS A CA 1
ATOM 2618 C C . LYS A 1 333 ? -14.077 17.514 30.646 1.00 88.94 333 LYS A C 1
ATOM 2620 O O . LYS A 1 333 ? -14.519 17.578 31.786 1.00 88.94 333 LYS A O 1
ATOM 2625 N N . LYS A 1 334 ? -14.803 17.062 29.619 1.00 87.81 334 LYS A N 1
ATOM 2626 C CA . LYS A 1 334 ? -16.163 16.514 29.723 1.00 87.81 334 LYS A CA 1
ATOM 2627 C C . LYS A 1 334 ? -16.161 14.986 29.875 1.00 87.81 334 LYS A C 1
ATOM 2629 O O . LYS A 1 334 ? -17.227 14.383 29.868 1.00 87.81 334 LYS A O 1
ATOM 2634 N N . GLY A 1 335 ? -14.986 14.361 29.997 1.00 90.19 335 GLY A N 1
ATOM 2635 C CA . GLY A 1 335 ? -14.832 12.911 30.110 1.00 90.19 335 GLY A CA 1
ATOM 2636 C C . GLY A 1 335 ? -14.947 12.153 28.785 1.00 90.19 335 GLY A C 1
ATOM 2637 O O . GLY A 1 335 ? -14.900 10.923 28.793 1.00 90.19 335 GLY A O 1
ATOM 2638 N N . ARG A 1 336 ? -15.060 12.857 27.653 1.00 91.25 336 ARG A N 1
ATOM 2639 C CA . ARG A 1 336 ? -15.145 12.257 26.319 1.00 91.25 336 ARG A CA 1
ATOM 2640 C C . ARG A 1 336 ? -13.804 11.668 25.927 1.00 91.25 336 ARG A C 1
ATOM 2642 O O . ARG A 1 336 ? -12.762 12.258 26.202 1.00 91.25 336 ARG A O 1
ATOM 2649 N N . ARG A 1 337 ? -13.836 10.508 25.286 1.00 92.88 337 ARG A N 1
ATOM 2650 C CA . ARG A 1 337 ? -12.683 9.636 25.069 1.00 92.88 337 ARG A CA 1
ATOM 2651 C C . ARG A 1 337 ? -12.136 9.765 23.656 1.00 92.88 337 ARG A C 1
ATOM 2653 O O . ARG A 1 337 ? -12.885 9.893 22.692 1.00 92.88 337 ARG A O 1
ATOM 2660 N N . TYR A 1 338 ? -10.820 9.668 23.550 1.00 93.19 338 TYR A N 1
ATOM 2661 C CA . TYR A 1 338 ? -10.083 9.524 22.304 1.00 93.19 338 TYR A CA 1
ATOM 2662 C C . TYR A 1 338 ? -9.236 8.262 22.380 1.00 93.19 338 TYR A C 1
ATOM 2664 O O . TYR A 1 338 ? -8.524 8.064 23.366 1.00 93.19 338 TYR A O 1
ATOM 2672 N N . PHE A 1 339 ? -9.278 7.463 21.320 1.00 93.75 339 PHE A N 1
ATOM 2673 C CA . PHE A 1 339 ? -8.358 6.360 21.092 1.00 93.75 339 PHE A CA 1
ATOM 2674 C C . PHE A 1 339 ? -7.712 6.513 19.724 1.00 93.75 339 PHE A C 1
ATOM 2676 O O . PHE A 1 339 ? -8.385 6.779 18.732 1.00 93.75 339 PHE A O 1
ATOM 2683 N N . ASN A 1 340 ? -6.412 6.285 19.667 1.00 90.75 340 ASN A N 1
ATOM 2684 C CA . ASN A 1 340 ? -5.707 5.963 18.449 1.00 90.75 340 ASN A CA 1
ATOM 2685 C C . ASN A 1 340 ? -5.260 4.512 18.539 1.00 90.75 340 ASN A C 1
ATOM 2687 O O . ASN A 1 340 ? -4.515 4.161 19.456 1.00 90.75 340 ASN A O 1
ATOM 2691 N N . THR A 1 341 ? -5.733 3.672 17.624 1.00 87.06 341 THR A N 1
ATOM 2692 C CA . THR A 1 341 ? -5.348 2.258 17.587 1.00 87.06 341 THR A CA 1
ATOM 2693 C C . THR A 1 341 ? -3.927 2.059 17.073 1.00 87.06 341 THR A C 1
ATOM 2695 O O . THR A 1 341 ? -3.408 0.958 17.209 1.00 87.06 341 THR A O 1
ATOM 2698 N N . GLY A 1 342 ? -3.293 3.105 16.531 1.00 77.44 342 GLY A N 1
ATOM 2699 C CA . GLY A 1 342 ? -1.941 3.058 15.990 1.00 77.44 342 GLY A CA 1
ATOM 2700 C C . GLY A 1 342 ? -1.789 2.077 14.825 1.00 77.44 342 GLY A C 1
ATOM 2701 O O . GLY A 1 342 ? -2.770 1.597 14.256 1.00 77.44 342 GLY A O 1
ATOM 2702 N N . TRP A 1 343 ? -0.529 1.784 14.507 1.00 72.25 343 TRP A N 1
ATOM 2703 C CA . TRP A 1 343 ? -0.104 0.714 13.604 1.00 72.25 343 TRP A CA 1
ATOM 2704 C C . TRP A 1 343 ? 0.271 -0.518 14.456 1.00 72.25 343 TRP A C 1
ATOM 2706 O O . TRP A 1 343 ? 0.591 -0.403 15.639 1.00 72.25 343 TRP A O 1
ATOM 2716 N N . TRP A 1 344 ? 0.263 -1.710 13.864 1.00 68.69 344 TRP A N 1
ATOM 2717 C CA . TRP A 1 344 ? 0.989 -2.896 14.351 1.00 68.69 344 TRP A CA 1
ATOM 2718 C C . TRP A 1 344 ? 2.375 -2.564 14.928 1.00 68.69 344 TRP A C 1
ATOM 2720 O O . TRP A 1 344 ? 3.193 -1.885 14.302 1.00 68.69 344 TRP A O 1
ATOM 2730 N N . GLU A 1 345 ? 2.695 -3.135 16.082 1.00 57.25 345 GLU A N 1
ATOM 2731 C CA . GLU A 1 345 ? 4.029 -2.990 16.654 1.00 57.25 345 GLU A CA 1
ATOM 2732 C C . GLU A 1 345 ? 4.997 -3.887 15.865 1.00 57.25 345 GLU A C 1
ATOM 2734 O O . GLU A 1 345 ? 4.881 -5.117 15.890 1.00 57.25 345 GLU A O 1
ATOM 2739 N N . ARG A 1 346 ? 5.919 -3.277 15.111 1.00 57.75 346 ARG A N 1
ATOM 2740 C CA . ARG A 1 346 ? 7.060 -3.964 14.489 1.00 57.75 346 ARG A CA 1
ATOM 2741 C C . ARG A 1 346 ? 8.312 -3.566 15.257 1.00 57.75 346 ARG A C 1
ATOM 2743 O O . ARG A 1 346 ? 8.648 -2.385 15.294 1.00 57.75 346 ARG A O 1
ATOM 2750 N N . SER A 1 347 ? 8.999 -4.521 15.874 1.00 45.53 347 SER A N 1
ATOM 2751 C CA . SER A 1 347 ? 10.289 -4.235 16.494 1.00 45.53 347 SER A CA 1
ATOM 2752 C C . SER A 1 347 ? 11.359 -4.316 15.416 1.00 45.53 347 SER A C 1
ATOM 2754 O O . SER A 1 347 ? 11.712 -5.404 14.965 1.00 45.53 347 SER A O 1
ATOM 2756 N N . TRP A 1 348 ? 11.868 -3.159 15.011 1.00 48.41 348 TRP A N 1
ATOM 2757 C CA . TRP A 1 348 ? 13.243 -3.064 14.541 1.00 48.41 348 TRP A CA 1
ATOM 2758 C C . TRP A 1 348 ? 14.078 -2.748 15.768 1.00 48.41 348 TRP A C 1
ATOM 2760 O O . TRP A 1 348 ? 13.800 -1.757 16.449 1.00 48.41 348 TRP A O 1
ATOM 2770 N N . SER A 1 349 ? 15.080 -3.571 16.081 1.00 41.19 349 SER A N 1
ATOM 2771 C CA . SER A 1 349 ? 16.120 -3.078 16.978 1.00 41.19 349 SER A CA 1
ATOM 2772 C C . SER A 1 349 ? 16.757 -1.900 16.238 1.00 41.19 349 SER A C 1
ATOM 2774 O O . SER A 1 349 ? 17.242 -2.036 15.118 1.00 41.19 349 SER A O 1
ATOM 2776 N N . SER A 1 350 ? 16.581 -0.697 16.768 1.00 36.78 350 SER A N 1
ATOM 2777 C CA . SER A 1 350 ? 16.666 0.565 16.029 1.00 36.78 350 SER A CA 1
ATOM 2778 C C . SER A 1 350 ? 18.090 0.987 15.637 1.00 36.78 350 SER A C 1
ATOM 2780 O O . SER A 1 350 ? 18.384 2.179 15.626 1.00 36.78 350 SER A O 1
ATOM 2782 N N . ALA A 1 351 ? 18.997 0.054 15.342 1.00 38.22 351 ALA A N 1
ATOM 2783 C CA . ALA A 1 351 ? 20.390 0.386 15.058 1.00 38.22 351 ALA A CA 1
ATOM 2784 C C . ALA A 1 351 ? 21.182 -0.625 14.216 1.00 38.22 351 ALA A C 1
ATOM 2786 O O . ALA A 1 351 ? 22.276 -0.262 13.795 1.00 38.22 351 ALA A O 1
ATOM 2787 N N . LEU A 1 352 ? 20.707 -1.853 13.968 1.00 44.38 352 LEU A N 1
ATOM 2788 C CA . LEU A 1 352 ? 21.551 -2.874 13.334 1.00 44.38 352 LEU A CA 1
ATOM 2789 C C . LEU A 1 352 ? 20.879 -3.518 12.107 1.00 44.38 352 LEU A C 1
ATOM 2791 O O . LEU A 1 352 ? 19.720 -3.925 12.208 1.00 44.38 352 LEU A O 1
ATOM 2795 N N . PRO A 1 353 ? 21.597 -3.637 10.968 1.00 49.06 353 PRO A N 1
ATOM 2796 C CA . PRO A 1 353 ? 21.131 -4.339 9.768 1.00 49.06 353 PRO A CA 1
ATOM 2797 C C . PRO A 1 353 ? 20.776 -5.819 10.004 1.00 49.06 353 PRO A C 1
ATOM 2799 O O . PRO A 1 353 ? 20.053 -6.394 9.196 1.00 49.06 353 PRO A O 1
ATOM 2802 N N . ASP A 1 354 ? 21.237 -6.411 11.112 1.00 47.88 354 ASP A N 1
ATOM 2803 C CA . ASP A 1 354 ? 21.197 -7.861 11.349 1.00 47.88 354 ASP A CA 1
ATOM 2804 C C . ASP A 1 354 ? 19.965 -8.362 12.122 1.00 47.88 354 ASP A C 1
ATOM 2806 O O . ASP A 1 354 ? 19.827 -9.565 12.342 1.00 47.88 354 ASP A O 1
ATOM 2810 N N . SER A 1 355 ? 19.065 -7.482 12.583 1.00 53.47 355 SER A N 1
ATOM 2811 C CA . SER A 1 355 ? 17.831 -7.937 13.239 1.00 53.47 355 SER A CA 1
ATOM 2812 C C . SER A 1 355 ? 16.700 -8.053 12.226 1.00 53.47 355 SER A C 1
ATOM 2814 O O . SER A 1 355 ? 16.244 -7.031 11.707 1.00 53.47 355 SER A O 1
ATOM 2816 N N . ASP A 1 356 ? 16.214 -9.275 11.998 1.00 54.12 356 ASP A N 1
ATOM 2817 C CA . ASP A 1 356 ? 15.024 -9.507 11.184 1.00 54.12 356 ASP A CA 1
ATOM 2818 C C . ASP A 1 356 ? 13.853 -8.657 11.705 1.00 54.12 356 ASP A C 1
ATOM 2820 O O . ASP A 1 356 ? 13.568 -8.670 12.911 1.00 54.12 356 ASP A O 1
ATOM 2824 N N . PRO A 1 357 ? 13.135 -7.927 10.832 1.00 60.75 357 PRO A N 1
ATOM 2825 C CA . PRO A 1 357 ? 11.925 -7.238 11.241 1.00 60.75 357 PRO A CA 1
ATOM 2826 C C . PRO A 1 357 ? 10.944 -8.243 11.829 1.00 60.75 357 PRO A C 1
ATOM 2828 O O . PRO A 1 357 ? 10.509 -9.160 11.138 1.00 60.75 357 PRO A O 1
ATOM 2831 N N . MET A 1 358 ? 10.549 -8.058 13.084 1.00 61.31 358 MET A N 1
ATOM 2832 C CA . MET A 1 358 ? 9.527 -8.899 13.700 1.00 61.31 358 MET A CA 1
ATOM 2833 C C . MET A 1 358 ? 8.188 -8.181 13.708 1.00 61.31 358 MET A C 1
ATOM 2835 O O . MET A 1 358 ? 8.090 -7.019 14.110 1.00 61.31 358 MET A O 1
ATOM 2839 N N . MET A 1 359 ? 7.132 -8.887 13.305 1.00 66.31 359 MET A N 1
ATOM 2840 C CA . MET A 1 359 ? 5.776 -8.448 13.591 1.00 66.31 359 MET A CA 1
ATOM 2841 C C . MET A 1 359 ? 5.436 -8.905 15.000 1.00 66.31 359 MET A C 1
ATOM 2843 O O . MET A 1 359 ? 5.317 -10.103 15.261 1.00 66.31 359 MET A O 1
ATOM 2847 N N . VAL A 1 360 ? 5.301 -7.946 15.911 1.00 69.69 360 VAL A N 1
ATOM 2848 C CA . VAL A 1 360 ? 5.146 -8.239 17.333 1.00 69.69 360 VAL A CA 1
ATOM 2849 C C . VAL A 1 360 ? 3.669 -8.376 17.656 1.00 69.69 360 VAL A C 1
ATOM 2851 O O . VAL A 1 360 ? 3.264 -9.446 18.100 1.00 69.69 360 VAL A O 1
ATOM 2854 N N . ARG A 1 361 ? 2.843 -7.347 17.395 1.00 84.06 361 ARG A N 1
ATOM 2855 C CA . ARG A 1 361 ? 1.436 -7.345 17.845 1.00 84.06 361 ARG A CA 1
ATOM 2856 C C . ARG A 1 361 ? 0.451 -6.653 16.909 1.00 84.06 361 ARG A C 1
ATOM 2858 O O . ARG A 1 361 ? 0.794 -5.676 16.246 1.00 84.06 361 ARG A O 1
ATOM 2865 N N . VAL A 1 362 ? -0.802 -7.112 16.951 1.00 86.81 362 VAL A N 1
ATOM 2866 C CA . VAL A 1 362 ? -1.975 -6.434 16.364 1.00 86.81 362 VAL A CA 1
ATOM 2867 C C . VAL A 1 362 ? -2.802 -5.779 17.467 1.00 86.81 362 VAL A C 1
ATOM 2869 O O . VAL A 1 362 ? -3.285 -6.508 18.339 1.00 86.81 362 VAL A O 1
ATOM 2872 N N . PRO A 1 363 ? -3.016 -4.454 17.449 1.00 91.44 363 PRO A N 1
ATOM 2873 C CA . PRO A 1 363 ? -3.946 -3.810 18.364 1.00 91.44 363 PRO A CA 1
ATOM 2874 C C . PRO A 1 363 ? -5.398 -4.046 17.923 1.00 91.44 363 PRO A C 1
ATOM 2876 O O . PRO A 1 363 ? -5.766 -3.830 16.763 1.00 91.44 363 PRO A O 1
ATOM 2879 N N . LEU A 1 364 ? -6.226 -4.466 18.878 1.00 95.06 364 LEU A N 1
ATOM 2880 C CA . LEU A 1 364 ? -7.673 -4.597 18.765 1.00 95.06 364 LEU A CA 1
ATOM 2881 C C . LEU A 1 364 ? -8.340 -3.764 19.861 1.00 95.06 364 LEU A C 1
ATOM 2883 O O . LEU A 1 364 ? -8.245 -4.095 21.042 1.00 95.06 364 LEU A O 1
ATOM 2887 N N . LEU A 1 365 ? -9.076 -2.723 19.482 1.00 96.19 365 LEU A N 1
ATOM 2888 C CA . LEU A 1 365 ? -9.937 -1.999 20.414 1.00 96.19 365 LEU A CA 1
ATOM 2889 C C . LEU A 1 365 ? -11.322 -2.651 20.438 1.00 96.19 365 LEU A C 1
ATOM 2891 O O . LEU A 1 365 ? -12.036 -2.660 19.435 1.00 96.19 365 LEU A O 1
ATOM 2895 N N . ILE A 1 366 ? -11.704 -3.192 21.589 1.00 96.69 366 ILE A N 1
ATOM 2896 C CA . ILE A 1 366 ? -12.955 -3.918 21.797 1.00 96.69 366 ILE A CA 1
ATOM 2897 C C . ILE A 1 366 ? -13.920 -3.036 22.587 1.00 96.69 366 ILE A C 1
ATOM 2899 O O . ILE A 1 366 ? -13.616 -2.582 23.689 1.00 96.69 366 ILE A O 1
ATOM 2903 N N . ILE A 1 367 ? -15.120 -2.831 22.044 1.00 95.50 367 ILE A N 1
ATOM 2904 C CA . ILE A 1 367 ? -16.183 -2.050 22.678 1.00 95.50 367 ILE A CA 1
ATOM 2905 C C . ILE A 1 367 ? -17.425 -2.929 22.822 1.00 95.50 367 ILE A C 1
ATOM 2907 O O . ILE A 1 367 ? -18.012 -3.432 21.855 1.00 95.50 367 ILE A O 1
ATOM 2911 N N . HIS A 1 368 ? -17.825 -3.135 24.072 1.00 92.44 368 HIS A N 1
ATOM 2912 C CA . HIS A 1 368 ? -19.054 -3.834 24.415 1.00 92.44 368 HIS A CA 1
ATOM 2913 C C . HIS A 1 368 ? -20.191 -2.825 24.613 1.00 92.44 368 HIS A C 1
ATOM 2915 O O . HIS A 1 368 ? -19.979 -1.805 25.253 1.00 92.44 368 HIS A O 1
ATOM 2921 N N . PRO A 1 369 ? -21.426 -3.138 24.191 1.00 82.81 369 PRO A N 1
ATOM 2922 C CA . PRO A 1 369 ? -22.554 -2.219 24.362 1.00 82.81 369 PRO A CA 1
ATOM 2923 C C . PRO A 1 369 ? -23.013 -2.105 25.827 1.00 82.81 369 PRO A C 1
ATOM 2925 O O . PRO A 1 369 ? -23.675 -1.146 26.198 1.00 82.81 369 PRO A O 1
ATOM 2928 N N . LYS A 1 370 ? -22.692 -3.107 26.661 1.00 80.00 370 LYS A N 1
ATOM 2929 C CA . LYS A 1 370 ? -23.118 -3.200 28.069 1.00 80.00 370 LYS A CA 1
ATOM 2930 C C . LYS A 1 370 ? -21.982 -3.021 29.084 1.00 80.00 370 LYS A C 1
ATOM 2932 O O . LYS A 1 370 ? -22.260 -3.000 30.277 1.00 80.00 370 LYS A O 1
ATOM 2937 N N . LYS A 1 371 ? -20.717 -2.956 28.646 1.00 69.75 371 LYS A N 1
ATOM 2938 C CA . LYS A 1 371 ? -19.575 -2.703 29.545 1.00 69.75 371 LYS A CA 1
ATOM 2939 C C . LYS A 1 371 ? -19.117 -1.258 29.363 1.00 69.75 371 LYS A C 1
ATOM 2941 O O . LYS A 1 371 ? -19.146 -0.761 28.246 1.00 69.75 371 LYS A O 1
ATOM 2946 N N . GLY A 1 372 ? -18.715 -0.606 30.453 1.00 71.56 372 GLY A N 1
ATOM 2947 C CA . GLY A 1 372 ? -18.475 0.842 30.464 1.00 71.56 372 GLY A CA 1
ATOM 2948 C C . GLY A 1 372 ? -17.269 1.316 29.643 1.00 71.56 372 GLY A C 1
ATOM 2949 O O . GLY A 1 372 ? -17.380 2.301 28.914 1.00 71.56 372 GLY A O 1
ATOM 2950 N N . GLU A 1 373 ? -16.120 0.641 29.743 1.00 86.12 373 GLU A N 1
ATOM 2951 C CA . GLU A 1 373 ? -14.865 1.120 29.142 1.00 86.12 373 GLU A CA 1
ATOM 2952 C C . GLU A 1 373 ? -14.399 0.231 27.969 1.00 86.12 373 GLU A C 1
ATOM 2954 O O . GLU A 1 373 ? -14.439 -1.000 28.092 1.00 86.12 373 GLU A O 1
ATOM 2959 N N . PRO A 1 374 ? -13.965 0.830 26.838 1.00 93.12 374 PRO A N 1
ATOM 2960 C CA . PRO A 1 374 ? -13.248 0.141 25.774 1.00 93.12 374 PRO A CA 1
ATOM 2961 C C . PRO A 1 374 ? -12.020 -0.605 26.299 1.00 93.12 374 PRO A C 1
ATOM 2963 O O . PRO A 1 374 ? -11.281 -0.098 27.141 1.00 93.12 374 PRO A O 1
ATOM 2966 N N . GLU A 1 375 ? -11.787 -1.799 25.769 1.00 93.88 375 GLU A N 1
ATOM 2967 C CA . GLU A 1 375 ? -10.652 -2.653 26.113 1.00 93.88 375 GLU A CA 1
ATOM 2968 C C . GLU A 1 375 ? -9.673 -2.682 24.937 1.00 93.88 375 GLU A C 1
ATOM 2970 O O . GLU A 1 375 ? -10.052 -3.061 23.830 1.00 93.88 375 GLU A O 1
ATOM 2975 N N . MET A 1 376 ? -8.412 -2.308 25.164 1.00 93.25 376 MET A N 1
ATOM 2976 C CA . MET A 1 376 ? -7.348 -2.546 24.188 1.00 93.25 376 MET A CA 1
ATOM 2977 C C . MET A 1 376 ? -6.778 -3.946 24.407 1.00 93.25 376 MET A C 1
ATOM 2979 O O . MET A 1 376 ? -6.250 -4.246 25.478 1.00 93.25 376 MET A O 1
ATOM 2983 N N . ARG A 1 377 ? -6.870 -4.795 23.387 1.00 93.62 377 ARG A N 1
ATOM 2984 C CA . ARG A 1 377 ? -6.298 -6.141 23.360 1.00 93.62 377 ARG A CA 1
ATOM 2985 C C . ARG A 1 377 ? -5.211 -6.210 22.296 1.00 93.62 377 ARG A C 1
ATOM 2987 O O . ARG A 1 377 ? -5.302 -5.549 21.267 1.00 93.62 377 ARG A O 1
ATOM 2994 N N . PHE A 1 378 ? -4.200 -7.034 22.538 1.00 91.94 378 PHE A N 1
ATOM 2995 C CA . PHE A 1 378 ? -3.121 -7.278 21.590 1.00 91.94 378 PHE A CA 1
ATOM 2996 C C . PHE A 1 378 ? -3.121 -8.743 21.171 1.00 91.94 378 PHE A C 1
ATOM 2998 O O . PHE A 1 378 ? -3.253 -9.628 22.014 1.00 91.94 378 PHE A O 1
ATOM 3005 N N . ILE A 1 379 ? -2.985 -8.992 19.871 1.00 90.56 379 ILE A N 1
ATOM 3006 C CA . ILE A 1 379 ? -2.687 -10.325 19.347 1.00 90.56 379 ILE A CA 1
ATOM 3007 C C . ILE A 1 379 ? -1.185 -10.399 19.124 1.00 90.56 379 ILE A C 1
ATOM 3009 O O . ILE A 1 379 ? -0.681 -9.758 18.202 1.00 90.56 379 ILE A O 1
ATOM 3013 N N . ASP A 1 380 ? -0.489 -11.192 19.934 1.00 88.94 380 ASP A N 1
ATOM 3014 C CA . ASP A 1 380 ? 0.941 -11.437 19.760 1.00 88.94 380 ASP A CA 1
ATOM 3015 C C . ASP A 1 380 ? 1.177 -12.333 18.544 1.00 88.94 380 ASP A C 1
ATOM 3017 O O . ASP A 1 380 ? 0.729 -13.483 18.489 1.00 88.94 380 ASP A O 1
ATOM 3021 N N . ILE A 1 381 ? 1.893 -11.811 17.557 1.00 83.25 381 ILE A N 1
ATOM 3022 C CA . ILE A 1 381 ? 2.282 -12.530 16.349 1.00 83.25 381 ILE A CA 1
ATOM 3023 C C . ILE A 1 381 ? 3.642 -13.184 16.589 1.00 83.25 381 ILE A C 1
ATOM 3025 O O . ILE A 1 381 ? 3.699 -14.410 16.532 1.00 83.25 381 ILE A O 1
ATOM 3029 N N . ASN A 1 382 ? 4.658 -12.402 16.969 1.00 80.69 382 ASN A N 1
ATOM 3030 C CA . ASN A 1 382 ? 6.043 -12.831 17.210 1.00 80.69 382 ASN A CA 1
ATOM 3031 C C . ASN A 1 382 ? 6.649 -13.619 16.041 1.00 80.69 382 ASN A C 1
ATOM 3033 O O . ASN A 1 382 ? 7.302 -14.638 16.245 1.00 80.69 382 ASN A O 1
ATOM 3037 N N . GLU A 1 383 ? 6.417 -13.145 14.818 1.00 77.00 383 GLU A N 1
ATOM 3038 C CA . GLU A 1 383 ? 6.872 -13.822 13.600 1.00 77.00 383 GLU A CA 1
ATOM 3039 C C . GLU A 1 383 ? 7.792 -12.902 12.806 1.00 77.00 383 GLU A C 1
ATOM 3041 O O . GLU A 1 383 ? 7.488 -11.703 12.682 1.00 77.00 383 GLU A O 1
ATOM 3046 N N . PRO A 1 384 ? 8.896 -13.433 12.252 1.00 70.44 384 PRO A N 1
ATOM 3047 C CA . PRO A 1 384 ? 9.705 -12.691 11.310 1.00 70.44 384 PRO A CA 1
ATOM 3048 C C . PRO A 1 384 ? 8.854 -12.263 10.119 1.00 70.44 384 PRO A C 1
ATOM 3050 O O . PRO A 1 384 ? 8.043 -13.010 9.560 1.00 70.44 384 PRO A O 1
ATOM 3053 N N . ILE A 1 385 ? 9.050 -11.023 9.713 1.00 67.44 385 ILE A N 1
ATOM 3054 C CA . ILE A 1 385 ? 8.432 -10.466 8.532 1.00 67.44 385 ILE A CA 1
ATOM 3055 C C . ILE A 1 385 ? 9.268 -10.928 7.342 1.00 67.44 385 ILE A C 1
ATOM 3057 O O . ILE A 1 385 ? 10.199 -10.260 6.897 1.00 67.44 385 ILE A O 1
ATOM 3061 N N . HIS A 1 386 ? 8.937 -12.107 6.828 1.00 65.56 386 HIS A N 1
ATOM 3062 C CA . HIS A 1 386 ? 9.563 -12.606 5.616 1.00 65.56 386 HIS A CA 1
ATOM 3063 C C . HIS A 1 386 ? 9.063 -11.810 4.411 1.00 65.56 386 HIS A C 1
ATOM 3065 O O . HIS A 1 386 ? 7.858 -11.717 4.161 1.00 65.56 386 HIS A O 1
ATOM 3071 N N . TRP A 1 387 ? 9.995 -11.280 3.623 1.00 67.56 387 TRP A N 1
ATOM 3072 C CA . TRP A 1 387 ? 9.693 -10.898 2.254 1.00 67.56 387 TRP A CA 1
ATOM 3073 C C . TRP A 1 387 ? 9.368 -12.179 1.500 1.00 67.56 387 TRP A C 1
ATOM 3075 O O . TRP A 1 387 ? 10.235 -13.034 1.309 1.00 67.56 387 TRP A O 1
ATOM 3085 N N . LYS A 1 388 ? 8.117 -12.355 1.073 1.00 54.00 388 LYS A N 1
ATOM 3086 C CA . LYS A 1 388 ? 7.839 -13.409 0.109 1.00 54.00 388 LYS A CA 1
ATOM 3087 C C . LYS A 1 388 ? 8.606 -13.027 -1.148 1.00 54.00 388 LYS A C 1
ATOM 3089 O O . LYS A 1 388 ? 8.271 -12.040 -1.801 1.00 54.00 388 LYS A O 1
ATOM 3094 N N . ALA A 1 389 ? 9.625 -13.819 -1.474 1.00 48.22 389 ALA A N 1
ATOM 3095 C CA . ALA A 1 389 ? 10.220 -13.840 -2.796 1.00 48.22 389 ALA A CA 1
ATOM 3096 C C . ALA A 1 389 ? 9.114 -13.647 -3.815 1.00 48.22 389 ALA A C 1
ATOM 3098 O O . ALA A 1 389 ? 8.150 -14.419 -3.791 1.00 48.22 389 ALA A O 1
ATOM 3099 N N . ALA A 1 390 ? 9.224 -12.626 -4.672 1.00 43.53 390 ALA A N 1
ATOM 3100 C CA . ALA A 1 390 ? 8.340 -12.520 -5.817 1.00 43.53 390 ALA A CA 1
ATOM 3101 C C . ALA A 1 390 ? 8.459 -13.858 -6.540 1.00 43.53 390 ALA A C 1
ATOM 3103 O O . ALA A 1 390 ? 9.478 -14.147 -7.173 1.00 43.53 390 ALA A O 1
ATOM 3104 N N . SER A 1 391 ? 7.476 -14.736 -6.340 1.00 39.78 391 SER A N 1
ATOM 3105 C CA . SER A 1 391 ? 7.526 -16.051 -6.925 1.00 39.78 391 SER A CA 1
ATOM 3106 C C . SER A 1 391 ? 7.380 -15.773 -8.402 1.00 39.78 391 SER A C 1
ATOM 3108 O O . SER A 1 391 ? 6.300 -15.416 -8.877 1.00 39.78 391 SER A O 1
ATOM 3110 N N . PHE A 1 392 ? 8.482 -15.901 -9.137 1.00 44.62 392 PHE A N 1
ATOM 3111 C CA . PHE A 1 392 ? 8.450 -16.056 -10.579 1.00 44.62 392 PHE A CA 1
ATOM 3112 C C . PHE A 1 392 ? 7.840 -17.422 -10.876 1.00 44.62 392 PHE A C 1
ATOM 3114 O O . PHE A 1 392 ? 8.458 -18.262 -11.536 1.00 44.62 392 PHE A O 1
ATOM 3121 N N . GLU A 1 393 ? 6.635 -17.675 -10.366 1.00 47.03 393 GLU A N 1
ATOM 3122 C CA . GLU A 1 393 ? 5.801 -18.700 -10.925 1.00 47.03 393 GLU A CA 1
ATOM 3123 C C . GLU A 1 393 ? 5.591 -18.256 -12.357 1.00 47.03 393 GLU A C 1
ATOM 3125 O O . GLU A 1 393 ? 4.868 -17.319 -12.699 1.00 47.03 393 GLU A O 1
ATOM 3130 N N . THR A 1 394 ? 6.374 -18.904 -13.208 1.00 52.81 394 THR A N 1
ATOM 3131 C CA . THR A 1 394 ? 6.063 -19.000 -14.610 1.00 52.81 394 THR A CA 1
ATOM 3132 C C . THR A 1 394 ? 4.638 -19.498 -14.615 1.00 52.81 394 THR A C 1
ATOM 3134 O O . THR A 1 394 ? 4.418 -20.620 -14.162 1.00 52.81 394 THR A O 1
ATOM 3137 N N . LEU A 1 395 ? 3.687 -18.658 -15.029 1.00 56.06 395 LEU A N 1
ATOM 3138 C CA . LEU A 1 395 ? 2.303 -19.089 -15.101 1.00 56.06 395 LEU A CA 1
ATOM 3139 C C . LEU A 1 395 ? 2.313 -20.311 -16.007 1.00 56.06 395 LEU A C 1
ATOM 3141 O O . LEU A 1 395 ? 2.614 -20.220 -17.201 1.00 56.06 395 LEU A O 1
ATOM 3145 N N . THR A 1 396 ? 2.081 -21.476 -15.411 1.00 66.69 396 THR A N 1
ATOM 3146 C CA . THR A 1 396 ? 1.877 -22.687 -16.188 1.00 66.69 396 THR A CA 1
ATOM 3147 C C . THR A 1 396 ? 0.653 -22.439 -17.062 1.00 66.69 396 THR A C 1
ATOM 3149 O O . THR A 1 396 ? -0.201 -21.613 -16.728 1.00 66.69 396 THR A O 1
ATOM 3152 N N . THR A 1 397 ? 0.542 -23.131 -18.195 1.00 61.47 397 THR A N 1
ATOM 3153 C CA . THR A 1 397 ? -0.655 -23.019 -19.048 1.00 61.47 397 THR A CA 1
ATOM 3154 C C . THR A 1 397 ? -1.936 -23.187 -18.228 1.00 61.47 397 THR A C 1
ATOM 3156 O O . THR A 1 397 ? -2.889 -22.435 -18.403 1.00 61.47 397 THR A O 1
ATOM 3159 N N . ASP A 1 398 ? -1.922 -24.128 -17.283 1.00 65.19 398 ASP A N 1
ATOM 3160 C CA . ASP A 1 398 ? -3.063 -24.434 -16.423 1.00 65.19 398 ASP A CA 1
ATOM 3161 C C . ASP A 1 398 ? -3.320 -23.321 -15.401 1.00 65.19 398 ASP A C 1
ATOM 3163 O O . ASP A 1 398 ? -4.472 -22.955 -15.177 1.00 65.19 398 ASP A O 1
ATOM 3167 N N . GLY A 1 399 ? -2.266 -22.727 -14.830 1.00 70.75 399 GLY A N 1
ATOM 3168 C CA . GLY A 1 399 ? -2.377 -21.561 -13.953 1.00 70.75 399 GLY A CA 1
ATOM 3169 C C . GLY A 1 399 ? -2.931 -20.338 -14.684 1.00 70.75 399 GLY A C 1
ATOM 3170 O O . GLY A 1 399 ? -3.796 -19.641 -14.158 1.00 70.75 399 GLY A O 1
ATOM 3171 N N . LEU A 1 400 ? -2.504 -20.112 -15.930 1.00 66.31 400 LEU A N 1
ATOM 3172 C CA . LEU A 1 400 ? -3.050 -19.053 -16.774 1.00 66.31 400 LEU A CA 1
ATOM 3173 C C . LEU A 1 400 ? -4.540 -19.267 -17.042 1.00 66.31 400 LEU A C 1
ATOM 3175 O O . LEU A 1 400 ? -5.340 -18.364 -16.810 1.00 66.31 400 LEU A O 1
ATOM 3179 N N . LEU A 1 401 ? -4.908 -20.454 -17.530 1.00 67.50 401 LEU A N 1
ATOM 3180 C CA . LEU A 1 401 ? -6.292 -20.783 -17.861 1.00 67.50 401 LEU A CA 1
ATOM 3181 C C . LEU A 1 401 ? -7.190 -20.676 -16.629 1.00 67.50 401 LEU A C 1
ATOM 3183 O O . LEU A 1 401 ? -8.258 -20.076 -16.722 1.00 67.50 401 LEU A O 1
ATOM 3187 N N . ARG A 1 402 ? -6.723 -21.162 -15.472 1.00 75.00 402 ARG A N 1
ATOM 3188 C CA . ARG A 1 402 ? -7.427 -21.030 -14.192 1.00 75.00 402 ARG A CA 1
ATOM 3189 C C . ARG A 1 402 ? -7.674 -19.563 -13.838 1.00 75.00 402 ARG A C 1
ATOM 3191 O O . ARG A 1 402 ? -8.824 -19.177 -13.637 1.00 75.00 402 ARG A O 1
ATOM 3198 N N . ARG A 1 403 ? -6.633 -18.724 -13.862 1.00 71.56 403 ARG A N 1
ATOM 3199 C CA . ARG A 1 403 ? -6.778 -17.284 -13.589 1.00 71.56 403 ARG A CA 1
ATOM 3200 C C . ARG A 1 403 ? -7.720 -16.613 -14.581 1.00 71.56 403 ARG A C 1
ATOM 3202 O O . ARG A 1 403 ? -8.543 -15.801 -14.182 1.00 71.56 403 ARG A O 1
ATOM 3209 N N . MET A 1 404 ? -7.654 -16.967 -15.865 1.00 74.69 404 MET A N 1
ATOM 3210 C CA . MET A 1 404 ? -8.582 -16.443 -16.871 1.00 74.69 404 MET A CA 1
ATOM 3211 C C . MET A 1 404 ? -10.033 -16.856 -16.597 1.00 74.69 404 MET A C 1
ATOM 3213 O O . MET A 1 404 ? -10.925 -16.030 -16.765 1.00 74.69 404 MET A O 1
AT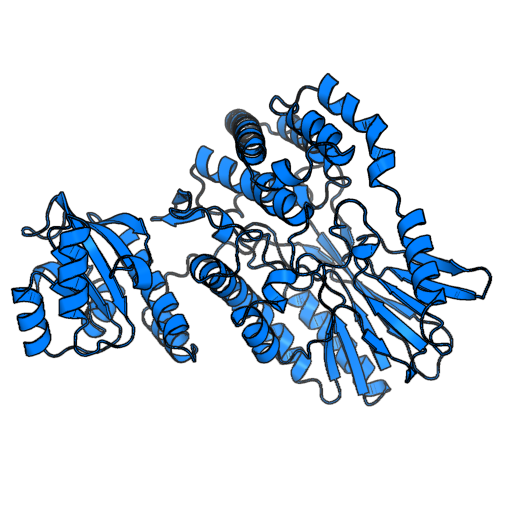OM 3217 N N . THR A 1 405 ? -10.285 -18.093 -16.155 1.00 76.38 405 THR A N 1
ATOM 3218 C CA . THR A 1 405 ? -11.637 -18.541 -15.774 1.00 76.38 405 THR A CA 1
ATOM 3219 C C . THR A 1 405 ? -12.158 -17.878 -14.500 1.00 76.38 405 THR A C 1
ATOM 3221 O O . THR A 1 405 ? -13.366 -17.718 -14.356 1.00 76.38 405 THR A O 1
ATOM 3224 N N . GLU A 1 406 ? -11.271 -17.458 -13.597 1.00 77.88 406 GLU A N 1
ATOM 3225 C CA . GLU A 1 406 ? -11.629 -16.730 -12.372 1.00 77.88 406 GLU A CA 1
ATOM 3226 C C . GLU A 1 406 ? -11.995 -15.259 -12.645 1.00 77.88 406 GLU A C 1
ATOM 3228 O O . GLU A 1 406 ? -12.750 -14.653 -11.879 1.00 77.88 406 GLU A O 1
ATOM 3233 N N . MET A 1 407 ? -11.504 -14.674 -13.745 1.00 77.81 407 MET A N 1
ATOM 3234 C CA . MET A 1 407 ? -11.822 -13.295 -14.123 1.00 77.81 407 MET A CA 1
ATOM 3235 C C . MET A 1 407 ? -13.231 -13.182 -14.718 1.00 77.81 407 MET A C 1
ATOM 3237 O O . MET A 1 407 ? -13.553 -13.772 -15.751 1.00 77.81 407 MET A O 1
ATOM 3241 N N . LYS A 1 408 ? -14.064 -12.337 -14.100 1.00 77.50 408 LYS A N 1
ATOM 3242 C CA . LYS A 1 408 ? -15.459 -12.105 -14.518 1.00 77.50 408 LYS A CA 1
ATOM 3243 C C . LYS A 1 408 ? -15.602 -11.143 -15.699 1.00 77.50 408 LYS A C 1
ATOM 3245 O O . LYS A 1 408 ? -16.615 -11.184 -16.391 1.00 77.50 408 LYS A O 1
ATOM 3250 N N . THR A 1 409 ? -14.619 -10.271 -15.923 1.00 80.56 409 THR A N 1
ATOM 3251 C CA . THR A 1 409 ? -14.657 -9.224 -16.956 1.00 80.56 409 THR A CA 1
ATOM 3252 C C . THR A 1 409 ? -13.728 -9.552 -18.120 1.00 80.56 409 THR A C 1
ATOM 3254 O O . THR A 1 409 ? -12.674 -10.165 -17.940 1.00 80.56 409 THR A O 1
ATOM 3257 N N . GLU A 1 410 ? -14.089 -9.109 -19.326 1.00 80.06 410 GLU A N 1
ATOM 3258 C CA . GLU A 1 410 ? -13.234 -9.268 -20.508 1.00 80.06 410 GLU A CA 1
ATOM 3259 C C . GLU A 1 410 ? -11.912 -8.504 -20.350 1.00 80.06 410 GLU A C 1
ATOM 3261 O O . GLU A 1 410 ? -10.862 -8.997 -20.754 1.00 80.06 410 GLU A O 1
ATOM 3266 N N . GLU A 1 411 ? -11.922 -7.336 -19.703 1.00 76.06 411 GLU A N 1
ATOM 3267 C CA . GLU A 1 411 ? -10.710 -6.581 -19.379 1.00 76.06 411 GLU A CA 1
ATOM 3268 C C . GLU A 1 411 ? -9.779 -7.355 -18.441 1.00 76.06 411 GLU A C 1
ATOM 3270 O O . GLU A 1 411 ? -8.571 -7.382 -18.678 1.00 76.06 411 GLU A O 1
ATOM 3275 N N . GLY A 1 412 ? -10.326 -8.013 -17.413 1.00 70.69 412 GLY A N 1
ATOM 3276 C CA . GLY A 1 412 ? -9.551 -8.852 -16.500 1.00 70.69 412 GLY A CA 1
ATOM 3277 C C . GLY A 1 412 ? -8.908 -10.032 -17.228 1.00 70.69 412 GLY A C 1
ATOM 3278 O O . GLY A 1 412 ? -7.709 -10.273 -17.089 1.00 70.69 412 GLY A O 1
ATOM 3279 N N . LYS A 1 413 ? -9.670 -10.718 -18.088 1.00 82.44 413 LYS A N 1
ATOM 3280 C CA . LYS A 1 413 ? -9.145 -11.811 -18.920 1.00 82.44 413 LYS A CA 1
ATOM 3281 C C . LYS A 1 413 ? -8.066 -11.337 -19.894 1.00 82.44 413 LYS A C 1
ATOM 3283 O O . LYS A 1 413 ? -7.044 -12.005 -20.039 1.00 82.44 413 LYS A O 1
ATOM 3288 N N . ASN A 1 414 ? -8.261 -10.176 -20.526 1.00 82.56 414 ASN A N 1
ATOM 3289 C CA . ASN A 1 414 ? -7.264 -9.558 -21.402 1.00 82.56 414 ASN A CA 1
ATOM 3290 C C . ASN A 1 414 ? -5.977 -9.232 -20.640 1.00 82.56 414 ASN A C 1
ATOM 3292 O O . ASN A 1 414 ? -4.901 -9.515 -21.152 1.00 82.56 414 ASN A O 1
ATOM 3296 N N . ALA A 1 415 ? -6.072 -8.705 -19.416 1.00 72.50 415 ALA A N 1
ATOM 3297 C CA . ALA A 1 415 ? -4.907 -8.393 -18.589 1.00 72.50 415 ALA A CA 1
ATOM 3298 C C . ALA A 1 415 ? -4.109 -9.652 -18.203 1.00 72.50 415 ALA A C 1
ATOM 3300 O O . ALA A 1 415 ? -2.879 -9.647 -18.264 1.00 72.50 415 ALA A O 1
ATOM 3301 N N . VAL A 1 416 ? -4.796 -10.749 -17.860 1.00 75.38 416 VAL A N 1
ATOM 3302 C CA . VAL A 1 416 ? -4.146 -12.043 -17.582 1.00 75.38 416 VAL A CA 1
ATOM 3303 C C . VAL A 1 416 ? -3.446 -12.578 -18.836 1.00 75.38 416 VAL A C 1
ATOM 3305 O O . VAL A 1 416 ? -2.289 -12.996 -18.773 1.00 75.38 416 VAL A O 1
ATOM 3308 N N . LEU A 1 417 ? -4.113 -12.524 -19.992 1.00 83.94 417 LEU A N 1
ATOM 3309 C CA . LEU A 1 417 ? -3.541 -12.971 -21.262 1.00 83.94 417 LEU A CA 1
ATOM 3310 C C . LEU A 1 417 ? -2.358 -12.093 -21.711 1.00 83.94 417 LEU A C 1
ATOM 3312 O O . LEU A 1 417 ? -1.380 -12.607 -22.254 1.00 83.94 417 LEU A O 1
ATOM 3316 N N . GLU A 1 418 ? -2.420 -10.784 -21.461 1.00 82.81 418 GLU A N 1
ATOM 3317 C CA . GLU A 1 418 ? -1.347 -9.828 -21.754 1.00 82.81 418 GLU A CA 1
ATOM 3318 C C . GLU A 1 418 ? -0.102 -10.159 -20.933 1.00 82.81 418 GLU A C 1
ATOM 3320 O O . GLU A 1 418 ? 0.990 -10.279 -21.490 1.00 82.81 418 GLU A O 1
ATOM 3325 N N . GLN A 1 419 ? -0.278 -10.427 -19.635 1.00 74.06 419 GLN A N 1
ATOM 3326 C CA . GLN A 1 419 ? 0.799 -10.883 -18.761 1.00 74.06 419 GLN A CA 1
ATOM 3327 C C . GLN A 1 419 ? 1.433 -12.187 -19.277 1.00 74.06 419 GLN A C 1
ATOM 3329 O O . GLN A 1 419 ? 2.660 -12.308 -19.303 1.00 74.06 419 GLN A O 1
ATOM 3334 N N . ALA A 1 420 ? 0.620 -13.140 -19.742 1.00 78.56 420 ALA A N 1
ATOM 3335 C CA . ALA A 1 420 ? 1.103 -14.385 -20.347 1.00 78.56 420 ALA A CA 1
ATOM 3336 C C . ALA A 1 420 ? 1.964 -14.130 -21.586 1.00 78.56 420 ALA A C 1
ATOM 3338 O O . ALA A 1 420 ? 3.063 -14.672 -21.717 1.00 78.56 420 ALA A O 1
ATOM 3339 N N . ALA A 1 421 ? 1.458 -13.295 -22.498 1.00 84.31 421 ALA A N 1
ATOM 3340 C CA . ALA A 1 421 ? 2.137 -12.954 -23.737 1.00 84.31 421 ALA A CA 1
ATOM 3341 C C . ALA A 1 421 ? 3.493 -12.302 -23.445 1.00 84.31 421 ALA A C 1
ATOM 3343 O O . ALA A 1 421 ? 4.508 -12.716 -24.006 1.00 84.31 421 ALA A O 1
ATOM 3344 N N . MET A 1 422 ? 3.533 -11.356 -22.501 1.00 77.56 422 MET A N 1
ATOM 3345 C CA . MET A 1 422 ? 4.773 -10.714 -22.065 1.00 77.56 422 MET A CA 1
ATOM 3346 C C . MET A 1 422 ? 5.780 -11.724 -21.508 1.00 77.56 422 MET A C 1
ATOM 3348 O O . MET A 1 422 ? 6.948 -11.684 -21.890 1.00 77.56 422 MET A O 1
ATOM 3352 N N . GLN A 1 423 ? 5.345 -12.663 -20.659 1.00 72.00 423 GLN A N 1
ATOM 3353 C CA . GLN A 1 423 ? 6.224 -13.709 -20.121 1.00 72.00 423 GLN A CA 1
ATOM 3354 C C . GLN A 1 423 ? 6.788 -14.611 -21.224 1.00 72.00 423 GLN A C 1
ATOM 3356 O O . GLN A 1 423 ? 7.978 -14.930 -21.212 1.00 72.00 423 GLN A O 1
ATOM 3361 N N . VAL A 1 424 ? 5.956 -15.005 -22.190 1.00 80.06 424 VAL A N 1
ATOM 3362 C CA . VAL A 1 424 ? 6.382 -15.809 -23.341 1.00 80.06 424 VAL A CA 1
ATOM 3363 C C . VAL A 1 424 ? 7.415 -15.055 -24.177 1.00 80.06 424 VAL A C 1
ATOM 3365 O O . VAL A 1 424 ? 8.466 -15.612 -24.498 1.00 80.06 424 VAL A O 1
ATOM 3368 N N . PHE A 1 425 ? 7.154 -13.789 -24.509 1.00 83.62 425 PHE A N 1
ATOM 3369 C CA . PHE A 1 425 ? 8.071 -12.979 -25.311 1.00 83.62 425 PHE A CA 1
ATOM 3370 C C . PHE A 1 425 ? 9.389 -12.732 -24.587 1.00 83.62 425 PHE A C 1
ATOM 3372 O O . PHE A 1 425 ? 10.441 -12.962 -25.171 1.00 83.62 425 PHE A O 1
ATOM 3379 N N . ALA A 1 426 ? 9.343 -12.383 -23.301 1.00 71.12 426 ALA A N 1
ATOM 3380 C CA . ALA A 1 426 ? 10.531 -12.163 -22.481 1.00 71.12 426 ALA A CA 1
ATOM 3381 C C . ALA A 1 426 ? 11.434 -13.406 -22.360 1.00 71.12 426 ALA A C 1
ATOM 33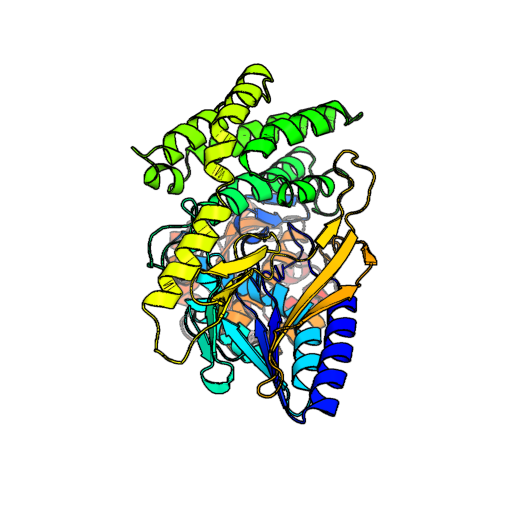83 O O . ALA A 1 426 ? 12.640 -13.275 -22.150 1.00 71.12 426 ALA A O 1
ATOM 3384 N N . LYS A 1 427 ? 10.867 -14.613 -22.486 1.00 71.00 427 LYS A N 1
ATOM 3385 C CA . LYS A 1 427 ? 11.610 -15.885 -22.455 1.00 71.00 427 LYS A CA 1
ATOM 3386 C C . LYS A 1 427 ? 12.049 -16.380 -23.830 1.00 71.00 427 LYS A C 1
ATOM 3388 O O . LYS A 1 427 ? 12.777 -17.365 -23.914 1.00 71.00 427 LYS A O 1
ATOM 3393 N N . THR A 1 428 ? 11.597 -15.745 -24.907 1.00 78.19 428 THR A N 1
ATOM 3394 C CA . THR A 1 428 ? 11.905 -16.199 -26.259 1.00 78.19 428 THR A CA 1
ATOM 3395 C C . THR A 1 428 ? 13.100 -15.427 -26.806 1.00 78.19 428 THR A C 1
ATOM 3397 O O . THR A 1 428 ? 12.972 -14.269 -27.196 1.00 78.19 428 THR A O 1
ATOM 3400 N N . SER A 1 429 ? 14.258 -16.086 -26.910 1.00 80.56 429 SER A N 1
ATOM 3401 C CA . SER A 1 429 ? 15.440 -15.516 -27.568 1.00 80.56 429 SER A CA 1
ATOM 3402 C C . SER A 1 429 ? 15.087 -15.003 -28.965 1.00 80.56 429 SER A C 1
ATOM 3404 O O . SER A 1 429 ? 14.519 -15.738 -29.767 1.00 80.56 429 SER A O 1
ATOM 3406 N N . GLY A 1 430 ? 15.420 -13.745 -29.255 1.00 82.50 430 GLY A N 1
ATOM 3407 C CA . GLY A 1 430 ? 15.082 -13.094 -30.523 1.00 82.50 430 GLY A CA 1
ATOM 3408 C C . GLY A 1 430 ? 13.733 -12.370 -30.546 1.00 82.50 430 GLY A C 1
ATOM 3409 O O . GLY A 1 430 ? 13.358 -11.823 -31.580 1.00 82.50 430 GLY A O 1
ATOM 3410 N N . VAL A 1 431 ? 13.010 -12.312 -29.427 1.00 85.19 431 VAL A N 1
ATOM 3411 C CA . VAL A 1 431 ? 11.876 -11.400 -29.244 1.00 85.19 431 VAL A CA 1
ATOM 3412 C C . VAL A 1 431 ? 12.193 -10.457 -28.090 1.00 85.19 431 VAL A C 1
ATOM 3414 O O . VAL A 1 431 ? 12.518 -10.903 -26.996 1.00 85.19 431 VAL A O 1
ATOM 3417 N N . ALA A 1 432 ? 12.104 -9.150 -28.324 1.00 82.00 432 ALA A N 1
ATOM 3418 C CA . ALA A 1 432 ? 12.315 -8.136 -27.293 1.00 82.00 432 ALA A CA 1
ATOM 3419 C C . ALA A 1 432 ? 11.150 -7.148 -27.282 1.00 82.00 432 ALA A C 1
ATOM 3421 O O . ALA A 1 432 ? 10.836 -6.550 -28.310 1.00 82.00 432 ALA A O 1
ATOM 3422 N N . ILE A 1 433 ? 10.512 -6.953 -26.129 1.00 82.31 433 ILE A N 1
ATOM 3423 C CA . ILE A 1 433 ? 9.448 -5.955 -25.979 1.00 82.31 433 ILE A CA 1
ATOM 3424 C C . ILE A 1 433 ? 10.094 -4.571 -26.022 1.00 82.31 433 ILE A C 1
ATOM 3426 O O . ILE A 1 433 ? 10.930 -4.248 -25.187 1.00 82.31 433 ILE A O 1
ATOM 3430 N N . SER A 1 434 ? 9.736 -3.761 -27.018 1.00 82.38 434 SER A N 1
ATOM 3431 C CA . SER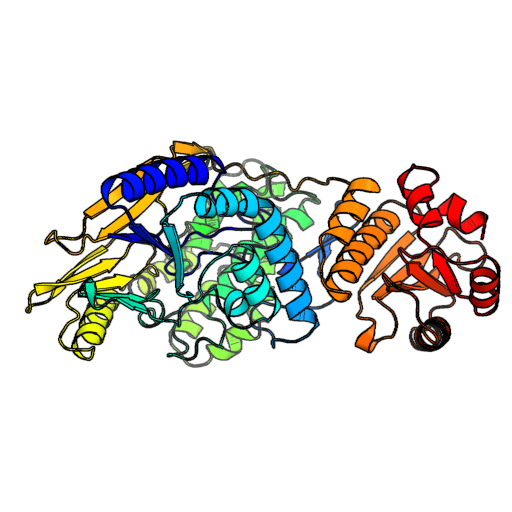 A 1 434 ? 10.311 -2.426 -27.206 1.00 82.38 434 SER A CA 1
ATOM 3432 C C . SER A 1 434 ? 9.426 -1.316 -26.653 1.00 82.38 434 SER A C 1
ATOM 3434 O O . SER A 1 434 ? 9.929 -0.239 -26.340 1.00 82.38 434 SER A O 1
ATOM 3436 N N . ARG A 1 435 ? 8.110 -1.545 -26.550 1.00 80.19 435 ARG A N 1
ATOM 3437 C CA . ARG A 1 435 ? 7.155 -0.560 -26.028 1.00 80.19 435 ARG A CA 1
ATOM 3438 C C . ARG A 1 435 ? 5.848 -1.219 -25.595 1.00 80.19 435 ARG A C 1
ATOM 3440 O O . ARG A 1 435 ? 5.291 -1.992 -26.364 1.00 80.19 435 ARG A O 1
ATOM 3447 N N . LEU A 1 436 ? 5.294 -0.820 -24.452 1.00 78.19 436 LEU A N 1
ATOM 3448 C CA . LEU A 1 436 ? 3.895 -1.094 -24.099 1.00 78.19 436 LEU A CA 1
ATOM 3449 C C . LEU A 1 436 ? 2.996 0.102 -24.433 1.00 78.19 436 LEU A C 1
ATOM 3451 O O . LEU A 1 436 ? 3.413 1.262 -24.389 1.00 78.19 436 LEU A O 1
ATOM 3455 N N . THR A 1 437 ? 1.756 -0.179 -24.810 1.00 81.06 437 THR A N 1
ATOM 3456 C CA . THR A 1 437 ? 0.752 0.797 -25.243 1.00 81.06 437 THR A CA 1
ATOM 3457 C C . THR A 1 437 ? -0.639 0.395 -24.737 1.00 81.06 437 THR A C 1
ATOM 3459 O O . THR A 1 437 ? -0.761 -0.285 -23.726 1.00 81.06 437 THR A O 1
ATOM 3462 N N . HIS A 1 438 ? -1.710 0.884 -25.362 1.00 72.44 438 HIS A N 1
ATOM 3463 C CA . HIS A 1 438 ? -3.070 0.517 -24.988 1.00 72.44 438 HIS A CA 1
ATOM 3464 C C . HIS A 1 438 ? -3.910 0.396 -26.249 1.00 72.44 438 HIS A C 1
ATOM 3466 O O . HIS A 1 438 ? -4.124 1.409 -26.924 1.00 72.44 438 HIS A O 1
ATOM 3472 N N . ALA A 1 439 ? -4.482 -0.785 -26.506 1.00 71.56 439 ALA A N 1
ATOM 3473 C CA . ALA A 1 439 ? -5.261 -1.009 -27.721 1.00 71.56 439 ALA A CA 1
ATOM 3474 C C . ALA A 1 439 ? -6.396 0.005 -27.941 1.00 71.56 439 ALA A C 1
ATOM 3476 O O . ALA A 1 439 ? -6.664 0.366 -29.083 1.00 71.56 439 ALA A O 1
ATOM 3477 N N . GLY A 1 440 ? -7.013 0.546 -26.884 1.00 75.38 440 GLY A N 1
ATOM 3478 C CA . GLY A 1 440 ? -8.032 1.595 -27.010 1.00 75.38 440 GLY A CA 1
ATOM 3479 C C . GLY A 1 440 ? -7.519 2.902 -27.635 1.00 75.38 440 GLY A C 1
ATOM 3480 O O . GLY A 1 440 ? -8.281 3.597 -28.300 1.00 75.38 440 GLY A O 1
ATOM 3481 N N . LYS A 1 441 ? -6.230 3.230 -27.465 1.00 74.88 441 LYS A N 1
ATOM 3482 C CA . LYS A 1 441 ? -5.596 4.439 -28.027 1.00 74.88 441 LYS A CA 1
ATOM 3483 C C . LYS A 1 441 ? -4.843 4.152 -29.325 1.00 74.88 441 LYS A C 1
ATOM 3485 O O . LYS A 1 441 ? -4.901 4.943 -30.267 1.00 74.88 441 LYS A O 1
ATOM 3490 N N . THR A 1 442 ? -4.090 3.056 -29.361 1.00 82.38 442 THR A N 1
ATOM 3491 C CA . THR A 1 442 ? -3.148 2.751 -30.447 1.00 82.38 442 THR A CA 1
ATOM 3492 C C . THR A 1 442 ? -3.647 1.670 -31.392 1.00 82.38 442 THR A C 1
ATOM 3494 O O . THR A 1 442 ? -3.199 1.643 -32.531 1.00 82.38 442 THR A O 1
ATOM 3497 N N . GLY A 1 443 ? -4.591 0.829 -30.962 1.00 88.88 443 GLY A N 1
ATOM 3498 C CA . GLY A 1 443 ? -5.081 -0.341 -31.697 1.00 88.88 443 GLY A CA 1
ATOM 3499 C C . GLY A 1 443 ? -4.254 -1.618 -31.501 1.00 88.88 443 GLY A C 1
ATOM 3500 O O . GLY A 1 443 ? -4.597 -2.641 -32.082 1.00 88.88 443 GLY A O 1
ATOM 3501 N N . PHE A 1 444 ? -3.204 -1.573 -30.678 1.00 91.31 444 PHE A N 1
ATOM 3502 C CA . PHE A 1 444 ? -2.391 -2.709 -30.228 1.00 91.31 444 PHE A CA 1
ATOM 3503 C C . PHE A 1 444 ? -1.948 -2.470 -28.775 1.00 91.31 444 PHE A C 1
ATOM 3505 O O . PHE A 1 444 ? -2.063 -1.348 -28.284 1.00 91.31 444 PHE A O 1
ATOM 3512 N N . ASP A 1 445 ? -1.451 -3.496 -28.093 1.00 86.88 445 ASP A N 1
ATOM 3513 C CA . ASP A 1 445 ? -1.078 -3.444 -26.674 1.00 86.88 445 ASP A CA 1
ATOM 3514 C C . ASP A 1 445 ? 0.430 -3.313 -26.484 1.00 86.88 445 ASP A C 1
ATOM 3516 O O . ASP A 1 445 ? 0.869 -2.607 -25.585 1.00 86.88 445 ASP A O 1
ATOM 3520 N N . MET A 1 446 ? 1.249 -3.848 -27.390 1.00 91.94 446 MET A N 1
ATOM 3521 C CA . MET A 1 446 ? 2.706 -3.694 -27.319 1.00 91.94 446 MET A CA 1
ATOM 3522 C C . MET A 1 446 ? 3.386 -3.709 -28.691 1.00 91.94 446 MET A C 1
ATOM 3524 O O . MET A 1 446 ? 2.820 -4.165 -29.681 1.00 91.94 446 MET A O 1
ATOM 3528 N N . LEU A 1 447 ? 4.612 -3.194 -28.751 1.00 90.81 447 LEU A N 1
ATOM 3529 C CA . LEU A 1 447 ? 5.541 -3.375 -29.860 1.00 90.81 447 LEU A CA 1
ATOM 3530 C C . LEU A 1 447 ? 6.657 -4.309 -29.411 1.00 90.81 447 LEU A C 1
ATOM 3532 O O . LEU A 1 447 ? 7.216 -4.148 -28.323 1.00 90.81 447 LEU A O 1
ATOM 3536 N N . VAL A 1 448 ? 7.006 -5.253 -30.275 1.00 91.25 448 VAL A N 1
ATOM 3537 C CA . VAL A 1 448 ? 8.130 -6.163 -30.060 1.00 91.25 448 VAL A CA 1
ATOM 3538 C C . VAL A 1 448 ? 9.082 -6.098 -31.246 1.00 91.25 448 VAL A C 1
ATOM 3540 O O . VAL A 1 448 ? 8.655 -5.969 -32.389 1.00 91.25 448 VAL A O 1
ATOM 3543 N N . ARG A 1 449 ? 10.385 -6.174 -30.994 1.00 88.62 449 ARG A N 1
ATOM 3544 C CA . ARG A 1 449 ? 11.384 -6.464 -32.023 1.00 88.62 449 ARG A CA 1
ATOM 3545 C C . ARG A 1 449 ? 11.469 -7.969 -32.171 1.00 88.62 449 ARG A C 1
ATOM 3547 O O . ARG A 1 449 ? 11.647 -8.668 -31.176 1.00 88.62 449 ARG A O 1
ATOM 3554 N N . ASN A 1 450 ? 11.337 -8.449 -33.397 1.00 87.31 450 ASN A N 1
ATOM 3555 C CA . ASN A 1 450 ? 11.384 -9.868 -33.702 1.00 87.31 450 ASN A CA 1
ATOM 3556 C C . ASN A 1 450 ? 12.583 -10.163 -34.608 1.00 87.31 450 ASN A C 1
ATOM 3558 O O . ASN A 1 450 ? 12.749 -9.527 -35.639 1.00 87.31 450 ASN A O 1
ATOM 3562 N N . SER A 1 451 ? 13.413 -11.138 -34.260 1.00 83.75 451 SER A N 1
ATOM 3563 C CA . SER A 1 451 ? 14.473 -11.675 -35.122 1.00 83.75 451 SER A CA 1
ATOM 3564 C C . SER A 1 451 ? 14.236 -13.137 -35.508 1.00 83.75 451 SER A C 1
ATOM 3566 O O . SER A 1 451 ? 15.066 -13.739 -36.180 1.00 83.75 451 SER A O 1
ATOM 3568 N N . LEU A 1 452 ? 13.098 -13.719 -35.112 1.00 81.00 452 LEU A N 1
ATOM 3569 C CA . LEU A 1 452 ? 12.803 -15.138 -35.319 1.00 81.00 452 LEU A CA 1
ATOM 3570 C C . LEU A 1 452 ? 12.206 -15.467 -36.681 1.00 81.00 452 LEU A C 1
ATOM 3572 O O . LEU A 1 452 ? 12.469 -16.539 -37.218 1.00 81.00 452 LEU A O 1
ATOM 3576 N N . SER A 1 453 ? 11.336 -14.598 -37.194 1.00 71.00 453 SER A N 1
ATOM 3577 C CA . SER A 1 453 ? 10.617 -14.853 -38.443 1.00 71.00 453 SER A CA 1
ATOM 3578 C C . SER A 1 453 ? 11.379 -14.227 -39.604 1.00 71.00 453 SER A C 1
ATOM 3580 O O . SER A 1 453 ? 11.596 -13.022 -39.555 1.00 71.00 453 SER A O 1
ATOM 3582 N N . PRO A 1 454 ? 11.699 -14.965 -40.680 1.00 68.44 454 PRO A N 1
ATOM 3583 C CA . PRO A 1 454 ? 12.354 -14.399 -41.862 1.00 68.44 454 PRO A CA 1
ATOM 3584 C C . PRO A 1 454 ? 11.613 -13.196 -42.471 1.00 68.44 454 PRO A C 1
ATOM 3586 O O . PRO A 1 454 ? 12.248 -12.281 -42.978 1.00 68.44 454 PRO A O 1
ATOM 3589 N N . ARG A 1 455 ? 10.272 -13.151 -42.374 1.00 66.44 455 ARG A N 1
ATOM 3590 C CA . ARG A 1 455 ? 9.455 -12.016 -42.852 1.00 66.44 455 ARG A CA 1
ATOM 3591 C C . ARG A 1 455 ? 9.490 -10.794 -41.934 1.00 66.44 455 ARG A C 1
ATOM 3593 O O . ARG A 1 455 ? 9.179 -9.693 -42.373 1.00 66.44 455 ARG A O 1
ATOM 3600 N N . ALA A 1 456 ? 9.816 -10.984 -40.660 1.00 62.47 456 ALA A N 1
ATOM 3601 C CA . ALA A 1 456 ? 9.790 -9.934 -39.647 1.00 62.47 456 ALA A CA 1
ATOM 3602 C C . ALA A 1 456 ? 11.145 -9.754 -38.945 1.00 62.47 456 ALA A C 1
ATOM 3604 O O . ALA A 1 456 ? 11.189 -9.107 -37.905 1.00 62.47 456 ALA A O 1
ATOM 3605 N N . ALA A 1 457 ? 12.225 -10.331 -39.479 1.00 64.19 457 ALA A N 1
ATOM 3606 C CA . ALA A 1 457 ? 13.533 -10.342 -38.845 1.00 64.19 457 ALA A CA 1
ATOM 3607 C C . ALA A 1 457 ? 14.120 -8.927 -38.817 1.00 64.19 457 ALA A C 1
ATOM 3609 O O . ALA A 1 457 ? 14.262 -8.284 -39.851 1.00 64.19 457 ALA A O 1
ATOM 3610 N N . GLY A 1 458 ? 14.434 -8.441 -37.616 1.00 62.91 458 GLY A N 1
ATOM 3611 C CA . GLY A 1 458 ? 14.880 -7.066 -37.387 1.00 62.91 458 GLY A CA 1
ATOM 3612 C C . GLY A 1 458 ? 13.739 -6.045 -37.328 1.00 62.91 458 GLY A C 1
ATOM 3613 O O . GLY A 1 458 ? 13.994 -4.870 -37.066 1.00 62.91 458 GLY A O 1
ATOM 3614 N N . ASN A 1 459 ? 12.486 -6.474 -37.508 1.00 79.00 459 ASN A N 1
ATOM 3615 C CA . ASN A 1 459 ? 11.349 -5.572 -37.642 1.00 79.00 459 ASN A CA 1
ATOM 3616 C C . ASN A 1 459 ? 10.576 -5.406 -36.334 1.00 79.00 459 ASN A C 1
ATOM 3618 O O . ASN A 1 459 ? 10.492 -6.302 -35.489 1.00 79.00 459 ASN A O 1
ATOM 3622 N N . THR A 1 460 ? 9.963 -4.232 -36.202 1.00 90.00 460 THR A N 1
ATOM 3623 C CA . THR A 1 460 ? 8.970 -3.953 -35.168 1.00 90.00 460 THR A CA 1
ATOM 3624 C C . THR A 1 460 ? 7.648 -4.627 -35.540 1.00 90.00 460 THR A C 1
ATOM 3626 O O . THR A 1 460 ? 7.122 -4.425 -36.639 1.00 90.00 460 THR A O 1
ATOM 3629 N N . VAL A 1 461 ? 7.101 -5.401 -34.607 1.00 94.25 461 VAL A N 1
ATOM 3630 C CA . VAL A 1 461 ? 5.824 -6.110 -34.710 1.00 94.25 461 VAL A CA 1
ATOM 3631 C C . VAL A 1 461 ? 4.840 -5.509 -33.712 1.00 94.25 461 VAL A C 1
ATOM 3633 O O . VAL A 1 461 ? 5.150 -5.395 -32.526 1.00 94.25 461 VAL A O 1
ATOM 3636 N N . ALA A 1 462 ? 3.652 -5.133 -34.183 1.00 95.50 462 ALA A N 1
ATOM 3637 C CA . ALA A 1 462 ? 2.565 -4.672 -33.322 1.00 95.50 462 ALA A CA 1
ATOM 3638 C C . ALA A 1 462 ? 1.784 -5.863 -32.770 1.00 95.50 462 ALA A C 1
ATOM 3640 O O . ALA A 1 462 ? 1.248 -6.658 -33.535 1.00 95.50 462 ALA A O 1
ATOM 3641 N N . VAL A 1 463 ? 1.703 -5.990 -31.452 1.00 95.62 463 VAL A N 1
ATOM 3642 C CA . VAL A 1 463 ? 1.010 -7.089 -30.786 1.00 95.62 463 VAL A CA 1
ATOM 3643 C C . VAL A 1 463 ? -0.259 -6.569 -30.132 1.00 95.62 463 VAL A C 1
ATOM 3645 O O . VAL A 1 463 ? -0.203 -5.653 -29.315 1.00 95.62 463 VAL A O 1
ATOM 3648 N N . GLN A 1 464 ? -1.394 -7.173 -30.460 1.00 96.19 464 GLN A N 1
ATOM 3649 C CA . GLN A 1 464 ? -2.655 -6.986 -29.751 1.00 96.19 464 GLN A CA 1
ATOM 3650 C C . GLN A 1 464 ? -3.003 -8.255 -28.981 1.00 96.19 464 GLN A C 1
ATOM 3652 O O . GLN A 1 464 ? -2.831 -9.359 -29.499 1.00 96.19 464 GLN A O 1
ATOM 3657 N N . VAL A 1 465 ? -3.512 -8.095 -27.765 1.00 94.19 465 VAL A N 1
ATOM 3658 C CA . VAL A 1 465 ? -3.926 -9.191 -26.898 1.00 94.19 465 VAL A CA 1
ATOM 3659 C C . VAL A 1 465 ? -5.429 -9.110 -26.667 1.00 94.19 465 VAL A C 1
ATOM 3661 O O . VAL A 1 465 ? -5.952 -8.082 -26.239 1.00 94.19 465 VAL A O 1
ATOM 3664 N N . LYS A 1 466 ? -6.139 -10.196 -26.976 1.00 94.12 466 LYS A N 1
ATOM 3665 C CA . LYS A 1 466 ? -7.588 -10.288 -26.796 1.00 94.12 466 LYS A CA 1
ATOM 3666 C C . LYS A 1 466 ? -8.039 -11.689 -26.423 1.00 94.12 466 LYS A C 1
ATOM 3668 O O . LYS A 1 466 ? -7.789 -12.628 -27.169 1.00 94.12 466 LYS A O 1
ATOM 3673 N N . HIS A 1 467 ? -8.793 -11.806 -25.336 1.00 91.38 467 HIS A N 1
ATOM 3674 C CA . HIS A 1 467 ? -9.469 -13.029 -24.922 1.00 91.38 467 HIS A CA 1
ATOM 3675 C C . HIS A 1 467 ? -10.327 -13.572 -26.064 1.00 91.38 467 HIS A C 1
ATOM 3677 O O . HIS A 1 467 ? -10.070 -14.685 -26.516 1.00 91.38 467 HIS A O 1
ATOM 3683 N N . THR A 1 468 ? -11.227 -12.727 -26.579 1.00 91.12 468 THR A N 1
ATOM 3684 C CA . THR A 1 468 ? -12.161 -13.063 -27.658 1.00 91.12 468 THR A CA 1
ATOM 3685 C C . THR A 1 468 ? -11.881 -12.240 -28.917 1.00 91.12 468 THR A C 1
ATOM 3687 O O . THR A 1 468 ? -11.797 -11.007 -28.845 1.00 91.12 468 THR A O 1
ATOM 3690 N N . ILE A 1 469 ? -11.770 -12.884 -30.085 1.00 92.25 469 ILE A N 1
ATOM 3691 C CA . ILE A 1 469 ? -11.635 -12.174 -31.373 1.00 92.25 469 ILE A CA 1
ATOM 3692 C C . ILE A 1 469 ? -13.020 -11.864 -31.945 1.00 92.25 469 ILE A C 1
ATOM 3694 O O . ILE A 1 469 ? -13.815 -12.768 -32.191 1.00 92.25 469 ILE A O 1
ATOM 3698 N N . VAL A 1 470 ? -13.285 -10.593 -32.262 1.00 92.12 470 VAL A N 1
ATOM 3699 C CA . VAL A 1 470 ? -14.534 -10.172 -32.921 1.00 92.12 470 VAL A CA 1
ATOM 3700 C C . VAL A 1 470 ? -14.313 -9.670 -34.348 1.00 92.12 470 VAL A C 1
ATOM 3702 O O . VAL A 1 470 ? -13.215 -9.255 -34.741 1.00 92.12 470 VAL A O 1
ATOM 3705 N N . SER A 1 471 ? -15.388 -9.671 -35.143 1.00 88.69 471 SER A N 1
ATOM 3706 C CA . SER A 1 471 ? -15.402 -9.105 -36.496 1.00 88.69 471 SER A CA 1
ATOM 3707 C C . SER A 1 471 ? -14.840 -7.681 -36.506 1.00 88.69 471 SER A C 1
ATOM 3709 O O . SER A 1 471 ? -15.290 -6.804 -35.772 1.00 88.69 471 SER A O 1
ATOM 3711 N N . GLY A 1 472 ? -13.834 -7.449 -37.349 1.00 90.50 472 GLY A N 1
ATOM 3712 C CA . GLY A 1 472 ? -13.172 -6.150 -37.493 1.00 90.50 472 GLY A CA 1
ATOM 3713 C C . GLY A 1 472 ? -11.874 -5.986 -36.697 1.00 90.50 472 GLY A C 1
ATOM 3714 O O . GLY A 1 472 ? -11.109 -5.075 -37.009 1.00 90.50 472 GLY A O 1
ATOM 3715 N N . ASP A 1 473 ? -11.554 -6.873 -35.748 1.00 92.12 473 ASP A N 1
ATOM 3716 C CA . ASP A 1 473 ? -10.294 -6.797 -34.987 1.00 92.12 473 ASP A CA 1
ATOM 3717 C C . ASP A 1 473 ? -9.063 -6.843 -35.883 1.00 92.12 473 ASP A C 1
ATOM 3719 O O . ASP A 1 473 ? -8.205 -5.969 -35.794 1.00 92.12 473 ASP A O 1
ATOM 3723 N N . LEU A 1 474 ? -9.031 -7.775 -36.835 1.00 93.94 474 LEU A N 1
ATOM 3724 C CA . LEU A 1 474 ? -7.927 -7.893 -37.789 1.00 93.94 474 LEU A CA 1
ATOM 3725 C C . LEU A 1 474 ? -7.735 -6.620 -38.624 1.00 93.94 474 LEU A C 1
ATOM 3727 O O . LEU A 1 474 ? -6.606 -6.203 -38.867 1.00 93.94 474 LEU A O 1
ATOM 3731 N N . ALA A 1 475 ? -8.829 -5.979 -39.047 1.00 93.25 475 ALA A N 1
ATOM 3732 C CA . ALA A 1 475 ? -8.762 -4.744 -39.826 1.00 93.25 475 ALA A CA 1
ATOM 3733 C C . ALA A 1 475 ? -8.269 -3.563 -38.973 1.00 93.25 475 ALA A C 1
ATOM 3735 O O . ALA A 1 475 ? -7.459 -2.756 -39.435 1.00 93.25 475 ALA A O 1
ATOM 3736 N N . ARG A 1 476 ? -8.725 -3.476 -37.714 1.00 94.00 476 ARG A N 1
ATOM 3737 C CA . ARG A 1 476 ? -8.265 -2.462 -36.755 1.00 94.00 476 ARG A CA 1
ATOM 3738 C C . ARG A 1 476 ? -6.785 -2.624 -36.441 1.00 94.00 476 ARG A C 1
ATOM 3740 O O . ARG A 1 476 ? -6.054 -1.640 -36.538 1.00 94.00 476 ARG A O 1
ATOM 3747 N N . LEU A 1 477 ? -6.351 -3.848 -36.142 1.00 94.75 477 LEU A N 1
ATOM 3748 C CA . LEU A 1 477 ? -4.952 -4.159 -35.878 1.00 94.75 477 LEU A CA 1
ATOM 3749 C C . LEU A 1 477 ? -4.089 -3.819 -37.090 1.00 94.75 477 LEU A C 1
ATOM 3751 O O . LEU A 1 477 ? -3.131 -3.077 -36.954 1.00 94.75 477 LEU A O 1
ATOM 3755 N N . GLN A 1 478 ? -4.482 -4.229 -38.297 1.00 94.50 478 GLN A N 1
ATOM 3756 C CA . GLN A 1 478 ? -3.739 -3.899 -39.517 1.00 94.50 478 GLN A CA 1
ATOM 3757 C C . GLN A 1 478 ? -3.577 -2.381 -39.723 1.00 94.50 478 GLN A C 1
ATOM 3759 O O . GLN A 1 478 ? -2.495 -1.904 -40.076 1.00 94.50 478 GLN A O 1
ATOM 3764 N N . LYS A 1 479 ? -4.639 -1.597 -39.493 1.00 94.06 479 LYS A N 1
ATOM 3765 C CA . LYS A 1 479 ? -4.579 -0.127 -39.562 1.00 94.06 479 LYS A CA 1
ATOM 3766 C C . LYS A 1 479 ? -3.618 0.440 -38.511 1.00 94.06 479 LYS A C 1
ATOM 3768 O O . LYS A 1 479 ? -2.843 1.348 -38.807 1.00 94.06 479 LYS A O 1
ATOM 3773 N N . ALA A 1 480 ? -3.669 -0.103 -37.300 1.00 92.06 480 ALA A N 1
ATOM 3774 C CA . ALA A 1 480 ? -2.829 0.291 -36.181 1.00 92.06 480 ALA A CA 1
ATOM 3775 C C . ALA A 1 480 ? -1.345 -0.035 -36.413 1.00 92.06 480 ALA A C 1
ATOM 3777 O O . ALA A 1 480 ? -0.486 0.812 -36.176 1.00 92.06 480 ALA A O 1
ATOM 3778 N N . THR A 1 481 ? -1.054 -1.209 -36.972 1.00 93.50 481 THR A N 1
ATOM 3779 C CA . THR A 1 481 ? 0.283 -1.657 -37.378 1.00 93.50 481 THR A CA 1
ATOM 3780 C C . THR A 1 481 ? 0.918 -0.675 -38.358 1.00 93.50 481 THR A C 1
ATOM 3782 O O . THR A 1 481 ? 2.033 -0.215 -38.118 1.00 93.50 481 THR A O 1
ATOM 3785 N N . LYS A 1 482 ? 0.175 -0.253 -39.395 1.00 92.19 482 LYS A N 1
ATOM 3786 C CA . LYS A 1 482 ? 0.643 0.774 -40.344 1.00 92.19 482 LYS A CA 1
ATOM 3787 C C . LYS A 1 482 ? 0.946 2.104 -39.652 1.00 92.19 482 LYS A C 1
ATOM 3789 O O . LYS A 1 482 ? 1.981 2.704 -39.911 1.00 92.19 482 LYS A O 1
ATOM 3794 N N . LYS A 1 483 ? 0.067 2.555 -38.748 1.00 90.94 483 LYS A N 1
ATOM 3795 C CA . LYS A 1 483 ? 0.251 3.809 -37.993 1.00 90.94 483 LYS A CA 1
ATOM 3796 C C . LYS A 1 483 ? 1.482 3.774 -37.080 1.00 90.94 483 LYS A C 1
ATOM 3798 O O . LYS A 1 483 ? 2.092 4.809 -36.846 1.00 90.94 483 LYS A O 1
ATOM 3803 N N . ALA A 1 484 ? 1.832 2.602 -36.559 1.00 88.62 484 ALA A N 1
ATOM 3804 C CA . ALA A 1 484 ? 3.009 2.405 -35.719 1.00 88.62 484 ALA A CA 1
ATOM 3805 C C . ALA A 1 484 ? 4.310 2.212 -36.513 1.00 88.62 484 ALA A C 1
ATOM 3807 O O . ALA A 1 484 ? 5.344 1.950 -35.899 1.00 88.62 484 ALA A O 1
ATOM 3808 N N . SER A 1 485 ? 4.259 2.270 -37.850 1.00 91.00 485 SER A N 1
ATOM 3809 C CA . SER A 1 485 ? 5.367 1.881 -38.733 1.00 91.00 485 SER A CA 1
ATOM 3810 C C . SER A 1 485 ? 5.895 0.469 -38.439 1.00 91.00 485 SER A C 1
ATOM 3812 O O . SER A 1 485 ? 7.063 0.162 -38.673 1.00 91.00 485 SER A O 1
ATOM 3814 N N . ALA A 1 486 ? 5.033 -0.399 -37.902 1.00 89.88 486 ALA A N 1
ATOM 3815 C CA . ALA A 1 486 ? 5.323 -1.810 -37.731 1.00 89.88 486 ALA A CA 1
ATOM 3816 C C . ALA A 1 486 ? 5.074 -2.526 -39.063 1.00 89.88 486 ALA A C 1
ATOM 3818 O O . ALA A 1 486 ? 4.144 -2.197 -39.801 1.00 89.88 486 ALA A O 1
ATOM 3819 N N . GLN A 1 487 ? 5.912 -3.505 -39.383 1.00 89.06 487 GLN A N 1
ATOM 3820 C CA . GLN A 1 487 ? 5.840 -4.200 -40.674 1.00 89.06 487 GLN A CA 1
ATOM 3821 C C . GLN A 1 487 ? 4.932 -5.431 -40.619 1.00 89.06 487 GLN A C 1
ATOM 3823 O O . GLN A 1 487 ? 4.438 -5.900 -41.642 1.00 89.06 487 GLN A O 1
ATOM 3828 N N . HIS A 1 488 ? 4.686 -5.930 -39.407 1.00 94.44 488 HIS A N 1
ATOM 3829 C CA . HIS A 1 488 ? 3.879 -7.113 -39.143 1.00 94.44 488 HIS A CA 1
ATOM 3830 C C . HIS A 1 488 ? 3.078 -6.938 -37.854 1.00 94.44 488 HIS A C 1
ATOM 3832 O O . HIS A 1 488 ? 3.411 -6.092 -37.016 1.00 94.44 488 HIS A O 1
ATOM 3838 N N . ALA A 1 489 ? 2.033 -7.743 -37.676 1.00 95.12 489 ALA A N 1
ATOM 3839 C CA . ALA A 1 489 ? 1.243 -7.751 -36.452 1.00 95.12 489 ALA A CA 1
ATOM 3840 C C . ALA A 1 489 ? 1.078 -9.155 -35.871 1.00 95.12 489 ALA A C 1
ATOM 3842 O O . ALA A 1 489 ? 0.956 -10.127 -36.616 1.00 95.12 489 ALA A O 1
ATOM 3843 N N . TRP A 1 490 ? 1.004 -9.254 -34.546 1.00 96.00 490 TRP A N 1
ATOM 3844 C CA . TRP A 1 490 ? 0.589 -10.459 -33.833 1.00 96.00 490 TRP A CA 1
ATOM 3845 C C . TRP A 1 490 ? -0.723 -10.204 -33.095 1.00 96.00 490 TRP A C 1
ATOM 3847 O O . TRP A 1 490 ? -0.870 -9.195 -32.413 1.00 96.00 490 TRP A O 1
ATOM 3857 N N . LEU A 1 491 ? -1.672 -11.127 -33.213 1.00 96.44 491 LEU A N 1
ATOM 3858 C CA . LEU A 1 491 ? -2.892 -11.138 -32.411 1.00 96.44 491 LEU A CA 1
ATOM 3859 C C . LEU A 1 491 ? -2.838 -12.345 -31.478 1.00 96.44 491 LEU A C 1
ATOM 3861 O O . LEU A 1 491 ? -2.941 -13.481 -31.938 1.00 96.44 491 LEU A O 1
ATOM 3865 N N . VAL A 1 492 ? -2.640 -12.100 -30.186 1.00 95.50 492 VAL A N 1
ATOM 3866 C CA . VAL A 1 492 ? -2.610 -13.140 -29.154 1.00 95.50 492 VAL A CA 1
ATOM 3867 C C . VAL A 1 492 ? -4.014 -13.324 -28.609 1.00 95.50 492 VAL A C 1
ATOM 3869 O O . VAL A 1 492 ? -4.626 -12.359 -28.150 1.00 95.50 492 VAL A O 1
ATOM 3872 N N . THR A 1 493 ? -4.521 -14.552 -28.657 1.00 94.88 493 THR A N 1
ATOM 3873 C CA . THR A 1 493 ? -5.862 -14.869 -28.176 1.00 94.88 493 THR A CA 1
ATOM 3874 C C . THR A 1 493 ? -5.923 -16.201 -27.452 1.00 94.88 493 THR A C 1
ATOM 3876 O O . THR A 1 493 ? -5.202 -17.139 -27.781 1.00 94.88 493 THR A O 1
ATOM 3879 N N . SER A 1 494 ? -6.808 -16.285 -26.466 1.00 90.88 494 SER A N 1
ATOM 3880 C CA . SER A 1 494 ? -7.173 -17.544 -25.818 1.00 90.88 494 SER A CA 1
ATOM 3881 C C . SER A 1 494 ? -8.284 -18.297 -26.548 1.00 90.88 494 SER A C 1
ATOM 3883 O O . SER A 1 494 ? -8.607 -19.408 -26.139 1.00 90.88 494 SER A O 1
ATOM 3885 N N . ASP A 1 495 ? -8.876 -17.722 -27.597 1.00 92.06 495 ASP A N 1
ATOM 3886 C CA . ASP A 1 495 ? -9.796 -18.447 -28.470 1.00 92.06 495 ASP A CA 1
ATOM 3887 C C . ASP A 1 495 ? -9.047 -19.466 -29.326 1.00 92.06 495 ASP A C 1
ATOM 3889 O O . ASP A 1 495 ? -7.882 -19.279 -29.682 1.00 92.06 495 ASP A O 1
ATOM 3893 N N . LYS A 1 496 ? -9.739 -20.535 -29.724 1.00 92.06 496 LYS A N 1
ATOM 3894 C CA . LYS A 1 496 ? -9.293 -21.375 -30.839 1.00 92.06 496 LYS A CA 1
ATOM 3895 C C . LYS A 1 496 ? -9.710 -20.725 -32.147 1.00 92.06 496 LYS A C 1
ATOM 3897 O O . LYS A 1 496 ? -10.880 -20.398 -32.336 1.00 92.06 496 LYS A O 1
ATOM 3902 N N . VAL A 1 497 ? -8.769 -20.579 -33.076 1.00 93.62 497 VAL A N 1
ATOM 3903 C CA . VAL A 1 497 ? -9.025 -19.867 -34.332 1.00 93.62 497 VAL A CA 1
ATOM 3904 C C . VAL A 1 497 ? -8.887 -20.813 -35.516 1.00 93.62 497 VAL A C 1
ATOM 3906 O O . VAL A 1 497 ? -7.875 -21.496 -35.673 1.00 93.62 497 VAL A O 1
ATOM 3909 N N . SER A 1 498 ? -9.907 -20.838 -36.379 1.00 94.06 498 SER A N 1
ATOM 3910 C CA . SER A 1 498 ? -9.916 -21.710 -37.558 1.00 94.06 498 SER A CA 1
ATOM 3911 C C . SER A 1 498 ? -8.735 -21.424 -38.496 1.00 94.06 498 SER A C 1
ATOM 3913 O O . SER A 1 498 ? -8.298 -20.277 -38.637 1.00 94.06 498 SER A O 1
ATOM 3915 N N . GLN A 1 499 ? -8.257 -22.449 -39.208 1.00 93.50 499 GLN A N 1
ATOM 3916 C CA . GLN A 1 499 ? -7.172 -22.291 -40.186 1.00 93.50 499 GLN A CA 1
ATOM 3917 C C . GLN A 1 499 ? -7.527 -21.301 -41.301 1.00 93.50 499 GLN A C 1
ATOM 3919 O O . GLN A 1 499 ? -6.683 -20.515 -41.719 1.00 93.50 499 GLN A O 1
ATOM 3924 N N . ARG A 1 500 ? -8.799 -21.258 -41.722 1.00 93.88 500 ARG A N 1
ATOM 3925 C CA . ARG A 1 500 ? -9.292 -20.271 -42.693 1.00 93.88 500 ARG A CA 1
ATOM 3926 C C . ARG A 1 500 ? -9.115 -18.841 -42.179 1.00 93.88 500 ARG A C 1
ATOM 3928 O O . ARG A 1 500 ? -8.645 -17.979 -42.918 1.00 93.88 500 ARG A O 1
ATOM 3935 N N . THR A 1 501 ? -9.461 -18.587 -40.916 1.00 92.75 501 THR A N 1
ATOM 3936 C CA . THR A 1 501 ? -9.288 -17.269 -40.288 1.00 92.75 501 THR A CA 1
ATOM 3937 C C . THR A 1 501 ? -7.809 -16.919 -40.133 1.00 92.75 501 THR A C 1
ATOM 3939 O O . THR A 1 501 ? -7.427 -15.787 -40.426 1.00 92.75 501 THR A O 1
ATOM 3942 N N . LYS A 1 502 ? -6.963 -17.882 -39.740 1.00 94.19 502 LYS A N 1
ATOM 3943 C CA . LYS A 1 502 ? -5.505 -17.692 -39.657 1.00 94.19 502 LYS A CA 1
ATOM 3944 C C . LYS A 1 502 ? -4.902 -17.349 -41.017 1.00 94.19 502 LYS A C 1
ATOM 3946 O O . LYS A 1 502 ? -4.173 -16.369 -41.108 1.00 94.19 502 LYS A O 1
ATOM 3951 N N . ALA A 1 503 ? -5.268 -18.070 -42.075 1.00 92.50 503 ALA A N 1
ATOM 3952 C CA . ALA A 1 503 ? -4.816 -17.790 -43.437 1.00 92.50 503 ALA A CA 1
ATOM 3953 C C . ALA A 1 503 ? -5.265 -16.398 -43.918 1.00 92.50 503 ALA A C 1
ATOM 3955 O O . ALA A 1 503 ? -4.470 -15.642 -44.475 1.00 92.50 503 ALA A O 1
ATOM 3956 N N . ALA A 1 504 ? -6.517 -16.016 -43.643 1.00 92.12 504 ALA A N 1
ATOM 3957 C CA . ALA A 1 504 ? -7.037 -14.693 -43.986 1.00 92.12 504 ALA A CA 1
ATOM 3958 C C . ALA A 1 504 ? -6.343 -13.555 -43.213 1.00 92.12 504 ALA A C 1
ATOM 3960 O O . ALA A 1 504 ? -6.125 -12.476 -43.766 1.00 92.12 504 ALA A O 1
ATOM 3961 N N . ALA A 1 505 ? -5.994 -13.779 -41.944 1.00 93.88 505 ALA A N 1
ATOM 3962 C CA . ALA A 1 505 ? -5.205 -12.844 -41.146 1.00 93.88 505 ALA A CA 1
ATOM 3963 C C . ALA A 1 505 ? -3.763 -12.746 -41.663 1.00 93.88 505 ALA A C 1
ATOM 3965 O O . ALA A 1 505 ? -3.238 -11.646 -41.835 1.00 93.88 505 ALA A O 1
ATOM 3966 N N . PHE A 1 506 ? -3.159 -13.886 -41.996 1.00 92.62 506 PHE A N 1
ATOM 3967 C CA . PHE A 1 506 ? -1.795 -13.964 -42.500 1.00 92.62 506 PHE A CA 1
ATOM 3968 C C . PHE A 1 506 ? -1.632 -13.231 -43.833 1.00 92.62 506 PHE A C 1
ATOM 3970 O O . PHE A 1 506 ? -0.685 -12.465 -43.998 1.00 92.62 506 PHE A O 1
ATOM 3977 N N . ALA A 1 507 ? -2.611 -13.347 -44.738 1.00 92.00 507 ALA A N 1
ATOM 3978 C CA . ALA A 1 507 ? -2.672 -12.569 -45.979 1.00 92.00 507 ALA A CA 1
ATOM 3979 C C . ALA A 1 507 ? -2.715 -11.041 -45.751 1.00 92.00 507 ALA A C 1
ATOM 3981 O O . ALA A 1 507 ? -2.452 -10.265 -46.666 1.00 92.00 507 ALA A O 1
ATOM 3982 N N . LYS A 1 508 ? -3.035 -10.594 -44.529 1.00 92.31 508 LYS A N 1
ATOM 3983 C CA . LYS A 1 508 ? -3.052 -9.186 -44.106 1.00 92.31 508 LYS A CA 1
ATOM 3984 C C . LYS A 1 508 ? -1.840 -8.795 -43.251 1.00 92.31 508 LYS A C 1
ATOM 3986 O O . LYS A 1 508 ? -1.882 -7.741 -42.616 1.00 92.31 508 LYS A O 1
ATOM 3991 N N . ASN A 1 509 ? -0.779 -9.607 -43.240 1.00 92.69 509 ASN A N 1
ATOM 3992 C CA . ASN A 1 509 ? 0.402 -9.457 -42.378 1.00 92.69 509 ASN A CA 1
ATOM 3993 C C . ASN A 1 509 ? 0.061 -9.477 -40.878 1.00 92.69 509 ASN A C 1
ATOM 3995 O O . ASN A 1 509 ? 0.636 -8.736 -40.079 1.00 92.69 509 ASN A O 1
ATOM 3999 N N . VAL A 1 510 ? -0.897 -10.327 -40.494 1.00 94.38 510 VAL A N 1
ATOM 4000 C CA . VAL A 1 510 ? -1.257 -10.580 -39.096 1.00 94.38 510 VAL A CA 1
ATOM 4001 C C . VAL A 1 510 ? -1.084 -12.066 -38.785 1.00 94.38 510 VAL A C 1
ATOM 4003 O O . VAL A 1 510 ? -1.763 -12.907 -39.366 1.00 94.38 510 VAL A O 1
ATOM 4006 N N . THR A 1 511 ? -0.211 -12.406 -37.838 1.00 94.75 511 THR A N 1
ATOM 4007 C CA . THR A 1 511 ? -0.104 -13.772 -37.297 1.00 94.75 511 THR A CA 1
ATOM 4008 C C . THR A 1 511 ? -0.985 -13.900 -36.061 1.00 94.75 511 THR A C 1
ATOM 4010 O O . THR A 1 511 ? -0.877 -13.094 -35.140 1.00 94.75 511 THR A O 1
ATOM 4013 N N . ILE A 1 512 ? -1.840 -14.921 -36.012 1.00 95.12 512 ILE A N 1
ATOM 4014 C CA . ILE A 1 512 ? -2.675 -15.193 -34.838 1.00 95.12 512 ILE A CA 1
ATOM 4015 C C . ILE A 1 512 ? -1.997 -16.255 -33.969 1.00 95.12 512 ILE A C 1
ATOM 4017 O O . ILE A 1 512 ? -1.774 -17.379 -34.420 1.00 95.12 512 ILE A O 1
ATOM 4021 N N . LEU A 1 513 ? -1.704 -15.897 -32.720 1.00 94.00 513 LEU A N 1
ATOM 4022 C CA . LEU A 1 513 ? -1.219 -16.791 -31.670 1.00 94.00 513 LEU A CA 1
ATOM 4023 C C . LEU A 1 513 ? -2.416 -17.176 -30.794 1.00 94.00 513 LEU A C 1
ATOM 4025 O O . LEU A 1 513 ? -2.726 -16.502 -29.817 1.00 94.00 513 LEU A O 1
ATOM 4029 N N . ASP A 1 514 ? -3.127 -18.216 -31.213 1.00 93.25 514 ASP A N 1
ATOM 4030 C CA . ASP A 1 514 ? -4.367 -18.681 -30.589 1.00 93.25 514 ASP A CA 1
ATOM 4031 C C . ASP A 1 514 ? -4.130 -19.662 -29.427 1.00 93.25 514 ASP A C 1
ATOM 4033 O O . ASP A 1 514 ? -2.983 -20.007 -29.130 1.00 93.25 514 ASP A O 1
ATOM 4037 N N . ALA A 1 515 ? -5.203 -20.163 -28.804 1.00 87.44 515 ALA A N 1
ATOM 4038 C CA . ALA A 1 515 ? -5.125 -21.047 -27.636 1.00 87.44 515 ALA A CA 1
ATOM 4039 C C . ALA A 1 515 ? -4.182 -22.244 -27.843 1.00 87.44 515 ALA A C 1
ATOM 4041 O O . ALA A 1 515 ? -3.321 -22.526 -27.011 1.00 87.44 515 ALA A O 1
ATOM 4042 N N . ASP A 1 516 ? -4.297 -22.928 -28.986 1.00 86.44 516 ASP A N 1
ATOM 4043 C CA . ASP A 1 516 ? -3.468 -24.095 -29.309 1.00 86.44 516 ASP A CA 1
ATOM 4044 C C . ASP A 1 516 ? -1.994 -23.709 -29.489 1.00 86.44 516 ASP A C 1
ATOM 4046 O O . ASP A 1 516 ? -1.078 -24.477 -29.177 1.00 86.44 516 ASP A O 1
ATOM 4050 N N . THR A 1 517 ? -1.738 -22.507 -29.997 1.00 86.50 517 THR A N 1
ATOM 4051 C CA . THR A 1 517 ? -0.386 -21.974 -30.145 1.00 86.50 517 THR A CA 1
ATOM 4052 C C . THR A 1 517 ? 0.214 -21.626 -28.787 1.00 86.50 517 THR A C 1
ATOM 4054 O O . THR A 1 517 ? 1.326 -22.067 -28.498 1.00 86.50 517 THR A O 1
ATOM 4057 N N . ILE A 1 518 ? -0.538 -20.942 -27.924 1.00 82.69 518 ILE A N 1
ATOM 4058 C CA . ILE A 1 518 ? -0.127 -20.615 -26.553 1.00 82.69 518 ILE A CA 1
ATOM 4059 C C . ILE A 1 518 ? 0.176 -21.896 -25.769 1.00 82.69 518 ILE A C 1
ATOM 4061 O O . ILE A 1 518 ? 1.263 -22.022 -25.207 1.00 82.69 518 ILE A O 1
ATOM 4065 N N . CYS A 1 519 ? -0.713 -22.893 -25.821 1.00 78.00 519 CYS A N 1
ATOM 4066 C CA . CYS A 1 519 ? -0.518 -24.194 -25.179 1.00 78.00 519 CYS A CA 1
ATOM 4067 C C . CYS A 1 519 ? 0.759 -24.901 -25.657 1.00 78.00 519 CYS A C 1
ATOM 4069 O O . CYS A 1 519 ? 1.497 -25.469 -24.853 1.00 78.00 519 CYS A O 1
ATOM 4071 N N . ARG A 1 520 ? 1.056 -24.875 -26.964 1.00 81.19 520 ARG A N 1
ATOM 4072 C CA . ARG A 1 520 ? 2.289 -25.479 -27.503 1.00 81.19 520 ARG A CA 1
ATOM 4073 C C . ARG A 1 520 ? 3.542 -24.753 -27.022 1.00 81.19 520 ARG A C 1
ATOM 4075 O O . ARG A 1 520 ? 4.517 -25.416 -26.669 1.00 81.19 520 ARG A O 1
ATOM 4082 N N . VAL A 1 521 ? 3.518 -23.420 -27.003 1.00 80.19 521 VAL A N 1
ATOM 4083 C CA . VAL A 1 521 ? 4.644 -22.608 -26.524 1.00 80.19 521 VAL A CA 1
ATOM 4084 C C . VAL A 1 521 ? 4.888 -22.853 -25.038 1.00 80.19 521 VAL A C 1
ATOM 4086 O O . VAL A 1 521 ? 6.026 -23.102 -24.644 1.00 80.19 521 VAL A O 1
ATOM 4089 N N . ALA A 1 522 ? 3.825 -22.875 -24.238 1.00 68.88 522 ALA A N 1
ATOM 4090 C CA . ALA A 1 522 ? 3.901 -23.109 -22.804 1.00 68.88 522 ALA A CA 1
ATOM 4091 C C . ALA A 1 522 ? 4.363 -24.537 -22.444 1.00 68.88 522 ALA A C 1
ATOM 4093 O O . ALA A 1 522 ? 5.033 -24.724 -21.434 1.00 68.88 522 ALA A O 1
ATOM 4094 N N . ARG A 1 523 ? 4.115 -25.534 -23.307 1.00 74.44 523 ARG A N 1
ATOM 4095 C CA . ARG A 1 523 ? 4.676 -26.901 -23.203 1.00 74.44 523 ARG A CA 1
ATOM 4096 C C . ARG A 1 523 ? 6.124 -27.027 -23.703 1.00 74.44 523 ARG A C 1
ATOM 4098 O O . ARG A 1 523 ? 6.593 -28.134 -23.949 1.00 74.44 523 ARG A O 1
ATOM 4105 N N . GLY A 1 524 ? 6.824 -25.914 -23.918 1.00 73.19 524 GLY A N 1
ATOM 4106 C CA . GLY A 1 524 ? 8.247 -25.916 -24.262 1.00 73.19 524 GLY A CA 1
ATOM 4107 C C . GLY A 1 524 ? 8.569 -26.133 -25.743 1.00 73.19 524 GLY A C 1
ATOM 4108 O O . GLY A 1 524 ? 9.743 -26.186 -26.093 1.00 73.19 524 GLY A O 1
ATOM 4109 N N . ARG A 1 525 ? 7.579 -26.184 -26.653 1.00 73.31 525 ARG A N 1
ATOM 4110 C CA . ARG A 1 525 ? 7.874 -26.236 -28.104 1.00 73.31 525 ARG A CA 1
ATOM 4111 C C . ARG A 1 525 ? 8.446 -24.917 -28.646 1.00 73.31 525 ARG A C 1
ATOM 4113 O O . ARG A 1 525 ? 8.930 -24.888 -29.772 1.00 73.31 525 ARG A O 1
ATOM 4120 N N . GLY A 1 526 ? 8.427 -23.853 -27.837 1.00 77.25 526 GLY A N 1
ATOM 4121 C CA . GLY A 1 526 ? 9.041 -22.558 -28.122 1.00 77.25 526 GLY A CA 1
ATOM 4122 C C . GLY A 1 526 ? 8.266 -21.722 -29.144 1.00 77.25 526 GLY A C 1
ATOM 4123 O O . GLY A 1 526 ? 7.715 -22.231 -30.121 1.00 77.25 526 GLY A O 1
ATOM 4124 N N . LEU A 1 527 ? 8.244 -20.402 -28.946 1.00 82.56 527 LEU A N 1
ATOM 4125 C CA . LEU A 1 527 ? 7.570 -19.472 -29.858 1.00 82.56 527 LEU A CA 1
ATOM 4126 C C . LEU A 1 527 ? 8.191 -19.485 -31.264 1.00 82.56 527 LEU A C 1
ATOM 4128 O O . LEU A 1 527 ? 7.471 -19.351 -32.247 1.00 82.56 527 LEU A O 1
ATOM 4132 N N . LYS A 1 528 ? 9.500 -19.739 -31.385 1.00 80.38 528 LYS A N 1
ATOM 4133 C CA . LYS A 1 528 ? 10.174 -19.894 -32.684 1.00 80.38 528 LYS A CA 1
ATOM 4134 C C . LYS A 1 528 ? 9.552 -21.012 -33.528 1.00 80.38 528 LYS A C 1
ATOM 4136 O O . LYS A 1 528 ? 9.235 -20.780 -34.686 1.00 80.38 528 LYS A O 1
ATOM 4141 N N . SER A 1 529 ? 9.330 -22.196 -32.952 1.00 79.94 529 SER A N 1
ATOM 4142 C CA . SER A 1 529 ? 8.687 -23.310 -33.666 1.00 79.94 529 SER A CA 1
ATOM 4143 C C . SER A 1 529 ? 7.255 -22.963 -34.062 1.00 79.94 529 SER A C 1
ATOM 4145 O O . SER A 1 529 ? 6.830 -23.236 -35.181 1.00 79.94 529 SER A O 1
ATOM 4147 N N . ALA A 1 530 ? 6.511 -22.306 -33.169 1.00 81.44 530 ALA A N 1
ATOM 4148 C CA . ALA A 1 530 ? 5.161 -21.851 -33.474 1.00 81.44 530 ALA A CA 1
ATOM 4149 C C . ALA A 1 530 ? 5.131 -20.862 -34.651 1.00 81.44 530 ALA A C 1
ATOM 4151 O O . ALA A 1 530 ? 4.290 -21.010 -35.529 1.00 81.44 530 ALA A O 1
ATOM 4152 N N . LEU A 1 531 ? 6.060 -19.903 -34.690 1.00 81.31 531 LEU A N 1
ATOM 4153 C CA . LEU A 1 531 ? 6.153 -18.898 -35.752 1.00 81.31 531 LEU A CA 1
ATOM 4154 C C . LEU A 1 531 ? 6.714 -19.439 -37.072 1.00 81.31 531 LEU A C 1
ATOM 4156 O O . LEU A 1 531 ? 6.421 -18.859 -38.105 1.00 81.31 531 LEU A O 1
ATOM 4160 N N . LEU A 1 532 ? 7.526 -20.501 -37.055 1.00 76.88 532 LEU A N 1
ATOM 4161 C CA . LEU A 1 532 ? 8.029 -21.146 -38.277 1.00 76.88 532 LEU A CA 1
ATOM 4162 C C . LEU A 1 532 ? 6.980 -22.042 -38.953 1.00 76.88 532 LEU A C 1
ATOM 4164 O O . LEU A 1 532 ? 7.087 -22.310 -40.144 1.00 76.88 532 LEU A O 1
ATOM 4168 N N . ASN A 1 533 ? 5.986 -22.509 -38.195 1.00 67.75 533 ASN A N 1
ATOM 4169 C CA . ASN A 1 533 ? 4.890 -23.347 -38.691 1.00 67.75 533 ASN A CA 1
ATOM 4170 C C . ASN A 1 533 ? 3.666 -22.537 -39.172 1.00 67.75 533 ASN A C 1
ATOM 4172 O O . ASN A 1 533 ? 2.654 -23.138 -39.536 1.00 67.75 533 ASN A O 1
ATOM 4176 N N . LEU A 1 534 ? 3.728 -21.204 -39.098 1.00 65.25 534 LEU A N 1
ATOM 4177 C CA . LEU A 1 534 ? 2.688 -20.252 -39.506 1.00 65.25 534 LEU A CA 1
ATOM 4178 C C . LEU A 1 534 ? 3.205 -19.418 -40.676 1.00 65.25 534 LEU A C 1
ATOM 4180 O O . LEU A 1 534 ? 2.394 -19.159 -41.589 1.00 65.25 534 LEU A O 1
#

Radius of gyration: 25.59 Å; chains: 1; bounding box: 57×56×76 Å

Foldseek 3Di:
DEKEFEQQAQWLLQQAFHDDLVVLVLVLVVVLVVCVVVVAYEYEYAANNYQLLRDCLQFFDQFLLFTDGAQDNDAPQDDPDDVNLLSVLVGLVSSCVRCVVSLVSNVVRRRYAYEYQYDLSCLCLPPPPSNVVSCVSSVYHYDYQWDDDLLQLEIGHAQLCQAPQQDPHPPSNGHGVVSLCSRLQLRQLLNQLCNLVRHSGCLDLLRVLSSCLVVPPPNLCSLVLLVLVLVVDPPPSSSVSSLQSLLVSLVVSVVDPSLVVCPPDPVSVLSVLSSVCSNSDPVSSVVNVVCNVVRLVPVSSQVVQVVVQVPDDPSHQEYEHAHVLDWDWDADPVRRIYTHQHNFDWDDVPRDSPDFTFRAWTWMFDTDSPDDDIDIDIRGPRDGSRSDIPPPPLCQLVNLVVQLVVDPDQVSNQSSQVVNVSSQQSPAPQKAWPHADDCVVQVAGTWIQGCLAPQRHRWIEGEHTGQDDDPCSLVSQLVSCVVVVTPAYEYEYAADDDPVRQVVSVVSRYHYCYNVNSNCCSVPVGNSNSNVVD

Secondary structure (DSSP, 8-state):
-EEEE----B--SSSS----HHHHHHHHHHHHHHHHHHS-EEEEE-S--B--TT-GGGTEEEETTEEEE-SS---TTS-SSHHHHHHHHHHHHHHHHHHHHHHHHHHHSTTEEEEE---STTHHHHHSHHHHHHHHHHTPEEP-SEEEEGGGTEEEE--GGG-TTT-BTB-TTSPPHHHHHIIIIIIHHHHHHHHHTT-S-TTSHHHHGGGGGGG-SSGGGHHHHHHHHHHH-S-HHHHHHHHHHHHHHHHHHHT-HHHHTTTTSHHHHHHHHHTTGGG--HHHHHTTGGGGGGT--HHHHHHHHHHHHHTS-TT--EEEE-TTSS-EEEE-TT--EEEE----EEE--TT-TTSPPEEEEEEEEEE-SSSSS-EEEEEEEEEE------------HHHHHHHHHH--SHHHHHHHHHHHHHHHHHHSTTEEEEEE--HHHHSSSEEEEE-SSTTTTTEEEEEEEESS--TTHHHHHHHHHHHTT-SEEEEEESS---HHHHHHHHTTTEEEE-HHHHHHIIIII-HHHHHHT-